Protein AF-0000000087770389 (afdb_homodimer)

Foldseek 3Di:
DPPPPPPPPPPPPDDPPPPCPVPPPPPPVPPPQAAAAFDAPVRLLCLLVQLQVVCVVVPNLAFQEEEEEPPFFPVSSVSSQVVSCVVDPVNDGRDYHYWYWDWDFPPDDDDDTPIDIDTPDDDDPPPDQQAQTEYEYGGAEAQQCPVVQVVQVVVVVVRVVNQVVCVVVVRHHPHGGAYEYEYSEYAPDHHPDDHDPRYYYGYSDYDHNRYDYHYQVPDPDNVVSVVVNVD/DPPPPPPPPPPPPPDPPPPPPPPDDPPPVPPPQFAAAFDAPVNLLCLLVQLQVVCVVVPNLAFQEEEEEPPFFPVSSVSSQVVSCVVDPVNDTRHYHYWYWDWDFPPDDDDDGPIDIDTPGDDDPPPDQQAQTEYEYGGAEAQQCPVVQVVQVVVVVVRVVNQVVCVVVVRHHPHGGAYEYEYSEYAPDHHPDDHDPRYYYGYSDYDHNRYDYHYQVPDPDNVVSVVVNVD

Radius of gyration: 33.98 Å; Cα contacts (8 Å, |Δi|>4): 790; chains: 2; bounding box: 185×112×59 Å

Nearest PDB structures (foldseek):
  2jky-assembly1_B  TM=7.968E-01  e=1.550E-16  Saccharomyces cerevisiae
  4p82-assembly1_A-2  TM=7.241E-01  e=1.511E-08  Bacillus subtilis subsp. subtilis str. 168
  6bnj-assembly1_B  TM=5.656E-01  e=4.509E-06  Homo sapiens
  8tpv-assembly1_C  TM=5.895E-01  e=8.376E-06  Homo sapiens
  5hia-assembly1_D  TM=5.204E-01  e=1.073E-05  Homo sapiens

Solvent-accessible surface area (backbone atoms only — not comparable to full-atom values): 26206 Å² total; per-residue (Å²): 136,82,80,76,76,72,78,78,76,76,78,75,72,78,79,78,76,72,76,73,74,69,79,54,71,66,73,67,69,71,75,71,76,62,57,74,44,44,43,44,56,68,55,52,52,48,35,53,58,65,26,48,66,58,33,37,77,72,70,50,52,70,33,51,31,36,36,14,35,46,64,52,1,32,50,61,39,42,30,46,39,45,54,32,27,75,67,33,88,80,68,60,55,41,44,75,43,61,32,23,62,40,80,42,74,45,75,54,96,82,55,84,63,59,69,46,78,44,77,76,39,61,80,56,85,87,77,60,82,50,50,43,30,37,35,32,37,22,34,40,62,36,60,46,30,51,69,60,23,48,51,50,52,55,48,50,50,51,31,51,51,44,39,51,52,29,43,74,71,72,53,54,71,88,47,78,60,41,53,34,34,36,24,46,29,33,33,63,49,84,57,80,42,65,66,56,88,85,48,48,75,46,65,38,38,83,41,63,49,64,52,39,78,40,56,49,58,59,44,89,46,61,68,59,46,44,53,62,41,72,107,136,82,81,77,79,74,81,78,76,76,80,76,72,78,78,78,75,74,73,71,72,69,79,78,67,76,71,67,69,70,77,70,75,59,57,74,44,46,43,44,59,67,55,52,50,48,35,53,58,67,28,48,65,58,34,38,75,73,70,49,53,72,35,52,30,37,37,15,35,45,64,54,2,31,49,62,39,43,30,46,40,44,53,33,25,74,66,33,88,78,68,61,54,42,46,75,43,62,31,24,61,40,80,43,73,44,76,54,96,84,55,83,65,56,69,46,76,43,78,76,39,64,80,57,84,85,75,59,83,51,50,43,31,37,37,32,36,23,34,41,62,37,60,45,31,52,69,59,23,50,53,51,51,54,48,51,51,52,31,51,52,44,38,50,52,29,44,74,71,73,54,55,70,87,46,77,59,42,54,34,34,37,24,47,29,33,33,63,48,84,57,80,41,64,66,56,91,87,49,48,75,47,64,40,37,83,41,60,49,63,50,39,76,40,57,50,57,60,44,88,45,60,68,58,47,47,52,61,41,72,106

InterPro domains:
  IPR029057 Phosphoribosyltransferase-like [G3DSA:3.40.50.2020] (32-231)
  IPR029057 Phosphoribosyltransferase-like [SSF53271] (36-225)

Organism: Chlorella sorokiniana (NCBI:txid3076)

Sequence (462 aa):
MGLLVEPATAAVQPDILLGVSGAVSPELEAAAAPKRTYFSWDAIHRTIVGALPKLQAAGFATPDYLIAVAGGGLIPARVLRSLMRSSSKQGGCAALKVIGLELYDDEMDGKPRESGVKRTQWLEAGSTQLAGKTLLIVDEVDDSRQTLAYAARELLADIAADEAALAAAGTPVSQPTRLGCFVIHNKAREKVAQLPEGVQQIVGQEVEGDAWVCYPWDAEDIDEHNELGRQMGLLVEPATAAVQPDILLGVSGAVSPELEAAAAPKRTYFSWDAIHRTIVGALPKLQAAGFATPDYLIAVAGGGLIPARVLRSLMRSSSKQGGCAALKVIGLELYDDEMDGKPRESGVKRTQWLEAGSTQLAGKTLLIVDEVDDSRQTLAYAARELLADIAADEAALAAAGTPVSQPTRLGCFVIHNKAREKVAQLPEGVQQIVGQEVEGDAWVCYPWDAEDIDEHNELGRQ

Secondary structure (DSSP, 8-state):
---------------------------------PPEEE--HHHHHHHHHHTHHHHHHTT-SS-SEEEEEETTTHHHHHHHHHHHHTT-TT-PPPEEEEEEEEEEE---SSS---EEEEEEE-PPTTTS--TT-EEEEEEEEESSSHHHHHHHHHHHHHHHHHHHHHHHTT---SS--EEEEEEEEEEES--SS-PPTT-EEEEEEEEETT-EEE-GGG-SSHHHHHHHHH-/-----------------------------------EEE--HHHHHHHHHHTHHHHHHTT-SS-SEEEEEETTTHHHHHHHHHHHHTT-TT--PPEEEEEEEEEEEE--SSS--EEEEEEEE-PPTTTS--TT-EEEEEEEEESSSHHHHHHHHHHHHHHHHHHHHHHHTT---SS--EEEEEEEEEEES--SS-PPTT-EEEEEEEEETT-EEE-GGG-SSHHHHHHHHH-

Structure (mmCIF, N/CA/C/O backbone):
data_AF-0000000087770389-model_v1
#
loop_
_entity.id
_entity.type
_entity.pdbx_description
1 polymer 'Xanthine-guanine phosphoribosyl transferase'
#
loop_
_atom_site.group_PDB
_atom_site.id
_atom_site.type_symbol
_atom_site.label_atom_id
_atom_site.label_alt_id
_atom_site.label_comp_id
_atom_site.label_asym_id
_atom_site.label_entity_id
_atom_site.label_seq_id
_atom_site.pdbx_PDB_ins_code
_atom_site.Cartn_x
_atom_site.Cartn_y
_atom_site.Cartn_z
_atom_site.occupancy
_atom_site.B_iso_or_equiv
_atom_site.auth_seq_id
_atom_site.auth_comp_id
_atom_site.auth_asym_id
_atom_site.auth_atom_id
_atom_site.pdbx_PDB_model_num
ATOM 1 N N . MET A 1 1 ? -84.312 -65.188 -15.875 1 27.89 1 MET A N 1
ATOM 2 C CA . MET A 1 1 ? -84 -65 -14.453 1 27.89 1 MET A CA 1
ATOM 3 C C . MET A 1 1 ? -83.062 -63.844 -14.203 1 27.89 1 MET A C 1
ATOM 5 O O . MET A 1 1 ? -82 -63.812 -14.773 1 27.89 1 MET A O 1
ATOM 9 N N . GLY A 1 2 ? -83.625 -62.625 -14.023 1 29.03 2 GLY A N 1
ATOM 10 C CA . GLY A 1 2 ? -83.375 -61.219 -14.008 1 29.03 2 GLY A CA 1
ATOM 11 C C . GLY A 1 2 ? -82.375 -60.781 -12.93 1 29.03 2 GLY A C 1
ATOM 12 O O . GLY A 1 2 ? -82.688 -60.906 -11.742 1 29.03 2 GLY A O 1
ATOM 13 N N . LEU A 1 3 ? -81.125 -61.094 -13.203 1 31.12 3 LEU A N 1
ATOM 14 C CA . LEU A 1 3 ? -79.938 -61.062 -12.305 1 31.12 3 LEU A CA 1
ATOM 15 C C . LEU A 1 3 ? -79.812 -59.719 -11.594 1 31.12 3 LEU A C 1
ATOM 17 O O . LEU A 1 3 ? -79.75 -58.688 -12.25 1 31.12 3 LEU A O 1
ATOM 21 N N . LEU A 1 4 ? -80.438 -59.562 -10.398 1 28.3 4 LEU A N 1
ATOM 22 C CA . LEU A 1 4 ? -80.625 -58.469 -9.445 1 28.3 4 LEU A CA 1
ATOM 23 C C . LEU A 1 4 ? -79.312 -57.812 -9.062 1 28.3 4 LEU A C 1
ATOM 25 O O . LEU A 1 4 ? -78.438 -58.469 -8.477 1 28.3 4 LEU A O 1
ATOM 29 N N . VAL A 1 5 ? -78.812 -56.875 -9.852 1 30.12 5 VAL A N 1
ATOM 30 C CA . VAL A 1 5 ? -77.5 -56.125 -9.828 1 30.12 5 VAL A CA 1
ATOM 31 C C . VAL A 1 5 ? -77.438 -55.344 -8.531 1 30.12 5 VAL A C 1
ATOM 33 O O . VAL A 1 5 ? -78.188 -54.438 -8.281 1 30.12 5 VAL A O 1
ATOM 36 N N . GLU A 1 6 ? -77.375 -56.062 -7.363 1 29.14 6 GLU A N 1
ATOM 37 C CA . GLU A 1 6 ? -77.438 -55.281 -6.117 1 29.14 6 GLU A CA 1
ATOM 38 C C . GLU A 1 6 ? -76.312 -54.25 -6.051 1 29.14 6 GLU A C 1
ATOM 40 O O . GLU A 1 6 ? -75.188 -54.531 -6.344 1 29.14 6 GLU A O 1
ATOM 45 N N . PRO A 1 7 ? -76.688 -52.906 -6.117 1 28.98 7 PRO A N 1
ATOM 46 C CA . PRO A 1 7 ? -75.75 -51.75 -6.176 1 28.98 7 PRO A CA 1
ATOM 47 C C . PRO A 1 7 ? -74.875 -51.656 -4.941 1 28.98 7 PRO A C 1
ATOM 49 O O . PRO A 1 7 ? -75.375 -51.656 -3.812 1 28.98 7 PRO A O 1
ATOM 52 N N . ALA A 1 8 ? -73.75 -52.406 -4.844 1 27.34 8 ALA A N 1
ATOM 53 C CA . ALA A 1 8 ? -72.875 -52.5 -3.697 1 27.34 8 ALA A CA 1
ATOM 54 C C . ALA A 1 8 ? -72.5 -51.094 -3.213 1 27.34 8 ALA A C 1
ATOM 56 O O . ALA A 1 8 ? -72 -50.281 -3.992 1 27.34 8 ALA A O 1
ATOM 57 N N . THR A 1 9 ? -73.25 -50.5 -2.316 1 27.14 9 THR A N 1
ATOM 58 C CA . THR A 1 9 ? -73.125 -49.219 -1.65 1 27.14 9 THR A CA 1
ATOM 59 C C . THR A 1 9 ? -71.688 -49.094 -1.028 1 27.14 9 THR A C 1
ATOM 61 O O . THR A 1 9 ? -71.375 -49.844 -0.117 1 27.14 9 THR A O 1
ATOM 64 N N . ALA A 1 10 ? -70.688 -48.938 -1.81 1 26.91 10 ALA A N 1
ATOM 65 C CA . ALA A 1 10 ? -69.25 -48.844 -1.387 1 26.91 10 ALA A CA 1
ATOM 66 C C . ALA A 1 10 ? -69.125 -47.781 -0.297 1 26.91 10 ALA A C 1
ATOM 68 O O . ALA A 1 10 ? -69.562 -46.625 -0.463 1 26.91 10 ALA A O 1
ATOM 69 N N . ALA A 1 11 ? -69.25 -48.188 1.008 1 25.84 11 ALA A N 1
ATOM 70 C CA . ALA A 1 11 ? -69.125 -47.438 2.238 1 25.84 11 ALA A CA 1
ATOM 71 C C . ALA A 1 11 ? -67.812 -46.562 2.178 1 25.84 11 ALA A C 1
ATOM 73 O O . ALA A 1 11 ? -66.75 -47.094 1.994 1 25.84 11 ALA A O 1
ATOM 74 N N . VAL A 1 12 ? -67.875 -45.406 1.603 1 26.59 12 VAL A N 1
ATOM 75 C CA . VAL A 1 12 ? -66.812 -44.406 1.506 1 26.59 12 VAL A CA 1
ATOM 76 C C . VAL A 1 12 ? -66.312 -44.062 2.902 1 26.59 12 VAL A C 1
ATOM 78 O O . VAL A 1 12 ? -67.062 -43.594 3.756 1 26.59 12 VAL A O 1
ATOM 81 N N . GLN A 1 13 ? -65.562 -45.031 3.533 1 27.38 13 GLN A N 1
ATOM 82 C CA . GLN A 1 13 ? -65.125 -44.719 4.875 1 27.38 13 GLN A CA 1
ATOM 83 C C . GLN A 1 13 ? -64.5 -43.312 4.922 1 27.38 13 GLN A C 1
ATOM 85 O O . GLN A 1 13 ? -63.844 -42.875 3.959 1 27.38 13 GLN A O 1
ATOM 90 N N . PRO A 1 14 ? -65 -42.469 5.852 1 26.84 14 PRO A N 1
ATOM 91 C CA . PRO A 1 14 ? -64.5 -41.094 6.078 1 26.84 14 PRO A CA 1
ATOM 92 C C . PRO A 1 14 ? -63 -40.938 6.137 1 26.84 14 PRO A C 1
ATOM 94 O O . PRO A 1 14 ? -62.312 -41.906 6.48 1 26.84 14 PRO A O 1
ATOM 97 N N . ASP A 1 15 ? -62.438 -40.062 5.273 1 25.83 15 ASP A N 1
ATOM 98 C CA . ASP A 1 15 ? -61.062 -39.656 5.109 1 25.83 15 ASP A CA 1
ATOM 99 C C . ASP A 1 15 ? -60.406 -39.344 6.457 1 25.83 15 ASP A C 1
ATOM 101 O O . ASP A 1 15 ? -60.969 -38.594 7.27 1 25.83 15 ASP A O 1
ATOM 105 N N . ILE A 1 16 ? -59.656 -40.312 7.09 1 25.88 16 ILE A N 1
ATOM 106 C CA . ILE A 1 16 ? -58.719 -40.156 8.188 1 25.88 16 ILE A CA 1
ATOM 107 C C . ILE A 1 16 ? -57.969 -38.812 8.031 1 25.88 16 ILE A C 1
ATOM 109 O O . ILE A 1 16 ? -57.281 -38.594 7.027 1 25.88 16 ILE A O 1
ATOM 113 N N . LEU A 1 17 ? -58.5 -37.688 8.555 1 26.94 17 LEU A N 1
ATOM 114 C CA . LEU A 1 17 ? -57.781 -36.469 8.789 1 26.94 17 LEU A CA 1
ATOM 115 C C . LEU A 1 17 ? -56.375 -36.75 9.375 1 26.94 17 LEU A C 1
ATOM 117 O O . LEU A 1 17 ? -56.281 -37.156 10.523 1 26.94 17 LEU A O 1
ATOM 121 N N . LEU A 1 18 ? -55.5 -37.469 8.648 1 27.62 18 LEU A N 1
ATOM 122 C CA . LEU A 1 18 ? -54.125 -37.5 9.125 1 27.62 18 LEU A CA 1
ATOM 123 C C . LEU A 1 18 ? -53.656 -36.125 9.594 1 27.62 18 LEU A C 1
ATOM 125 O O . LEU A 1 18 ? -53.688 -35.156 8.82 1 27.62 18 LEU A O 1
ATOM 129 N N . GLY A 1 19 ? -53.875 -35.75 10.867 1 28.34 19 GLY A N 1
ATOM 130 C CA . GLY A 1 19 ? -53.188 -34.656 11.57 1 28.34 19 GLY A CA 1
ATOM 131 C C . GLY A 1 19 ? -51.719 -34.562 11.234 1 28.34 19 GLY A C 1
ATOM 132 O O . GLY A 1 19 ? -50.938 -35.406 11.68 1 28.34 19 GLY A O 1
ATOM 133 N N . VAL A 1 20 ? -51.312 -34.281 10.031 1 29.66 20 VAL A N 1
ATOM 134 C CA . VAL A 1 20 ? -49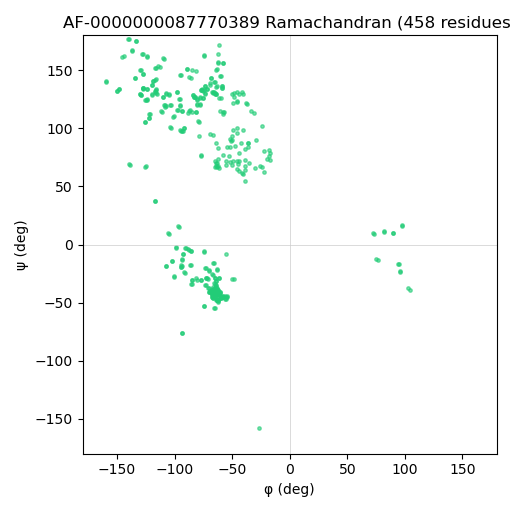.906 -33.938 9.797 1 29.66 20 VAL A CA 1
ATOM 135 C C . VAL A 1 20 ? -49.469 -32.844 10.781 1 29.66 20 VAL A C 1
ATOM 137 O O . VAL A 1 20 ? -50 -31.734 10.766 1 29.66 20 VAL A O 1
ATOM 140 N N . SER A 1 21 ? -49.375 -33.156 12.117 1 33.66 21 SER A N 1
ATOM 141 C CA . SER A 1 21 ? -48.531 -32.281 12.922 1 33.66 21 SER A CA 1
ATOM 142 C C . SER A 1 21 ? -47.281 -31.875 12.164 1 33.66 21 SER A C 1
ATOM 144 O O . SER A 1 21 ? -46.406 -32.719 11.914 1 33.66 21 SER A O 1
ATOM 146 N N . GLY A 1 22 ? -47.375 -31.125 11.156 1 32.31 22 GLY A N 1
ATOM 147 C CA . GLY A 1 22 ? -46.219 -30.547 10.508 1 32.31 22 GLY A CA 1
ATOM 148 C C . GLY A 1 22 ? -45.219 -29.953 11.492 1 32.31 22 GLY A C 1
ATOM 149 O O . GLY A 1 22 ? -45.469 -28.906 12.086 1 32.31 22 GLY A O 1
ATOM 150 N N . ALA A 1 23 ? -44.562 -30.812 12.375 1 34.44 23 ALA A N 1
ATOM 151 C CA . ALA A 1 23 ? -43.344 -30.328 13.055 1 34.44 23 ALA A CA 1
ATOM 152 C C . ALA A 1 23 ? -42.5 -29.5 12.117 1 34.44 23 ALA A C 1
ATOM 154 O O . ALA A 1 23 ? -41.812 -30.047 11.25 1 34.44 23 ALA A O 1
ATOM 155 N N . VAL A 1 24 ? -43.094 -28.484 11.539 1 35.16 24 VAL A N 1
ATOM 156 C CA . VAL A 1 24 ? -42.25 -27.547 10.797 1 35.16 24 VAL A CA 1
ATOM 157 C C . VAL A 1 24 ? -41.156 -27.016 11.703 1 35.16 24 VAL A C 1
ATOM 159 O O . VAL A 1 24 ? -40.375 -26.156 11.305 1 35.16 24 VAL A O 1
ATOM 162 N N . SER A 1 25 ? -41.156 -27.281 12.992 1 37.16 25 SER A N 1
ATOM 163 C CA . SER A 1 25 ? -40.312 -26.172 13.414 1 37.16 25 SER A CA 1
ATOM 164 C C . SER A 1 25 ? -38.938 -26.281 12.789 1 37.16 25 SER A C 1
ATOM 166 O O . SER A 1 25 ? -38.188 -27.219 13.086 1 37.16 25 SER A O 1
ATOM 168 N N . PRO A 1 26 ? -38.781 -26.125 11.484 1 35.78 26 PRO A N 1
ATOM 169 C CA . PRO A 1 26 ? -37.344 -26.125 11.18 1 35.78 26 PRO A CA 1
ATOM 170 C C . PRO A 1 26 ? -36.5 -25.375 12.234 1 35.78 26 PRO A C 1
ATOM 172 O O . PRO A 1 26 ? -36.875 -24.266 12.625 1 35.78 26 PRO A O 1
ATOM 175 N N . GLU A 1 27 ? -36.156 -26.031 13.344 1 36.94 27 GLU A N 1
ATOM 176 C CA . GLU A 1 27 ? -35.031 -25.391 14 1 36.94 27 GLU A CA 1
ATOM 177 C C . GLU A 1 27 ? -34.125 -24.703 12.984 1 36.94 27 GLU A C 1
ATOM 179 O O . GLU A 1 27 ? -33.5 -25.344 12.133 1 36.94 27 GLU A O 1
ATOM 184 N N . LEU A 1 28 ? -34.656 -23.672 12.336 1 35.9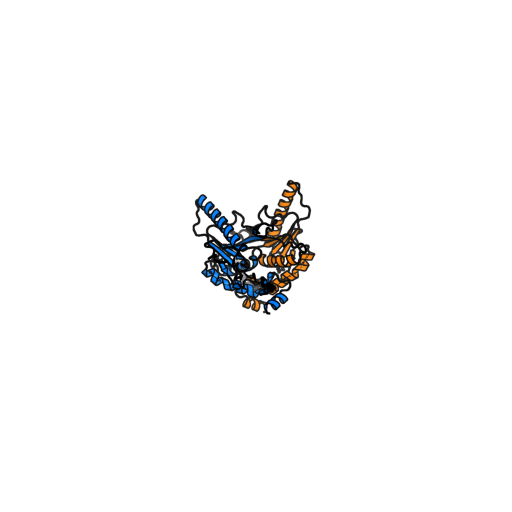7 28 LEU A N 1
ATOM 185 C CA . LEU A 1 28 ? -33.656 -22.812 11.727 1 35.97 28 LEU A CA 1
ATOM 186 C C . LEU A 1 28 ? -32.312 -22.953 12.469 1 35.97 28 LEU A C 1
ATOM 188 O O . LEU A 1 28 ? -32.219 -22.594 13.648 1 35.97 28 LEU A O 1
ATOM 192 N N . GLU A 1 29 ? -31.672 -24.047 12.422 1 37.12 29 GLU A N 1
ATOM 193 C CA . GLU A 1 29 ? -30.281 -24.016 12.898 1 37.12 29 GLU A CA 1
ATOM 194 C C . GLU A 1 29 ? -29.734 -22.594 12.844 1 37.12 29 GLU A C 1
ATOM 196 O O . GLU A 1 29 ? -29.672 -21.969 11.781 1 37.12 29 GLU A O 1
ATOM 201 N N . ALA A 1 30 ? -29.984 -21.688 13.758 1 39.88 30 ALA A N 1
ATOM 202 C CA . ALA A 1 30 ? -29.297 -20.406 13.938 1 39.88 30 ALA A CA 1
ATOM 203 C C . ALA A 1 30 ? -27.922 -20.422 13.258 1 39.88 30 ALA A C 1
ATOM 205 O O . ALA A 1 30 ? -27.062 -21.234 13.594 1 39.88 30 ALA A O 1
ATOM 206 N N . ALA A 1 31 ? -27.781 -20.359 11.93 1 44.53 31 ALA A N 1
ATOM 207 C CA . ALA A 1 31 ? -26.516 -20.203 11.242 1 44.53 31 ALA A CA 1
ATOM 208 C C . ALA A 1 31 ? -25.438 -19.672 12.195 1 44.53 31 ALA A C 1
ATOM 210 O O . ALA A 1 31 ? -25.594 -18.578 12.75 1 44.53 31 ALA A O 1
ATOM 211 N N . ALA A 1 32 ? -24.766 -20.359 13.016 1 53.81 32 ALA A N 1
ATOM 212 C CA . ALA A 1 32 ? -23.719 -20.016 13.969 1 53.81 32 ALA A CA 1
ATOM 213 C C . ALA A 1 32 ? -22.844 -18.875 13.422 1 53.81 32 ALA A C 1
ATOM 215 O O . ALA A 1 32 ? -22.609 -18.797 12.219 1 53.81 32 ALA A O 1
ATOM 216 N N . ALA A 1 33 ? -22.844 -17.672 14.047 1 63.28 33 ALA A N 1
ATOM 217 C CA . ALA A 1 33 ? -21.984 -16.547 13.703 1 63.28 33 ALA A CA 1
ATOM 218 C C . ALA A 1 33 ? -20.594 -17.031 13.312 1 63.28 33 ALA A C 1
ATOM 220 O O . ALA A 1 33 ? -20.047 -17.953 13.93 1 63.28 33 ALA A O 1
ATOM 221 N N . PRO A 1 34 ? -20.109 -16.719 12.094 1 73.38 34 PRO A N 1
ATOM 222 C CA . PRO A 1 34 ? -18.781 -17.188 11.672 1 73.38 34 PRO A CA 1
ATOM 223 C C . PRO A 1 34 ? -17.719 -16.984 12.742 1 73.38 34 PRO A C 1
ATOM 225 O O . PRO A 1 34 ? -17.75 -16.016 13.492 1 73.38 34 PRO A O 1
ATOM 228 N N . LYS A 1 35 ? -16.969 -18.047 13 1 87.56 35 LYS A N 1
ATOM 229 C CA . LYS A 1 35 ? -15.859 -18.016 13.953 1 87.56 35 LYS A CA 1
ATOM 230 C C . LYS A 1 35 ? -14.797 -17.016 13.508 1 87.56 35 LYS A C 1
ATOM 232 O O . LYS A 1 35 ? -14.312 -17.078 12.375 1 87.56 35 LYS A O 1
ATOM 237 N N . ARG A 1 36 ? -14.445 -16.078 14.406 1 94.06 36 ARG A N 1
ATOM 238 C CA . ARG A 1 36 ? -13.414 -15.078 14.141 1 94.06 36 ARG A CA 1
ATOM 239 C C . ARG A 1 36 ? -12.023 -15.68 14.297 1 94.06 36 ARG A C 1
ATOM 241 O O . ARG A 1 36 ? -11.758 -16.406 15.258 1 94.06 36 ARG A O 1
ATOM 248 N N . THR A 1 37 ? -11.219 -15.547 13.305 1 96.06 37 THR A N 1
ATOM 249 C CA . THR A 1 37 ? -9.82 -15.945 13.336 1 96.06 37 THR A CA 1
ATOM 250 C C . THR A 1 37 ? -8.906 -14.719 13.289 1 96.06 37 THR A C 1
ATOM 252 O O . THR A 1 37 ? -8.875 -14.008 12.281 1 96.06 37 THR A O 1
ATOM 255 N N . TYR A 1 38 ? -8.148 -14.484 14.422 1 97.81 38 TYR A N 1
ATOM 256 C CA . TYR A 1 38 ? -7.266 -13.328 14.531 1 97.81 38 TYR A CA 1
ATOM 257 C C . TYR A 1 38 ? -5.836 -13.695 14.148 1 97.81 38 TYR A C 1
ATOM 259 O O . TYR A 1 38 ? -5.27 -14.648 14.688 1 97.81 38 TYR A O 1
ATOM 267 N N . PHE A 1 39 ? -5.277 -12.953 13.188 1 98.31 39 PHE A N 1
ATOM 268 C CA . PHE A 1 39 ? -3.875 -13.133 12.82 1 98.31 39 PHE A CA 1
ATOM 269 C C . PHE A 1 39 ? -3.037 -11.961 13.312 1 98.31 39 PHE A C 1
ATOM 271 O O . PHE A 1 39 ? -3.398 -10.797 13.109 1 98.31 39 PHE A O 1
ATOM 278 N N . SER A 1 40 ? -1.934 -12.289 13.992 1 98.69 40 SER A N 1
ATOM 279 C CA . SER A 1 40 ? -1.008 -11.242 14.406 1 98.69 40 SER A CA 1
ATOM 280 C C . SER A 1 40 ? -0.196 -10.719 13.227 1 98.69 40 SER A C 1
ATOM 282 O O . SER A 1 40 ? -0.141 -11.359 12.18 1 98.69 40 SER A O 1
ATOM 284 N N . TRP A 1 41 ? 0.406 -9.539 13.422 1 98.81 41 TRP A N 1
ATOM 285 C CA . TRP A 1 41 ? 1.305 -8.984 12.414 1 98.81 41 TRP A CA 1
ATOM 286 C C . TRP A 1 41 ? 2.418 -9.969 12.078 1 98.81 41 TRP A C 1
ATOM 288 O O . TRP A 1 41 ? 2.717 -10.195 10.898 1 98.81 41 TRP A O 1
ATOM 298 N N . ASP A 1 42 ? 3.016 -10.57 13.102 1 98.75 42 ASP A N 1
ATOM 299 C CA . ASP A 1 42 ? 4.117 -11.508 12.883 1 98.75 42 ASP A CA 1
ATOM 300 C C . ASP A 1 42 ? 3.639 -12.75 12.133 1 98.75 42 ASP A C 1
ATOM 302 O O . ASP A 1 42 ? 4.363 -13.297 11.297 1 98.75 42 ASP A O 1
ATOM 306 N N . ALA A 1 43 ? 2.455 -13.195 12.445 1 98.62 43 ALA A N 1
ATOM 307 C CA . ALA A 1 43 ? 1.906 -14.352 11.75 1 98.62 43 ALA A CA 1
ATOM 308 C C . ALA A 1 43 ? 1.699 -14.055 10.266 1 98.62 43 ALA A C 1
ATOM 310 O O . ALA A 1 43 ? 2.01 -14.883 9.406 1 98.62 43 ALA A O 1
ATOM 311 N N . ILE A 1 44 ? 1.182 -12.859 9.992 1 98.81 44 ILE A N 1
ATOM 312 C CA . ILE A 1 44 ? 0.994 -12.422 8.609 1 98.81 44 ILE A CA 1
ATOM 313 C C . ILE A 1 44 ? 2.342 -12.383 7.891 1 98.81 44 ILE A C 1
ATOM 315 O O . ILE A 1 44 ? 2.479 -12.914 6.785 1 98.81 44 ILE A O 1
ATOM 319 N N . HIS A 1 45 ? 3.301 -11.82 8.531 1 98.88 45 HIS A N 1
ATOM 320 C CA . HIS A 1 45 ? 4.645 -11.711 7.969 1 98.88 45 HIS A CA 1
ATOM 321 C C . HIS A 1 45 ? 5.227 -13.086 7.668 1 98.88 45 HIS A C 1
ATOM 323 O O . HIS A 1 45 ? 5.75 -13.32 6.578 1 98.88 45 HIS A O 1
ATOM 329 N N . ARG A 1 46 ? 5.09 -13.992 8.578 1 98.69 46 ARG A N 1
ATOM 330 C CA . ARG A 1 46 ? 5.598 -15.352 8.406 1 98.69 46 ARG A CA 1
ATOM 331 C C . ARG A 1 46 ? 4.902 -16.047 7.238 1 98.69 46 ARG A C 1
ATOM 333 O O . ARG A 1 46 ? 5.531 -16.797 6.496 1 98.69 46 ARG A O 1
ATOM 340 N N . THR A 1 47 ? 3.617 -15.789 7.141 1 98.75 47 THR A N 1
ATOM 341 C CA . THR A 1 47 ? 2.865 -16.406 6.051 1 98.75 47 THR A CA 1
ATOM 342 C C . THR A 1 47 ? 3.381 -15.914 4.699 1 98.75 47 THR A C 1
ATOM 344 O O . THR A 1 47 ? 3.541 -16.703 3.768 1 98.75 47 THR A O 1
ATOM 347 N N . ILE A 1 48 ? 3.693 -14.625 4.555 1 98.69 48 ILE A N 1
ATOM 348 C CA . ILE A 1 48 ? 4.203 -14.055 3.312 1 98.69 48 ILE A CA 1
ATOM 349 C C . ILE A 1 48 ? 5.594 -14.617 3.021 1 98.69 48 ILE A C 1
ATOM 351 O O . ILE A 1 48 ? 5.863 -15.086 1.91 1 98.69 48 ILE A O 1
ATOM 355 N N . VAL A 1 49 ? 6.426 -14.633 4.059 1 97.88 49 VAL A N 1
ATOM 356 C CA . VAL A 1 49 ? 7.785 -15.141 3.9 1 97.88 49 VAL A CA 1
ATOM 357 C C . VAL A 1 49 ? 7.742 -16.625 3.527 1 97.88 49 VAL A C 1
ATOM 359 O O . VAL A 1 49 ? 8.5 -17.078 2.668 1 97.88 49 VAL A O 1
ATOM 362 N N . GLY A 1 50 ? 6.832 -17.297 4.109 1 98.06 50 GLY A N 1
ATOM 363 C CA . GLY A 1 50 ? 6.688 -18.719 3.852 1 98.06 50 GLY A CA 1
ATOM 364 C C . GLY A 1 50 ? 6.262 -19.031 2.43 1 98.06 50 GLY A C 1
ATOM 365 O O . GLY A 1 50 ? 6.418 -20.156 1.962 1 98.06 50 GLY A O 1
ATOM 366 N N . ALA A 1 51 ? 5.781 -18.062 1.731 1 98 51 ALA A N 1
ATOM 367 C CA . ALA A 1 51 ? 5.285 -18.266 0.373 1 98 51 ALA A CA 1
ATOM 368 C C . ALA A 1 51 ? 6.383 -18 -0.656 1 98 51 ALA A C 1
ATOM 370 O O . ALA A 1 51 ? 6.211 -18.297 -1.842 1 98 51 ALA A O 1
ATOM 371 N N . LEU A 1 52 ? 7.559 -17.469 -0.229 1 96.62 52 LEU A N 1
ATOM 372 C CA . LEU A 1 52 ? 8.602 -17.047 -1.158 1 96.62 52 LEU A CA 1
ATOM 373 C C . LEU A 1 52 ? 9.109 -18.234 -1.973 1 96.62 52 LEU A C 1
ATOM 375 O O . LEU A 1 52 ? 9.234 -18.141 -3.195 1 96.62 52 LEU A O 1
ATOM 379 N N . PRO A 1 53 ? 9.328 -19.453 -1.351 1 96.94 53 PRO A N 1
ATOM 380 C CA . PRO A 1 53 ? 9.758 -20.594 -2.156 1 96.94 53 PRO A CA 1
ATOM 381 C C . PRO A 1 53 ? 8.711 -21.031 -3.178 1 96.94 53 PRO A C 1
ATOM 383 O O . PRO A 1 53 ? 9.055 -21.438 -4.289 1 96.94 53 PRO A O 1
ATOM 386 N N . LYS A 1 54 ? 7.426 -20.906 -2.809 1 97.81 54 LYS A N 1
ATOM 387 C CA . LYS A 1 54 ? 6.344 -21.234 -3.734 1 97.81 54 LYS A CA 1
ATOM 388 C C . LYS A 1 54 ? 6.324 -20.266 -4.918 1 97.81 54 LYS A C 1
ATOM 390 O O . LYS A 1 54 ? 6.129 -20.672 -6.062 1 97.81 54 LYS A O 1
ATOM 395 N N . LEU A 1 55 ? 6.531 -19 -4.621 1 97.25 55 LEU A N 1
ATOM 396 C CA . LEU A 1 55 ? 6.578 -17.969 -5.652 1 97.25 55 LEU A CA 1
ATOM 397 C C . LEU A 1 55 ? 7.742 -18.203 -6.609 1 97.25 55 LEU A C 1
ATOM 399 O O . LEU A 1 55 ? 7.586 -18.094 -7.828 1 97.25 55 LEU A O 1
ATOM 403 N N . GLN A 1 56 ? 8.828 -18.562 -6.047 1 94.75 56 GLN A N 1
ATOM 404 C CA . GLN A 1 56 ? 10.008 -18.875 -6.852 1 94.75 56 GLN A CA 1
ATOM 405 C C . GLN A 1 56 ? 9.75 -20.062 -7.766 1 94.75 56 GLN A C 1
ATOM 407 O O . GLN A 1 56 ? 10.047 -20.016 -8.961 1 94.75 56 GLN A O 1
ATOM 412 N N . ALA A 1 57 ? 9.203 -21.125 -7.238 1 97.12 57 ALA A N 1
ATOM 413 C CA . ALA A 1 57 ? 8.922 -22.344 -8 1 97.12 57 ALA A CA 1
ATOM 414 C C . ALA A 1 57 ? 7.934 -22.062 -9.125 1 97.12 57 ALA A C 1
ATOM 416 O O . ALA A 1 57 ? 7.996 -22.703 -10.18 1 97.12 57 ALA A O 1
ATOM 417 N N . ALA A 1 58 ? 7.086 -21.062 -8.891 1 96.94 58 ALA A N 1
ATOM 418 C CA . ALA A 1 58 ? 6.051 -20.75 -9.867 1 96.94 58 ALA A CA 1
ATOM 419 C C . ALA A 1 58 ? 6.566 -19.75 -10.906 1 96.94 58 ALA A C 1
ATOM 421 O O . ALA A 1 58 ? 5.84 -19.375 -11.828 1 96.94 58 ALA A O 1
ATOM 422 N N . GLY A 1 59 ? 7.801 -19.266 -10.727 1 94 59 GLY A N 1
ATOM 423 C CA . GLY A 1 59 ? 8.406 -18.391 -11.711 1 94 59 GLY A CA 1
ATOM 424 C C . GLY A 1 59 ? 8.273 -16.922 -11.352 1 94 59 GLY A C 1
ATOM 425 O O . GLY A 1 59 ? 8.461 -16.047 -12.211 1 94 59 GLY A O 1
ATOM 426 N N . PHE A 1 60 ? 7.965 -16.641 -10.086 1 95.5 60 PHE A N 1
ATOM 427 C CA . PHE A 1 60 ? 7.766 -15.258 -9.656 1 95.5 60 PHE A CA 1
ATOM 428 C C . PHE A 1 60 ? 8.805 -14.867 -8.609 1 95.5 60 PHE A C 1
ATOM 430 O O . PHE A 1 60 ? 8.492 -14.133 -7.664 1 95.5 60 PHE A O 1
ATOM 437 N N . ALA A 1 61 ? 10.023 -15.352 -8.781 1 92.56 61 ALA A N 1
ATOM 438 C CA . ALA A 1 61 ? 11.109 -15.008 -7.875 1 92.56 61 ALA A CA 1
ATOM 439 C C . ALA A 1 61 ? 11.469 -13.523 -7.984 1 92.56 61 ALA A C 1
ATOM 441 O O . ALA A 1 61 ? 11.773 -12.875 -6.98 1 92.56 61 ALA A O 1
ATOM 442 N N . THR A 1 62 ? 11.438 -13.062 -9.234 1 91.88 62 THR A N 1
ATOM 443 C CA . THR A 1 62 ? 11.805 -11.68 -9.492 1 91.88 62 THR A CA 1
ATOM 444 C C . THR A 1 62 ? 10.859 -11.055 -10.523 1 91.88 62 THR A C 1
ATOM 446 O O . THR A 1 62 ? 11.281 -10.68 -11.617 1 91.88 62 THR A O 1
ATOM 449 N N . PRO A 1 63 ? 9.586 -10.875 -10.086 1 95.31 63 PRO A N 1
ATOM 450 C CA . PRO A 1 63 ? 8.68 -10.234 -11.039 1 95.31 63 PRO A CA 1
ATOM 451 C C . PRO A 1 63 ? 9.094 -8.812 -11.391 1 95.31 63 PRO A C 1
ATOM 453 O O . PRO A 1 63 ? 9.781 -8.156 -10.602 1 95.31 63 PRO A O 1
ATOM 456 N N . ASP A 1 64 ? 8.742 -8.406 -12.602 1 92.81 64 ASP A N 1
ATOM 457 C CA . ASP A 1 64 ? 8.969 -7.027 -13.016 1 92.81 64 ASP A CA 1
ATOM 458 C C . ASP A 1 64 ? 8.047 -6.07 -12.273 1 92.81 64 ASP A C 1
ATOM 460 O O . ASP A 1 64 ? 8.453 -4.969 -11.891 1 92.81 64 ASP A O 1
ATOM 464 N N . TYR A 1 65 ? 6.77 -6.512 -12.117 1 94.5 65 TYR A N 1
ATOM 465 C CA . TYR A 1 65 ? 5.758 -5.688 -11.453 1 94.5 65 TYR A CA 1
ATOM 466 C C . TYR A 1 65 ? 5.047 -6.473 -10.359 1 94.5 65 TYR A C 1
ATOM 468 O O . TYR A 1 65 ? 4.621 -7.609 -10.578 1 94.5 65 TYR A O 1
ATOM 476 N N . LEU A 1 66 ? 5.027 -5.863 -9.219 1 96.88 66 LEU A N 1
ATOM 477 C CA . LEU A 1 66 ? 4.027 -6.207 -8.211 1 96.88 66 LEU A CA 1
ATOM 478 C C . LEU A 1 66 ? 2.811 -5.297 -8.32 1 96.88 66 LEU A C 1
ATOM 480 O O . LEU A 1 66 ? 2.926 -4.078 -8.156 1 96.88 66 LEU A O 1
ATOM 484 N N . ILE A 1 67 ? 1.693 -5.875 -8.664 1 97.44 67 ILE A N 1
ATOM 485 C CA . ILE A 1 67 ? 0.469 -5.098 -8.828 1 97.44 67 ILE A CA 1
ATOM 486 C C . ILE A 1 67 ? -0.443 -5.312 -7.625 1 97.44 67 ILE A C 1
ATOM 488 O O . ILE A 1 67 ? -1.179 -6.301 -7.566 1 97.44 67 ILE A O 1
ATOM 492 N N . ALA A 1 68 ? -0.415 -4.344 -6.746 1 98.12 68 ALA A N 1
ATOM 493 C CA . ALA A 1 68 ? -1.169 -4.461 -5.504 1 98.12 68 ALA A CA 1
ATOM 494 C C . ALA A 1 68 ? -2.621 -4.035 -5.699 1 98.12 68 ALA A C 1
ATOM 496 O O . ALA A 1 68 ? -2.893 -2.967 -6.254 1 98.12 68 ALA A O 1
ATOM 497 N N . VAL A 1 69 ? -3.506 -4.891 -5.277 1 96.88 69 VAL A N 1
ATOM 498 C CA . VAL A 1 69 ? -4.914 -4.516 -5.223 1 96.88 69 VAL A CA 1
ATOM 499 C C . VAL A 1 69 ? -5.184 -3.713 -3.949 1 96.88 69 VAL A C 1
ATOM 501 O O . VAL A 1 69 ? -5.043 -4.234 -2.84 1 96.88 69 VAL A O 1
ATOM 504 N N . ALA A 1 70 ? -5.52 -2.447 -4.098 1 92.56 70 ALA A N 1
ATOM 505 C CA . ALA A 1 70 ? -5.855 -1.632 -2.93 1 92.56 70 ALA A CA 1
ATOM 506 C C . ALA A 1 70 ? -7.223 -2.01 -2.371 1 92.56 70 ALA A C 1
ATOM 508 O O . ALA A 1 70 ? -8.172 -2.225 -3.127 1 92.56 70 ALA A O 1
ATOM 509 N N . GLY A 1 71 ? -7.273 -2.117 -0.993 1 89.44 71 GLY A N 1
ATOM 510 C CA . GLY A 1 71 ? -6.348 -1.796 0.083 1 89.44 71 GLY A CA 1
ATOM 511 C C . GLY A 1 71 ? -5.641 -3.014 0.645 1 89.44 71 GLY A C 1
ATOM 512 O O . GLY A 1 71 ? -4.555 -2.896 1.221 1 89.44 71 GLY A O 1
ATOM 513 N N . GLY A 1 72 ? -6.215 -4.184 0.26 1 93.69 72 GLY A N 1
ATOM 514 C CA . GLY A 1 72 ? -5.727 -5.398 0.892 1 93.69 72 GLY A CA 1
ATOM 515 C C . GLY A 1 72 ? -4.344 -5.805 0.413 1 93.69 72 GLY A C 1
ATOM 516 O O . GLY A 1 72 ? -3.582 -6.43 1.154 1 93.69 72 GLY A O 1
ATOM 517 N N . GLY A 1 73 ? -4.008 -5.5 -0.714 1 97.94 73 GLY A N 1
ATOM 518 C CA . GLY A 1 73 ? -2.771 -5.961 -1.324 1 97.94 73 GLY A CA 1
ATOM 519 C C . GLY A 1 73 ? -1.578 -5.086 -0.994 1 97.94 73 GLY A C 1
ATOM 520 O O . GLY A 1 73 ? -0.438 -5.438 -1.301 1 97.94 73 GLY A O 1
ATOM 521 N N . LEU A 1 74 ? -1.802 -3.969 -0.314 1 98.12 74 LEU A N 1
ATOM 522 C CA . LEU A 1 74 ? -0.732 -3.004 -0.083 1 98.12 74 LEU A CA 1
ATOM 523 C C . LEU A 1 74 ? 0.325 -3.576 0.854 1 98.12 74 LEU A C 1
ATOM 525 O O . LEU A 1 74 ? 1.523 -3.461 0.589 1 98.12 74 LEU A O 1
ATOM 529 N N . ILE A 1 75 ? -0.147 -4.273 1.854 1 98.44 75 ILE A N 1
ATOM 530 C CA . ILE A 1 75 ? 0.766 -4.758 2.885 1 98.44 75 ILE A CA 1
ATOM 531 C C . ILE A 1 75 ? 1.58 -5.93 2.346 1 98.44 75 ILE A C 1
ATOM 533 O O . ILE A 1 75 ? 2.812 -5.883 2.328 1 98.44 75 ILE A O 1
ATOM 537 N N . PRO A 1 76 ? 0.941 -6.973 1.798 1 98.69 76 PRO A N 1
ATOM 538 C CA . PRO A 1 76 ? 1.771 -8.062 1.275 1 98.69 76 PRO A CA 1
ATOM 539 C C . PRO A 1 76 ? 2.648 -7.625 0.105 1 98.69 76 PRO A C 1
ATOM 541 O O . PRO A 1 76 ? 3.756 -8.141 -0.067 1 98.69 76 PRO A O 1
ATOM 544 N N . ALA A 1 77 ? 2.229 -6.691 -0.695 1 98.06 77 ALA A N 1
ATOM 545 C CA . ALA A 1 77 ? 3.051 -6.238 -1.814 1 98.06 77 ALA A CA 1
ATOM 546 C C . ALA A 1 77 ? 4.316 -5.547 -1.318 1 98.06 77 ALA A C 1
ATOM 548 O O . ALA A 1 77 ? 5.398 -5.75 -1.872 1 98.06 77 ALA A O 1
ATOM 549 N N . ARG A 1 78 ? 4.148 -4.742 -0.296 1 96.94 78 ARG A N 1
ATOM 550 C CA . ARG A 1 78 ? 5.316 -4.051 0.249 1 96.94 78 ARG A CA 1
ATOM 551 C C . ARG A 1 78 ? 6.305 -5.043 0.853 1 96.94 78 ARG A C 1
ATOM 553 O O . ARG A 1 78 ? 7.52 -4.891 0.7 1 96.94 78 ARG A O 1
ATOM 560 N N . VAL A 1 79 ? 5.785 -6.023 1.548 1 97.44 79 VAL A N 1
ATOM 561 C CA . VAL A 1 79 ? 6.648 -7.027 2.158 1 97.44 79 VAL A CA 1
ATOM 562 C C . VAL A 1 79 ? 7.367 -7.82 1.068 1 97.44 79 VAL A C 1
ATOM 564 O O . VAL A 1 79 ? 8.586 -8 1.127 1 97.44 79 VAL A O 1
ATOM 567 N N . LEU A 1 80 ? 6.637 -8.211 0.084 1 96.94 80 LEU A N 1
ATOM 568 C CA . LEU A 1 80 ? 7.219 -8.984 -1.01 1 96.94 80 LEU A CA 1
ATOM 569 C C . LEU A 1 80 ? 8.289 -8.18 -1.73 1 96.94 80 LEU A C 1
ATOM 571 O O . LEU A 1 80 ? 9.352 -8.703 -2.062 1 96.94 80 LEU A O 1
ATOM 575 N N . ARG A 1 81 ? 8.008 -6.93 -1.953 1 94.81 81 ARG A N 1
ATOM 576 C CA . ARG A 1 81 ? 8.977 -6.094 -2.656 1 94.81 81 ARG A CA 1
ATOM 577 C C . ARG A 1 81 ? 10.305 -6.055 -1.916 1 94.81 81 ARG A C 1
ATOM 579 O O . ARG A 1 81 ? 11.367 -6.168 -2.531 1 94.81 81 ARG A O 1
ATOM 586 N N . SER A 1 82 ? 10.188 -5.902 -0.649 1 92.38 82 SER A N 1
ATOM 587 C CA . SER A 1 82 ? 11.398 -5.828 0.165 1 92.38 82 SER A CA 1
ATOM 588 C C . SER A 1 82 ? 12.172 -7.141 0.125 1 92.38 82 SER A C 1
ATOM 590 O O . SER A 1 82 ? 13.398 -7.141 -0.003 1 92.38 82 SER A O 1
ATOM 592 N N . LEU A 1 83 ? 11.484 -8.18 0.16 1 92.25 83 LEU A N 1
ATOM 593 C CA . LEU A 1 83 ? 12.125 -9.477 0.347 1 92.25 83 LEU A CA 1
ATOM 594 C C . LEU A 1 83 ? 12.602 -10.039 -0.986 1 92.25 83 LEU A C 1
ATOM 596 O O . LEU A 1 83 ? 13.57 -10.805 -1.029 1 92.25 83 LEU A O 1
ATOM 600 N N . MET A 1 84 ? 11.93 -9.734 -2.043 1 90.25 84 MET A N 1
ATOM 601 C CA . MET A 1 84 ? 12.328 -10.219 -3.361 1 90.25 84 MET A CA 1
ATOM 602 C C . MET A 1 84 ? 13.516 -9.422 -3.896 1 90.25 84 MET A C 1
ATOM 604 O O . MET A 1 84 ? 14.281 -9.922 -4.723 1 90.25 84 MET A O 1
ATOM 608 N N . ARG A 1 85 ? 13.641 -8.172 -3.553 1 72.12 85 ARG A N 1
ATOM 609 C CA . ARG A 1 85 ? 14.797 -7.355 -3.91 1 72.12 85 ARG A CA 1
ATOM 610 C C . ARG A 1 85 ? 16.094 -8.016 -3.451 1 72.12 85 ARG A C 1
ATOM 612 O O . ARG A 1 85 ? 17.078 -8.039 -4.195 1 72.12 85 ARG A O 1
ATOM 619 N N . SER A 1 86 ? 16.031 -8.453 -2.367 1 60.69 86 SER A N 1
ATOM 620 C CA . SER A 1 86 ? 17.219 -9.039 -1.753 1 60.69 86 SER A CA 1
ATOM 621 C C . SER A 1 86 ? 17.688 -10.273 -2.52 1 60.69 86 SER A C 1
ATOM 623 O O . SER A 1 86 ? 18.875 -10.602 -2.508 1 60.69 86 SER A O 1
ATOM 625 N N . SER A 1 87 ? 16.734 -10.812 -3.242 1 54.91 87 SER A N 1
ATOM 626 C CA . SER A 1 87 ? 17.062 -12.055 -3.928 1 54.91 87 SER A CA 1
ATOM 627 C C . SER A 1 87 ? 17.531 -11.797 -5.359 1 54.91 87 SER A C 1
ATOM 629 O O . SER A 1 87 ? 18.047 -12.688 -6.023 1 54.91 87 SER A O 1
ATOM 631 N N . SER A 1 88 ? 17.156 -10.555 -5.828 1 55.62 88 SER A N 1
ATOM 632 C CA . SER A 1 88 ? 17.469 -10.273 -7.227 1 55.62 88 SER A CA 1
ATOM 633 C C . SER A 1 88 ? 18.938 -9.898 -7.398 1 55.62 88 SER A C 1
ATOM 635 O O . SER A 1 88 ? 19.469 -9.07 -6.652 1 55.62 88 SER A O 1
ATOM 637 N N . LYS A 1 89 ? 19.703 -10.859 -7.945 1 50.34 89 LYS A N 1
ATOM 638 C CA . LYS A 1 89 ? 21.125 -10.695 -8.242 1 50.34 89 LYS A CA 1
ATOM 639 C C . LYS A 1 89 ? 21.375 -9.391 -8.992 1 50.34 89 LYS A C 1
ATOM 641 O O . LYS A 1 89 ? 22.5 -8.867 -8.984 1 50.34 89 LYS A O 1
ATOM 646 N N . GLN A 1 90 ? 20.422 -8.938 -9.766 1 49.59 90 GLN A N 1
ATOM 647 C CA . GLN A 1 90 ? 20.719 -7.82 -10.664 1 49.59 90 GLN A CA 1
ATOM 648 C C . GLN A 1 90 ? 20.281 -6.492 -10.039 1 49.59 90 GLN A C 1
ATOM 650 O O . GLN A 1 90 ? 20.375 -5.445 -10.68 1 49.59 90 GLN A O 1
ATOM 655 N N . GLY A 1 91 ? 20.031 -6.48 -8.711 1 52.12 91 GLY A N 1
ATOM 656 C CA . GLY A 1 91 ? 19.812 -5.246 -7.98 1 52.12 91 GLY A CA 1
ATOM 657 C C . GLY A 1 91 ? 18.453 -4.641 -8.227 1 52.12 91 GLY A C 1
ATOM 658 O O . GLY A 1 91 ? 18.125 -3.574 -7.691 1 52.12 91 GLY A O 1
ATOM 659 N N . GLY A 1 92 ? 17.703 -5.152 -9.297 1 58.53 92 GLY A N 1
ATOM 660 C CA . GLY A 1 92 ? 16.5 -4.41 -9.625 1 58.53 92 GLY A CA 1
ATOM 661 C C . GLY A 1 92 ? 15.289 -4.84 -8.812 1 58.53 92 GLY A C 1
ATOM 662 O O . GLY A 1 92 ? 15.141 -6.023 -8.508 1 58.53 92 GLY A O 1
ATOM 663 N N . CYS A 1 93 ? 14.734 -3.939 -7.977 1 65.44 93 CYS A N 1
ATOM 664 C CA . CYS A 1 93 ? 13.516 -4.168 -7.203 1 65.44 93 CYS A CA 1
ATOM 665 C C . CYS A 1 93 ? 12.281 -4.074 -8.086 1 65.44 93 CYS A C 1
ATOM 667 O O . CYS A 1 93 ? 12.219 -3.232 -8.984 1 65.44 93 CYS A O 1
ATOM 669 N N . ALA A 1 94 ? 11.414 -5.117 -7.875 1 81.31 94 ALA A N 1
ATOM 670 C CA . ALA A 1 94 ? 10.133 -5.051 -8.586 1 81.31 94 ALA A CA 1
ATOM 671 C C . ALA A 1 94 ? 9.484 -3.684 -8.406 1 81.31 94 ALA A C 1
ATOM 673 O O . ALA A 1 94 ? 9.508 -3.111 -7.312 1 81.31 94 ALA A O 1
ATOM 674 N N . ALA A 1 95 ? 9.102 -3.156 -9.578 1 88.56 95 ALA A N 1
ATOM 675 C CA . ALA A 1 95 ? 8.289 -1.945 -9.469 1 88.56 95 ALA A CA 1
ATOM 676 C C . ALA A 1 95 ? 6.926 -2.25 -8.852 1 88.56 95 ALA A C 1
ATOM 678 O O . ALA A 1 95 ? 6.305 -3.262 -9.18 1 88.56 95 ALA A O 1
ATOM 679 N N . LEU A 1 96 ? 6.598 -1.493 -7.926 1 93.69 96 LEU A N 1
ATOM 680 C CA . LEU A 1 96 ? 5.305 -1.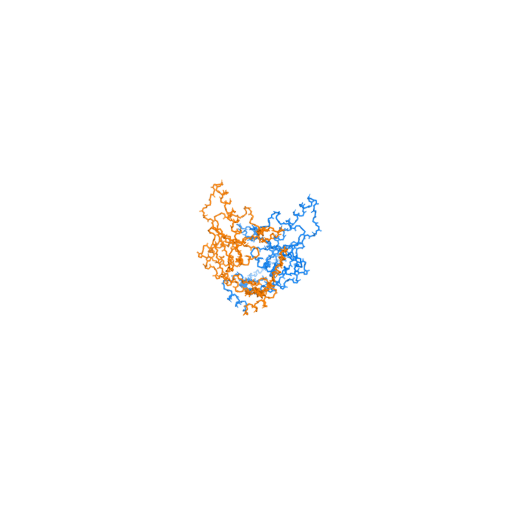653 -7.273 1 93.69 96 LEU A CA 1
ATOM 681 C C . LEU A 1 96 ? 4.266 -0.72 -7.887 1 93.69 96 LEU A C 1
ATOM 683 O O . LEU A 1 96 ? 4.488 0.489 -7.984 1 93.69 96 LEU A O 1
ATOM 687 N N . LYS A 1 97 ? 3.217 -1.301 -8.422 1 94.19 97 LYS A N 1
ATOM 688 C CA . LYS A 1 97 ? 2.059 -0.582 -8.953 1 94.19 97 LYS A CA 1
ATOM 689 C C . LYS A 1 97 ? 0.796 -0.923 -8.164 1 94.19 97 LYS A C 1
ATOM 691 O O . LYS A 1 97 ? 0.687 -2.012 -7.598 1 94.19 97 LYS A O 1
ATOM 696 N N . VAL A 1 98 ? -0.108 0.075 -8.18 1 95.62 98 VAL A N 1
ATOM 697 C CA . VAL A 1 98 ? -1.316 -0.158 -7.391 1 95.62 98 VAL A CA 1
ATOM 698 C C . VAL A 1 98 ? -2.551 0.069 -8.266 1 95.62 98 VAL A C 1
ATOM 700 O O . VAL A 1 98 ? -2.602 1.027 -9.039 1 95.62 98 VAL A O 1
ATOM 703 N N . ILE A 1 99 ? -3.467 -0.897 -8.125 1 94.44 99 ILE A N 1
ATOM 704 C CA . ILE A 1 99 ? -4.785 -0.743 -8.727 1 94.44 99 ILE A CA 1
ATOM 705 C C . ILE A 1 99 ? -5.852 -0.708 -7.633 1 94.44 99 ILE A C 1
ATOM 707 O O . ILE A 1 99 ? -5.727 -1.39 -6.609 1 94.44 99 ILE A O 1
ATOM 711 N N . GLY A 1 100 ? -6.836 0.133 -7.84 1 92.62 100 GLY A N 1
ATOM 712 C CA . GLY A 1 100 ? -7.957 0.249 -6.926 1 92.62 100 GLY A CA 1
ATOM 713 C C . GLY A 1 100 ? -9.25 -0.315 -7.488 1 92.62 100 GLY A C 1
ATOM 714 O O . GLY A 1 100 ? -9.734 0.15 -8.523 1 92.62 100 GLY A O 1
ATOM 715 N N . LEU A 1 101 ? -9.781 -1.293 -6.785 1 90.44 101 LEU A N 1
ATOM 716 C CA . LEU A 1 101 ? -11.008 -1.963 -7.207 1 90.44 101 LEU A CA 1
ATOM 717 C C . LEU A 1 101 ? -12.016 -2.029 -6.059 1 90.44 101 LEU A C 1
ATOM 719 O O . LEU A 1 101 ? -11.641 -2.324 -4.922 1 90.44 101 LEU A O 1
ATOM 723 N N . GLU A 1 102 ? -13.281 -1.592 -6.352 1 83.25 102 GLU A N 1
ATOM 724 C CA . GLU A 1 102 ? -14.359 -1.688 -5.375 1 83.25 102 GLU A CA 1
ATOM 725 C C . GLU A 1 102 ? -15.508 -2.549 -5.898 1 83.25 102 GLU A C 1
ATOM 727 O O . GLU A 1 102 ? -15.938 -2.383 -7.039 1 83.25 102 GLU A O 1
ATOM 732 N N . LEU A 1 103 ? -15.828 -3.443 -5.012 1 77.25 103 LEU A N 1
ATOM 733 C CA . LEU A 1 103 ? -16.984 -4.266 -5.367 1 77.25 103 LEU A CA 1
ATOM 734 C C . LEU A 1 103 ? -18.281 -3.562 -5.008 1 77.25 103 LEU A C 1
ATOM 736 O O . LEU A 1 103 ? -18.359 -2.867 -3.992 1 77.25 103 LEU A O 1
ATOM 740 N N . TYR A 1 104 ? -19.203 -3.428 -5.934 1 67.75 104 TYR A N 1
ATOM 741 C CA . TYR A 1 104 ? -20.516 -2.883 -5.586 1 67.75 104 TYR A CA 1
ATOM 742 C C . TYR A 1 104 ? -21.625 -3.883 -5.891 1 67.75 104 TYR A C 1
ATOM 744 O O . TYR A 1 104 ? -21.438 -4.801 -6.691 1 67.75 104 TYR A O 1
ATOM 752 N N . ASP A 1 105 ? -22.609 -3.963 -4.867 1 60.34 105 ASP A N 1
ATOM 753 C CA . ASP A 1 105 ? -23.828 -4.734 -5.094 1 60.34 105 ASP A CA 1
ATOM 754 C C . ASP A 1 105 ? -24.953 -3.848 -5.648 1 60.34 105 ASP A C 1
ATOM 756 O O . ASP A 1 105 ? -25.188 -2.752 -5.137 1 60.34 105 ASP A O 1
ATOM 760 N N . ASP A 1 106 ? -25.188 -3.816 -6.945 1 50.94 106 ASP A N 1
ATOM 761 C CA . ASP A 1 106 ? -26.312 -3.051 -7.48 1 50.94 106 ASP A CA 1
ATOM 762 C C . ASP A 1 106 ? -27.641 -3.617 -6.996 1 50.94 106 ASP A C 1
ATOM 764 O O . ASP A 1 106 ? -28 -4.75 -7.324 1 50.94 106 ASP A O 1
ATOM 768 N N . GLU A 1 107 ? -27.953 -3.475 -5.754 1 45.91 107 GLU A N 1
ATOM 769 C CA . GLU A 1 107 ? -29.344 -3.822 -5.48 1 45.91 107 GLU A CA 1
ATOM 770 C C . GLU A 1 107 ? -30.312 -2.891 -6.219 1 45.91 107 GLU A C 1
ATOM 772 O O . GLU A 1 107 ? -30.297 -1.68 -5.988 1 45.91 107 GLU A O 1
ATOM 777 N N . MET A 1 108 ? -30.391 -2.893 -7.484 1 39.69 108 MET A N 1
ATOM 778 C CA . MET A 1 108 ? -31.609 -2.262 -7.953 1 39.69 108 MET A CA 1
ATOM 779 C C . MET A 1 108 ? -32.844 -3.014 -7.449 1 39.69 108 MET A C 1
ATOM 781 O O . MET A 1 108 ? -32.75 -4.18 -7.062 1 39.69 108 MET A O 1
ATOM 785 N N . ASP A 1 109 ? -34.094 -2.342 -7.719 1 40.91 109 ASP A N 1
ATOM 786 C CA . ASP A 1 109 ? -35.5 -2.666 -7.52 1 40.91 109 ASP A CA 1
ATOM 787 C C . ASP A 1 109 ? -35.812 -4.09 -7.977 1 40.91 109 ASP A C 1
ATOM 789 O O . ASP A 1 109 ? -36.5 -4.289 -8.977 1 40.91 109 ASP A O 1
ATOM 793 N N . GLY A 1 110 ? -35.438 -5.188 -7.375 1 44.06 110 GLY A N 1
ATOM 794 C CA . GLY A 1 110 ? -36.062 -6.488 -7.609 1 44.06 110 GLY A CA 1
ATOM 795 C C . GLY A 1 110 ? -35.188 -7.398 -8.469 1 44.06 110 GLY A C 1
ATOM 796 O O . GLY A 1 110 ? -35.562 -8.547 -8.719 1 44.06 110 GLY A O 1
ATOM 797 N N . LYS A 1 111 ? -34.469 -6.902 -9.539 1 47.59 111 LYS A N 1
ATOM 798 C CA . LYS A 1 111 ? -33.781 -7.887 -10.391 1 47.59 111 LYS A CA 1
ATOM 799 C C . LYS A 1 111 ? -32.469 -8.312 -9.797 1 47.59 111 LYS A C 1
ATOM 801 O O . LYS A 1 111 ? -31.828 -7.543 -9.062 1 47.59 111 LYS A O 1
ATOM 806 N N . PRO A 1 112 ? -32.031 -9.602 -10.07 1 46.09 112 PRO A N 1
ATOM 807 C CA . PRO A 1 112 ? -30.828 -10.297 -9.633 1 46.09 112 PRO A CA 1
ATOM 808 C C . PRO A 1 112 ? -29.594 -9.406 -9.68 1 46.09 112 PRO A C 1
ATOM 810 O O . PRO A 1 112 ? -29.516 -8.484 -10.492 1 46.09 112 PRO A O 1
ATOM 813 N N . ARG A 1 113 ? -28.766 -9.328 -8.617 1 48.34 113 ARG A N 1
ATOM 814 C CA . ARG A 1 113 ? -27.594 -8.625 -8.125 1 48.34 113 ARG A CA 1
ATOM 815 C C . ARG A 1 113 ? -26.484 -8.625 -9.164 1 48.34 113 ARG A C 1
ATOM 817 O O . ARG A 1 113 ? -25.906 -9.672 -9.477 1 48.34 113 ARG A O 1
ATOM 824 N N . GLU A 1 114 ? -26.516 -7.918 -10.25 1 49.84 114 GLU A N 1
ATOM 825 C CA . GLU A 1 114 ? -25.25 -7.992 -10.984 1 49.84 114 GLU A CA 1
ATOM 826 C C . GLU A 1 114 ? -24.125 -7.32 -10.211 1 49.84 114 GLU A C 1
ATOM 828 O O . GLU A 1 114 ? -24.281 -6.199 -9.727 1 49.84 114 GLU A O 1
ATOM 833 N N . SER A 1 115 ? -23.344 -8.062 -9.422 1 60.03 115 SER A N 1
ATOM 834 C CA . SER A 1 115 ? -22.156 -7.605 -8.719 1 60.03 115 SER A CA 1
ATOM 835 C C . SER A 1 115 ? -21.125 -7.016 -9.695 1 60.03 115 SER A C 1
ATOM 837 O O . SER A 1 115 ? -20.984 -7.5 -10.812 1 60.03 115 SER A O 1
ATOM 839 N N . GLY A 1 116 ? -20.859 -5.66 -9.578 1 71.81 116 GLY A N 1
ATOM 840 C CA . GLY A 1 116 ? -19.875 -5.031 -10.445 1 71.81 116 GLY A CA 1
ATOM 841 C C . GLY A 1 116 ? -18.641 -4.551 -9.703 1 71.81 116 GLY A C 1
ATOM 842 O O . GLY A 1 116 ? -18.531 -4.738 -8.492 1 71.81 116 GLY A O 1
ATOM 843 N N . VAL A 1 117 ? -17.453 -4.496 -10.453 1 75.31 117 VAL A N 1
ATOM 844 C CA . VAL A 1 117 ? -16.188 -3.971 -9.945 1 75.31 117 VAL A CA 1
ATOM 845 C C . VAL A 1 117 ? -15.953 -2.572 -10.516 1 75.31 117 VAL A C 1
ATOM 847 O O . VAL A 1 117 ? -16.078 -2.357 -11.727 1 75.31 117 VAL A O 1
ATOM 850 N N . LYS A 1 118 ? -15.844 -1.609 -9.578 1 81.81 118 LYS A N 1
ATOM 851 C CA . LYS A 1 118 ? -15.5 -0.243 -9.961 1 81.81 118 LYS A CA 1
ATOM 852 C C . LYS A 1 118 ? -14.008 0.017 -9.773 1 81.81 118 LYS A C 1
ATOM 854 O O . LYS A 1 118 ? -13.438 -0.298 -8.727 1 81.81 118 LYS A O 1
ATOM 859 N N . ARG A 1 119 ? -13.43 0.602 -10.867 1 85.06 119 ARG A N 1
ATOM 860 C CA . ARG A 1 119 ? -12.023 0.993 -10.789 1 85.06 119 ARG A CA 1
ATOM 861 C C . ARG A 1 119 ? -11.867 2.346 -10.102 1 85.06 119 ARG A C 1
ATOM 863 O O . ARG A 1 119 ? -12.562 3.305 -10.445 1 85.06 119 ARG A O 1
ATOM 870 N N . THR A 1 120 ? -11.039 2.383 -9.102 1 85.62 120 THR A N 1
ATOM 871 C CA . THR A 1 120 ? -10.773 3.656 -8.438 1 85.62 120 THR A CA 1
ATOM 872 C C . THR A 1 120 ? -9.383 4.168 -8.781 1 85.62 120 THR A C 1
ATOM 874 O O . THR A 1 120 ? -9.086 5.352 -8.594 1 85.62 120 THR A O 1
ATOM 877 N N . GLN A 1 121 ? -8.57 3.338 -9.227 1 89.62 121 GLN A N 1
ATOM 878 C CA . GLN A 1 121 ? -7.23 3.617 -9.742 1 89.62 121 GLN A CA 1
ATOM 879 C C . GLN A 1 121 ? -6.738 2.48 -10.633 1 89.62 121 GLN A C 1
ATOM 881 O O . GLN A 1 121 ? -6.98 1.308 -10.344 1 89.62 121 GLN A O 1
ATOM 886 N N . TRP A 1 122 ? -6.098 2.836 -11.688 1 91.56 122 TRP A N 1
ATOM 887 C CA . TRP A 1 122 ? -5.562 1.826 -12.602 1 91.56 122 TRP A CA 1
ATOM 888 C C . TRP A 1 122 ? -4.18 2.227 -13.109 1 91.56 122 TRP A C 1
ATOM 890 O O . TRP A 1 122 ? -3.645 3.264 -12.711 1 91.56 122 TRP A O 1
ATOM 900 N N . LEU A 1 123 ? -3.633 1.35 -13.867 1 90.62 123 LEU A N 1
ATOM 901 C CA . LEU A 1 123 ? -2.322 1.632 -14.445 1 90.62 123 LEU A CA 1
ATOM 902 C C . LEU A 1 123 ? -2.432 2.658 -15.562 1 90.62 123 LEU A C 1
ATOM 904 O O . LEU A 1 123 ? -3.383 2.631 -16.344 1 90.62 123 LEU A O 1
ATOM 908 N N . GLU A 1 124 ? -1.604 3.678 -15.508 1 81 124 GLU A N 1
ATOM 909 C CA . GLU A 1 124 ? -1.623 4.684 -16.562 1 81 124 GLU A CA 1
ATOM 910 C C . GLU A 1 124 ? -1.15 4.102 -17.891 1 81 124 GLU A C 1
ATOM 912 O O . GLU A 1 124 ? -0.076 3.5 -17.969 1 81 124 GLU A O 1
ATOM 917 N N . ALA A 1 125 ? -2.031 4.422 -18.812 1 67.69 125 ALA A N 1
ATOM 918 C CA . ALA A 1 125 ? -1.691 3.959 -20.156 1 67.69 125 ALA A CA 1
ATOM 919 C C . ALA A 1 125 ? -0.407 4.617 -20.656 1 67.69 125 ALA A C 1
ATOM 921 O O . ALA A 1 125 ? -0.194 5.812 -20.438 1 67.69 125 ALA A O 1
ATOM 922 N N . GLY A 1 126 ? 0.535 3.883 -21.141 1 66.25 126 GLY A N 1
ATOM 923 C CA . GLY A 1 126 ? 1.725 4.445 -21.75 1 66.25 126 GLY A CA 1
ATOM 924 C C . GLY A 1 126 ? 2.898 4.551 -20.797 1 66.25 126 GLY A C 1
ATOM 925 O O . GLY A 1 126 ? 4.051 4.625 -21.234 1 66.25 126 GLY A O 1
ATOM 926 N N . SER A 1 127 ? 2.541 4.605 -19.531 1 69.38 127 SER A N 1
ATOM 927 C CA . SER A 1 127 ? 3.65 4.785 -18.609 1 69.38 127 SER A CA 1
ATOM 928 C C . SER A 1 127 ? 4.148 3.441 -18.078 1 69.38 127 SER A C 1
ATOM 930 O O . SER A 1 127 ? 5.293 3.328 -17.641 1 69.38 127 SER A O 1
ATOM 932 N N . THR A 1 128 ? 3.314 2.471 -18.234 1 78.56 128 THR A N 1
ATOM 933 C CA . THR A 1 128 ? 3.686 1.141 -1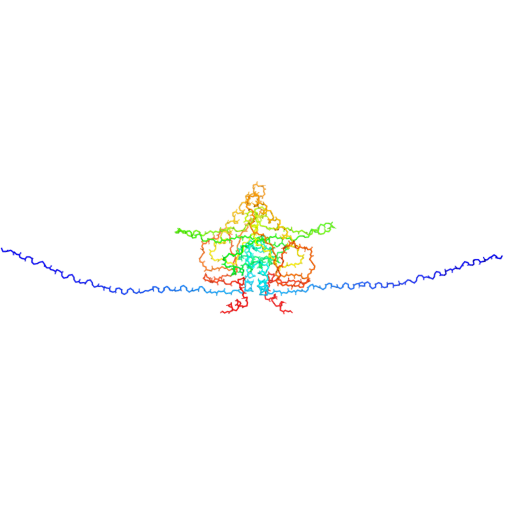7.766 1 78.56 128 THR A CA 1
ATOM 934 C C . THR A 1 128 ? 3.65 0.133 -18.906 1 78.56 128 THR A C 1
ATOM 936 O O . THR A 1 128 ? 2.582 -0.16 -19.453 1 78.56 128 THR A O 1
ATOM 939 N N . GLN A 1 129 ? 4.742 -0.306 -19.328 1 86.75 129 GLN A N 1
ATOM 940 C CA . GLN A 1 129 ? 4.809 -1.361 -20.328 1 86.75 129 GLN A CA 1
ATOM 941 C C . GLN A 1 129 ? 4.602 -2.736 -19.703 1 86.75 129 GLN A C 1
ATOM 943 O O . GLN A 1 129 ? 5.402 -3.168 -18.859 1 86.75 129 GLN A O 1
ATOM 948 N N . LEU A 1 130 ? 3.549 -3.391 -20.203 1 94.75 130 LEU A N 1
ATOM 949 C CA . LEU A 1 130 ? 3.184 -4.664 -19.594 1 94.75 130 LEU A CA 1
ATOM 950 C C . LEU A 1 130 ? 3.689 -5.832 -20.422 1 94.75 130 LEU A C 1
ATOM 952 O O . LEU A 1 130 ? 3.973 -6.906 -19.891 1 94.75 130 LEU A O 1
ATOM 956 N N . ALA A 1 131 ? 3.816 -5.57 -21.703 1 95.19 131 ALA A N 1
ATOM 957 C CA . ALA A 1 131 ? 4.172 -6.629 -22.656 1 95.19 131 ALA A CA 1
ATOM 958 C C . ALA A 1 131 ? 5.574 -7.16 -22.375 1 95.19 131 ALA A C 1
ATOM 960 O O . ALA A 1 131 ? 6.516 -6.387 -22.203 1 95.19 131 ALA A O 1
ATOM 961 N N . GLY A 1 132 ? 5.699 -8.453 -22.281 1 95.5 132 GLY A N 1
ATOM 962 C CA . GLY A 1 132 ? 6.988 -9.102 -22.109 1 95.5 132 GLY A CA 1
ATOM 963 C C . GLY A 1 132 ? 7.461 -9.109 -20.672 1 95.5 132 GLY A C 1
ATOM 964 O O . GLY A 1 132 ? 8.609 -9.445 -20.391 1 95.5 132 GLY A O 1
ATOM 965 N N . LYS A 1 133 ? 6.594 -8.742 -19.75 1 95.06 133 LYS A N 1
ATOM 966 C CA . LYS A 1 133 ? 6.973 -8.625 -18.344 1 95.06 133 LYS A CA 1
ATOM 967 C C . LYS A 1 133 ? 6.34 -9.734 -17.516 1 95.06 133 LYS A C 1
ATOM 969 O O . LYS A 1 133 ? 5.41 -10.406 -17.969 1 95.06 133 LYS A O 1
ATOM 974 N N . THR A 1 134 ? 6.949 -9.961 -16.359 1 95.69 134 THR A N 1
ATOM 975 C CA . THR A 1 134 ? 6.371 -10.82 -15.328 1 95.69 134 THR A CA 1
ATOM 976 C C . THR A 1 134 ? 5.645 -9.992 -14.273 1 95.69 134 THR A C 1
ATOM 978 O O . THR A 1 134 ? 6.262 -9.164 -13.594 1 95.69 134 THR A O 1
ATOM 981 N N . LEU A 1 135 ? 4.305 -10.234 -14.242 1 97.31 135 LEU A N 1
ATOM 982 C CA . LEU A 1 135 ? 3.439 -9.445 -13.367 1 97.31 135 LEU A CA 1
ATOM 983 C C . LEU A 1 135 ? 2.797 -10.328 -12.305 1 97.31 135 LEU A C 1
ATOM 985 O O . LEU A 1 135 ? 2.338 -11.43 -12.602 1 97.31 135 LEU A O 1
ATOM 989 N N . LEU A 1 136 ? 2.848 -9.852 -11.102 1 98.31 136 LEU A N 1
ATOM 990 C CA . LEU A 1 136 ? 2.211 -10.562 -10 1 98.31 136 LEU A CA 1
ATOM 991 C C . LEU A 1 136 ? 1.172 -9.68 -9.312 1 98.31 136 LEU A C 1
ATOM 993 O O . LEU A 1 136 ? 1.518 -8.672 -8.695 1 98.31 136 LEU A O 1
ATOM 997 N N . ILE A 1 137 ? -0.126 -10.055 -9.445 1 98.69 137 ILE A N 1
ATOM 998 C CA . ILE A 1 137 ? -1.19 -9.406 -8.688 1 98.69 137 ILE A CA 1
ATOM 999 C C . ILE A 1 137 ? -1.107 -9.82 -7.223 1 98.69 137 ILE A C 1
ATOM 1001 O O . ILE A 1 137 ? -0.909 -10.992 -6.914 1 98.69 137 ILE A O 1
ATOM 1005 N N . VAL A 1 138 ? -1.201 -8.867 -6.324 1 98.75 138 VAL A N 1
ATOM 1006 C CA . VAL A 1 138 ? -1.054 -9.164 -4.906 1 98.75 138 VAL A CA 1
ATOM 1007 C C . VAL A 1 138 ? -2.277 -8.664 -4.141 1 98.75 138 VAL A C 1
ATOM 1009 O O . VAL A 1 138 ? -2.682 -7.512 -4.293 1 98.75 138 VAL A O 1
ATOM 1012 N N . ASP A 1 139 ? -2.965 -9.508 -3.395 1 98.44 139 ASP A N 1
ATOM 1013 C CA . ASP A 1 139 ? -4.078 -9.188 -2.508 1 98.44 139 ASP A CA 1
ATOM 1014 C C . ASP A 1 139 ? -3.965 -9.938 -1.185 1 98.44 139 ASP A C 1
ATOM 1016 O O . ASP A 1 139 ? -3.09 -10.789 -1.022 1 98.44 139 ASP A O 1
ATOM 1020 N N . GLU A 1 140 ? -4.766 -9.539 -0.171 1 98.31 1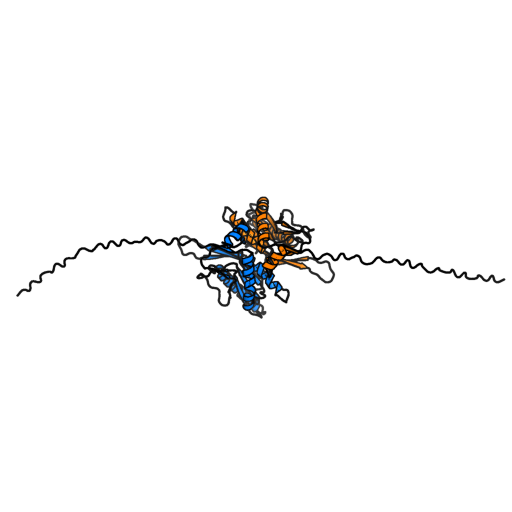40 GLU A N 1
ATOM 1021 C CA . GLU A 1 140 ? -4.621 -10.18 1.134 1 98.31 140 GLU A CA 1
ATOM 1022 C C . GLU A 1 140 ? -5.438 -11.469 1.209 1 98.31 140 GLU A C 1
ATOM 1024 O O . GLU A 1 140 ? -5.043 -12.414 1.889 1 98.31 140 GLU A O 1
ATOM 1029 N N . VAL A 1 141 ? -6.621 -11.469 0.511 1 98.06 141 VAL A N 1
ATOM 1030 C CA . VAL A 1 141 ? -7.484 -12.625 0.702 1 98.06 141 VAL A CA 1
ATOM 1031 C C . VAL A 1 141 ? -8.273 -12.906 -0.577 1 98.06 141 VAL A C 1
ATOM 1033 O O . VAL A 1 141 ? -8.734 -11.977 -1.243 1 98.06 141 VAL A O 1
ATOM 1036 N N . ASP A 1 142 ? -8.336 -14.18 -1.006 1 97.62 142 ASP A N 1
ATOM 1037 C CA . ASP A 1 142 ? -9.273 -14.68 -2.008 1 97.62 142 ASP A CA 1
ATOM 1038 C C . ASP A 1 142 ? -10.516 -15.273 -1.351 1 97.62 142 ASP A C 1
ATOM 1040 O O . ASP A 1 142 ? -10.508 -16.438 -0.921 1 97.62 142 ASP A O 1
ATOM 1044 N N . ASP A 1 143 ? -11.539 -14.453 -1.302 1 95.38 143 ASP A N 1
ATOM 1045 C CA . ASP A 1 143 ? -12.797 -14.898 -0.711 1 95.38 143 ASP A CA 1
ATOM 1046 C C . ASP A 1 143 ? -13.742 -15.445 -1.778 1 95.38 143 ASP A C 1
ATOM 1048 O O . ASP A 1 143 ? -13.719 -16.641 -2.086 1 95.38 143 ASP A O 1
ATOM 1052 N N . SER A 1 144 ? -14.359 -14.578 -2.541 1 93.12 144 SER A N 1
ATOM 1053 C CA . SER A 1 144 ? -15.25 -15 -3.617 1 93.12 144 SER A CA 1
ATOM 1054 C C . SER A 1 144 ? -14.508 -15.078 -4.949 1 93.12 144 SER A C 1
ATOM 1056 O O . SER A 1 144 ? -15.023 -15.641 -5.918 1 93.12 144 SER A O 1
ATOM 1058 N N . ARG A 1 145 ? -13.305 -14.531 -5.035 1 96.19 145 ARG A N 1
ATOM 1059 C CA . ARG A 1 145 ? -12.422 -14.492 -6.195 1 96.19 145 ARG A CA 1
ATOM 1060 C C . ARG A 1 145 ? -12.938 -13.508 -7.238 1 96.19 145 ARG A C 1
ATOM 1062 O O . ARG A 1 145 ? -12.461 -13.484 -8.375 1 96.19 145 ARG A O 1
ATOM 1069 N N . GLN A 1 146 ? -13.93 -12.711 -6.941 1 93.62 146 GLN A N 1
ATOM 1070 C CA . GLN A 1 146 ? -14.469 -11.742 -7.895 1 93.62 146 GLN A CA 1
ATOM 1071 C C . GLN A 1 146 ? -13.445 -10.648 -8.195 1 93.62 146 GLN A C 1
ATOM 1073 O O . GLN A 1 146 ? -13.227 -10.297 -9.359 1 93.62 146 GLN A O 1
ATOM 1078 N N . THR A 1 147 ? -12.797 -10.164 -7.137 1 94.25 147 THR A N 1
ATOM 1079 C CA . THR A 1 147 ? -11.836 -9.086 -7.309 1 94.25 147 THR A CA 1
ATOM 1080 C C . THR A 1 147 ? -10.625 -9.555 -8.117 1 94.25 147 THR A C 1
ATOM 1082 O O . THR A 1 147 ? -10.227 -8.914 -9.086 1 94.25 147 THR A O 1
ATOM 1085 N N . LEU A 1 148 ? -10.125 -10.727 -7.824 1 96.38 148 LEU A N 1
ATOM 1086 C CA . LEU A 1 148 ? -8.93 -11.25 -8.484 1 96.38 148 LEU A CA 1
ATOM 1087 C C . LEU A 1 148 ? -9.219 -11.586 -9.945 1 96.38 148 LEU A C 1
ATOM 1089 O O . LEU A 1 148 ? -8.398 -11.297 -10.82 1 96.38 148 LEU A O 1
ATOM 1093 N N . ALA A 1 149 ? -10.367 -12.141 -10.133 1 96.62 149 ALA A N 1
ATOM 1094 C CA . ALA A 1 149 ? -10.742 -12.508 -11.492 1 96.62 149 ALA A CA 1
ATOM 1095 C C . ALA A 1 149 ? -10.891 -11.273 -12.375 1 96.62 149 ALA A C 1
ATOM 1097 O O . ALA A 1 149 ? -10.43 -11.258 -13.516 1 96.62 149 ALA A O 1
ATOM 1098 N N . TYR A 1 150 ? -11.5 -10.281 -11.828 1 95.5 150 TYR A N 1
ATOM 1099 C CA . TYR A 1 150 ? -11.656 -9.023 -12.562 1 95.5 150 TYR A CA 1
ATOM 1100 C C . TYR A 1 150 ? -10.297 -8.414 -12.883 1 95.5 150 TYR A C 1
ATOM 1102 O O . TYR A 1 150 ? -10.031 -8.047 -14.031 1 95.5 150 TYR A O 1
ATOM 1110 N N . ALA A 1 151 ? -9.445 -8.32 -11.891 1 97.06 151 ALA A N 1
ATOM 1111 C CA . ALA A 1 151 ? -8.117 -7.742 -12.078 1 97.06 151 ALA A CA 1
ATOM 1112 C C . ALA A 1 151 ? -7.328 -8.5 -13.141 1 97.06 151 ALA A C 1
ATOM 1114 O O . ALA A 1 151 ? -6.734 -7.887 -14.031 1 97.06 151 ALA A O 1
ATOM 1115 N N . ALA A 1 152 ? -7.375 -9.812 -13.047 1 98.19 152 ALA A N 1
ATOM 1116 C CA . ALA A 1 152 ? -6.633 -10.641 -13.992 1 98.19 152 ALA A CA 1
ATOM 1117 C C . ALA A 1 152 ? -7.156 -10.469 -15.414 1 98.19 152 ALA A C 1
ATOM 1119 O O . ALA A 1 152 ? -6.375 -10.305 -16.359 1 98.19 152 ALA A O 1
ATOM 1120 N N . ARG A 1 153 ? -8.453 -10.438 -15.531 1 97.12 153 ARG A N 1
ATOM 1121 C CA . ARG A 1 153 ? -9.07 -10.289 -16.844 1 97.12 153 ARG A CA 1
ATOM 1122 C C . ARG A 1 153 ? -8.711 -8.945 -17.469 1 97.12 153 ARG A C 1
ATOM 1124 O O . ARG A 1 153 ? -8.32 -8.883 -18.641 1 97.12 153 ARG A O 1
ATOM 1131 N N . GLU A 1 154 ? -8.859 -7.906 -16.672 1 95.69 154 GLU A N 1
ATOM 1132 C CA . GLU A 1 154 ? -8.594 -6.562 -17.188 1 95.69 154 GLU A CA 1
ATOM 1133 C C . GLU A 1 154 ? -7.117 -6.383 -17.516 1 95.69 154 GLU A C 1
ATOM 1135 O O . GLU A 1 154 ? -6.773 -5.734 -18.5 1 95.69 154 GLU A O 1
ATOM 1140 N N . LEU A 1 155 ? -6.23 -6.961 -16.734 1 96.94 155 LEU A N 1
ATOM 1141 C CA . LEU A 1 155 ? -4.801 -6.844 -16.984 1 96.94 155 LEU A CA 1
ATOM 1142 C C . LEU A 1 155 ? -4.402 -7.633 -18.234 1 96.94 155 LEU A C 1
ATOM 1144 O O . LEU A 1 155 ? -3.547 -7.191 -19 1 96.94 155 LEU A O 1
ATOM 1148 N N . LEU A 1 156 ? -5.043 -8.773 -18.406 1 97.5 156 LEU A N 1
ATOM 1149 C CA . LEU A 1 156 ? -4.777 -9.547 -19.609 1 97.5 156 LEU A CA 1
ATOM 1150 C C . LEU A 1 156 ? -5.191 -8.766 -20.859 1 97.5 156 LEU A C 1
ATOM 1152 O O . LEU A 1 156 ? -4.508 -8.812 -21.875 1 97.5 156 LEU A O 1
ATOM 1156 N N . ALA A 1 157 ? -6.297 -8.078 -20.734 1 96.12 157 ALA A N 1
ATOM 1157 C CA . ALA A 1 157 ? -6.734 -7.234 -21.844 1 96.12 157 ALA A CA 1
ATOM 1158 C C . ALA A 1 157 ? -5.723 -6.121 -22.125 1 96.12 157 ALA A C 1
ATOM 1160 O O . ALA A 1 157 ? -5.406 -5.832 -23.281 1 96.12 157 ALA A O 1
ATOM 1161 N N . ASP A 1 158 ? -5.227 -5.516 -21.078 1 95.25 158 ASP A N 1
ATOM 1162 C CA . ASP A 1 158 ? -4.219 -4.465 -21.219 1 95.25 158 ASP A CA 1
ATOM 1163 C C . ASP A 1 158 ? -2.938 -5.016 -21.828 1 95.25 158 ASP A C 1
ATOM 1165 O O . ASP A 1 158 ? -2.314 -4.359 -22.672 1 95.25 158 ASP A O 1
ATOM 1169 N N . ILE A 1 159 ? -2.539 -6.195 -21.391 1 96.06 159 ILE A N 1
ATOM 1170 C CA . ILE A 1 159 ? -1.354 -6.863 -21.922 1 96.06 159 ILE A CA 1
ATOM 1171 C C . ILE A 1 159 ? -1.521 -7.102 -23.422 1 96.06 159 ILE A C 1
ATOM 1173 O O . ILE A 1 159 ? -0.624 -6.797 -24.219 1 96.06 159 ILE A O 1
ATOM 1177 N N . ALA A 1 160 ? -2.689 -7.598 -23.797 1 95.31 160 ALA A N 1
ATOM 1178 C CA . ALA A 1 160 ? -2.975 -7.867 -25.203 1 95.31 160 ALA A CA 1
ATOM 1179 C C . ALA A 1 160 ? -2.9 -6.586 -26.031 1 95.31 160 ALA A C 1
ATOM 1181 O O . ALA A 1 160 ? -2.354 -6.59 -27.125 1 95.31 160 ALA A O 1
ATOM 1182 N N . ALA A 1 161 ? -3.418 -5.547 -25.5 1 94.44 161 ALA A N 1
ATOM 1183 C CA . ALA A 1 161 ? -3.391 -4.258 -26.188 1 94.44 161 ALA A CA 1
ATOM 1184 C C . ALA A 1 161 ? -1.96 -3.756 -26.344 1 94.44 161 ALA A C 1
ATOM 1186 O O . ALA A 1 161 ? -1.589 -3.256 -27.422 1 94.44 161 ALA A O 1
ATOM 1187 N N . ASP A 1 162 ? -1.187 -3.924 -25.312 1 94.31 162 ASP A N 1
ATOM 1188 C CA . ASP A 1 162 ? 0.216 -3.521 -25.344 1 94.31 162 ASP A CA 1
ATOM 1189 C C . ASP A 1 162 ? 0.999 -4.32 -26.391 1 94.31 162 ASP A C 1
ATOM 1191 O O . ASP A 1 162 ? 1.78 -3.756 -27.156 1 94.31 162 ASP A O 1
ATOM 1195 N N . GLU A 1 163 ? 0.742 -5.566 -26.406 1 94.69 163 GLU A N 1
ATOM 1196 C CA . GLU A 1 163 ? 1.438 -6.441 -27.344 1 94.69 163 GLU A CA 1
ATOM 1197 C C . GLU A 1 163 ? 1.048 -6.137 -28.781 1 94.69 163 GLU A C 1
ATOM 1199 O O . GLU A 1 163 ? 1.899 -6.129 -29.672 1 94.69 163 GLU A O 1
ATOM 1204 N N . ALA A 1 164 ? -0.164 -5.867 -28.969 1 94.81 164 ALA A N 1
ATOM 1205 C CA . ALA A 1 164 ? -0.651 -5.508 -30.297 1 94.81 164 ALA A CA 1
ATOM 1206 C C . ALA A 1 164 ? -0.031 -4.195 -30.781 1 94.81 164 ALA A C 1
ATOM 1208 O O . ALA A 1 164 ? 0.339 -4.066 -31.938 1 94.81 164 ALA A O 1
ATOM 1209 N N . ALA A 1 165 ? 0.052 -3.301 -29.875 1 93.25 165 ALA A N 1
ATOM 1210 C CA . ALA A 1 165 ? 0.631 -2.002 -30.203 1 93.25 165 ALA A CA 1
ATOM 1211 C C . ALA A 1 165 ? 2.102 -2.141 -30.594 1 93.25 165 ALA A C 1
ATOM 1213 O O . ALA A 1 165 ? 2.564 -1.51 -31.547 1 93.25 165 ALA A O 1
ATOM 1214 N N . LEU A 1 166 ? 2.789 -2.973 -29.891 1 93.12 166 LEU A N 1
ATOM 1215 C CA . LEU A 1 166 ? 4.199 -3.209 -30.188 1 93.12 166 LEU A CA 1
ATOM 1216 C C . LEU A 1 166 ? 4.363 -3.906 -31.531 1 93.12 166 LEU A C 1
ATOM 1218 O O . LEU A 1 166 ? 5.246 -3.549 -32.312 1 93.12 166 LEU A O 1
ATOM 1222 N N . ALA A 1 167 ? 3.568 -4.848 -31.797 1 94.31 167 ALA A N 1
ATOM 1223 C CA . ALA A 1 167 ? 3.607 -5.551 -33.062 1 94.31 167 ALA A CA 1
ATOM 1224 C C . ALA A 1 167 ? 3.35 -4.594 -34.25 1 94.31 167 ALA A C 1
ATOM 1226 O O . ALA A 1 167 ? 4.035 -4.648 -35.25 1 94.31 167 ALA A O 1
ATOM 1227 N N . ALA A 1 168 ? 2.416 -3.723 -34.031 1 95.38 168 ALA A N 1
ATOM 1228 C CA . ALA A 1 168 ? 2.061 -2.746 -35.062 1 95.38 168 ALA A CA 1
ATOM 1229 C C . ALA A 1 168 ? 3.209 -1.775 -35.312 1 95.38 168 ALA A C 1
ATOM 1231 O O . ALA A 1 168 ? 3.391 -1.301 -36.438 1 95.38 168 ALA A O 1
ATOM 1232 N N . ALA A 1 169 ? 3.986 -1.615 -34.312 1 94.25 169 ALA A N 1
ATOM 1233 C CA . ALA A 1 169 ? 5.113 -0.692 -34.406 1 94.25 169 ALA A CA 1
ATOM 1234 C C . ALA A 1 169 ? 6.359 -1.402 -34.906 1 94.25 169 ALA A C 1
ATOM 1236 O O . ALA A 1 169 ? 7.426 -0.792 -35.031 1 94.25 169 ALA A O 1
ATOM 1237 N N . GLY A 1 170 ? 6.301 -2.738 -35.125 1 94 170 GLY A N 1
ATOM 1238 C CA . GLY A 1 170 ? 7.402 -3.492 -35.719 1 94 170 GLY A CA 1
ATOM 1239 C C . GLY A 1 170 ? 8.375 -4.027 -34.656 1 94 170 GLY A C 1
ATOM 1240 O O . GLY A 1 170 ? 9.484 -4.43 -35 1 94 170 GLY A O 1
ATOM 1241 N N . THR A 1 171 ? 7.961 -3.898 -33.406 1 92.44 171 THR A N 1
ATOM 1242 C CA . THR A 1 171 ? 8.82 -4.367 -32.312 1 92.44 171 THR A CA 1
ATOM 1243 C C . THR A 1 171 ? 8.07 -5.348 -31.422 1 92.44 171 THR A C 1
ATOM 1245 O O . THR A 1 171 ? 7.84 -5.07 -30.234 1 92.44 171 THR A O 1
ATOM 1248 N N . PRO A 1 172 ? 7.797 -6.457 -32.031 1 90.12 172 PRO A N 1
ATOM 1249 C CA . PRO A 1 172 ? 7.023 -7.426 -31.266 1 90.12 172 PRO A CA 1
ATOM 1250 C C . PRO A 1 172 ? 7.766 -7.902 -30.016 1 90.12 172 PRO A C 1
ATOM 1252 O O . PRO A 1 172 ? 8.992 -7.848 -29.969 1 90.12 172 PRO A O 1
ATOM 1255 N N . VAL A 1 173 ? 6.953 -8.383 -29.047 1 89.31 173 VAL A N 1
ATOM 1256 C CA . VAL A 1 173 ? 7.48 -8.812 -27.75 1 89.31 173 VAL A CA 1
ATOM 1257 C C . VAL A 1 173 ? 8.406 -10.016 -27.938 1 89.31 173 VAL A C 1
ATOM 1259 O O . VAL A 1 173 ? 8.102 -10.914 -28.734 1 89.31 173 VAL A O 1
ATOM 1262 N N . SER A 1 174 ? 9.547 -9.961 -27.25 1 89.94 174 SER A N 1
ATOM 1263 C CA . SER A 1 174 ? 10.547 -11 -27.422 1 89.94 174 SER A CA 1
ATOM 1264 C C . SER A 1 174 ? 10.352 -12.133 -26.422 1 89.94 174 SER A C 1
ATOM 1266 O O . SER A 1 174 ? 10.805 -13.258 -26.641 1 89.94 174 SER A O 1
ATOM 1268 N N . GLN A 1 175 ? 9.758 -11.891 -25.344 1 92.19 175 GLN A N 1
ATOM 1269 C CA . GLN A 1 175 ? 9.5 -12.898 -24.312 1 92.19 175 GLN A CA 1
ATOM 1270 C C . GLN A 1 175 ? 8.031 -12.891 -23.906 1 92.19 175 GLN A C 1
ATOM 1272 O O . GLN A 1 175 ? 7.367 -11.852 -23.969 1 92.19 175 GLN A O 1
ATOM 1277 N N . PRO A 1 176 ? 7.582 -14.016 -23.516 1 93.75 176 PRO A N 1
ATOM 1278 C CA . PRO A 1 176 ? 6.176 -14.094 -23.125 1 93.75 176 PRO A CA 1
ATOM 1279 C C . PRO A 1 176 ? 5.871 -13.266 -21.875 1 93.75 176 PRO A C 1
ATOM 1281 O O . PRO A 1 176 ? 6.707 -13.18 -20.969 1 93.75 176 PRO A O 1
ATOM 1284 N N . THR A 1 177 ? 4.684 -12.602 -21.922 1 96.25 177 THR A N 1
ATOM 1285 C CA . THR A 1 177 ? 4.184 -11.938 -20.734 1 96.25 177 THR A CA 1
ATOM 1286 C C . THR A 1 177 ? 3.582 -12.945 -19.766 1 96.25 177 THR A C 1
ATOM 1288 O O . THR A 1 177 ? 2.848 -13.844 -20.172 1 96.25 177 THR A O 1
ATOM 1291 N N . ARG A 1 178 ? 3.945 -12.844 -18.484 1 96.81 178 ARG A N 1
ATOM 1292 C CA . ARG A 1 178 ? 3.424 -13.742 -17.469 1 96.81 178 ARG A CA 1
ATOM 1293 C C . ARG A 1 178 ? 2.617 -12.984 -16.422 1 96.81 178 ARG A C 1
ATOM 1295 O O . ARG A 1 178 ? 3.029 -11.914 -15.969 1 96.81 178 ARG A O 1
ATOM 1302 N N . LEU A 1 179 ? 1.439 -13.523 -16.156 1 98.25 179 LEU A N 1
ATOM 1303 C CA . LEU A 1 179 ? 0.574 -12.953 -15.125 1 98.25 179 LEU A CA 1
ATOM 1304 C C . LEU A 1 179 ? 0.208 -14 -14.078 1 98.25 179 LEU A C 1
ATOM 1306 O O . LEU A 1 179 ? -0.187 -15.117 -14.422 1 98.25 179 LEU A O 1
ATOM 1310 N N . GLY A 1 180 ? 0.474 -13.695 -12.797 1 98.5 180 GLY A N 1
ATOM 1311 C CA . GLY A 1 180 ? 0.051 -14.523 -11.68 1 98.5 180 GLY A CA 1
ATOM 1312 C C . GLY A 1 180 ? -0.574 -13.727 -10.547 1 98.5 180 GLY A C 1
ATOM 1313 O O . GLY A 1 180 ? -0.706 -12.5 -10.648 1 98.5 180 GLY A O 1
ATOM 1314 N N . CYS A 1 181 ? -1.062 -14.422 -9.57 1 98.69 181 CYS A N 1
ATOM 1315 C CA . CYS A 1 181 ? -1.639 -13.758 -8.406 1 98.69 181 CYS A CA 1
ATOM 1316 C C . CYS A 1 181 ? -1.146 -14.398 -7.113 1 98.69 181 CYS A C 1
ATOM 1318 O O . CYS A 1 181 ? -0.902 -15.609 -7.07 1 98.69 181 CYS A O 1
ATOM 1320 N N . PHE A 1 182 ? -0.938 -13.602 -6.133 1 98.88 182 PHE A N 1
ATOM 1321 C CA . PHE A 1 182 ? -0.613 -14.055 -4.785 1 98.88 182 PHE A CA 1
ATOM 1322 C C . PHE A 1 182 ? -1.611 -13.492 -3.775 1 98.88 182 PHE A C 1
ATOM 1324 O O . PHE A 1 182 ? -1.966 -12.312 -3.83 1 98.88 182 PHE A O 1
ATOM 1331 N N . VAL A 1 183 ? -2.078 -14.336 -2.904 1 98.94 183 VAL A N 1
ATOM 1332 C CA . VAL A 1 183 ? -2.863 -13.898 -1.758 1 98.94 183 VAL A CA 1
ATOM 1333 C C . VAL A 1 183 ? -2.271 -14.469 -0.472 1 98.94 183 VAL A C 1
ATOM 1335 O O . VAL A 1 183 ? -1.728 -15.578 -0.472 1 98.94 183 VAL A O 1
ATOM 1338 N N . ILE A 1 184 ? -2.365 -13.695 0.631 1 98.88 184 ILE A N 1
ATOM 1339 C CA . ILE A 1 184 ? -1.938 -14.227 1.921 1 98.88 184 ILE A CA 1
ATOM 1340 C C . ILE A 1 184 ? -2.807 -15.43 2.299 1 98.88 184 ILE A C 1
ATOM 1342 O O . ILE A 1 184 ? -2.291 -16.5 2.646 1 98.88 184 ILE A O 1
ATOM 1346 N N . HIS A 1 185 ? -4.137 -15.211 2.15 1 98.81 185 HIS A N 1
ATOM 1347 C CA . HIS A 1 185 ? -5.066 -16.25 2.57 1 98.81 185 HIS A CA 1
ATOM 1348 C C . HIS A 1 185 ? -6.047 -16.594 1.452 1 98.81 185 HIS A C 1
ATOM 1350 O O . HIS A 1 185 ? -6.559 -15.703 0.771 1 98.81 185 HIS A O 1
ATOM 1356 N N . ASN A 1 186 ? -6.293 -17.844 1.197 1 98.62 186 ASN A N 1
ATOM 1357 C CA . ASN A 1 186 ? -7.395 -18.344 0.383 1 98.62 186 ASN A CA 1
ATOM 1358 C C . ASN A 1 186 ? -8.469 -19.016 1.239 1 98.62 186 ASN A C 1
ATOM 1360 O O . ASN A 1 186 ? -8.18 -19.953 1.986 1 98.62 186 ASN A O 1
ATOM 1364 N N . LYS A 1 187 ? -9.664 -18.438 1.156 1 97.12 187 LYS A N 1
ATOM 1365 C CA . LYS A 1 187 ? -10.766 -19.094 1.848 1 97.12 187 LYS A CA 1
ATOM 1366 C C . LYS A 1 187 ? -11.227 -20.328 1.081 1 97.12 187 LYS A C 1
ATOM 1368 O O . LYS A 1 187 ? -11.523 -20.25 -0.114 1 97.12 187 LYS A O 1
ATOM 1373 N N . ALA A 1 188 ? -11.25 -21.469 1.832 1 96.88 188 ALA A N 1
ATOM 1374 C CA . ALA A 1 188 ? -11.633 -22.734 1.224 1 96.88 188 ALA A CA 1
ATOM 1375 C C . ALA A 1 188 ? -13.148 -22.812 1.038 1 96.88 188 ALA A C 1
ATOM 1377 O O . ALA A 1 188 ? -13.828 -23.531 1.769 1 96.88 188 ALA A O 1
ATOM 1378 N N . ARG A 1 189 ? -13.617 -22.156 0.06 1 95.62 189 ARG A N 1
ATOM 1379 C CA . ARG A 1 189 ? -15.031 -22.156 -0.297 1 95.62 189 ARG A CA 1
ATOM 1380 C C . ARG A 1 189 ? -15.219 -22.062 -1.809 1 95.62 189 ARG A C 1
ATOM 1382 O O . ARG A 1 189 ? -14.273 -21.75 -2.537 1 95.62 189 ARG A O 1
ATOM 1389 N N . GLU A 1 190 ? -16.359 -22.422 -2.176 1 96.69 190 GLU A N 1
ATOM 1390 C CA . GLU A 1 190 ? -16.672 -22.297 -3.596 1 96.69 190 GLU A CA 1
ATOM 1391 C C . GLU A 1 190 ? -16.531 -20.844 -4.062 1 96.69 190 GLU A C 1
ATOM 1393 O O . GLU A 1 190 ? -16.984 -19.922 -3.389 1 96.69 190 GLU A O 1
ATOM 1398 N N . LYS A 1 191 ? -15.906 -20.719 -5.223 1 96.56 191 LYS A N 1
ATOM 1399 C CA . LYS A 1 191 ? -15.641 -19.375 -5.758 1 96.56 191 LYS A CA 1
ATOM 1400 C C . LYS A 1 191 ? -16.734 -18.938 -6.719 1 96.56 191 LYS A C 1
ATOM 1402 O O . LYS A 1 191 ? -17.297 -19.766 -7.453 1 96.56 191 LYS A O 1
ATOM 1407 N N . VAL A 1 192 ? -17 -17.625 -6.684 1 92.5 192 VAL A N 1
ATOM 1408 C CA . VAL A 1 192 ? -18.016 -17.031 -7.535 1 92.5 192 VAL A CA 1
ATOM 1409 C C . VAL A 1 192 ? -17.453 -16.812 -8.938 1 92.5 192 VAL A C 1
ATOM 1411 O O . VAL A 1 192 ? -18.188 -16.844 -9.922 1 92.5 192 VAL A O 1
ATOM 1414 N N . ALA A 1 193 ? -16.156 -16.578 -9.008 1 94.88 193 ALA A N 1
ATOM 1415 C CA . ALA A 1 193 ? -15.484 -16.328 -10.281 1 94.88 193 ALA A CA 1
ATOM 1416 C C . ALA A 1 193 ? -14.289 -17.25 -10.469 1 94.88 193 ALA A C 1
ATOM 1418 O O . ALA A 1 193 ? -13.836 -17.891 -9.523 1 94.88 193 ALA A O 1
ATOM 1419 N N . GLN A 1 194 ? -13.844 -17.312 -11.719 1 96.88 194 GLN A N 1
ATOM 1420 C CA . GLN A 1 194 ? -12.688 -18.125 -12.055 1 96.88 194 GLN A CA 1
ATOM 1421 C C . GLN A 1 194 ? -11.555 -17.281 -12.625 1 96.88 194 GLN A C 1
ATOM 1423 O O . GLN A 1 194 ? -11.805 -16.328 -13.383 1 96.88 194 GLN A O 1
ATOM 1428 N N . LEU A 1 195 ? -10.391 -17.625 -12.242 1 98 195 LEU A N 1
ATOM 1429 C CA . LEU A 1 195 ? -9.25 -16.969 -12.867 1 98 195 LEU A CA 1
ATOM 1430 C C . LEU A 1 195 ? -9.117 -17.375 -14.328 1 98 195 LEU A C 1
ATOM 1432 O O . LEU A 1 195 ? -9.383 -18.516 -14.688 1 98 195 LEU A O 1
ATOM 1436 N N . PRO A 1 196 ? -8.703 -16.422 -15.18 1 97.81 196 PRO A N 1
ATOM 1437 C CA . PRO A 1 196 ? -8.469 -16.766 -16.578 1 97.81 196 PRO A CA 1
ATOM 1438 C C . PRO A 1 196 ? -7.434 -17.875 -16.75 1 97.81 196 PRO A C 1
ATOM 1440 O O . PRO A 1 196 ? -6.57 -18.062 -15.883 1 97.81 196 PRO A O 1
ATOM 1443 N N . GLU A 1 197 ? -7.543 -18.562 -17.891 1 96.19 197 GLU A N 1
ATOM 1444 C CA . GLU A 1 197 ? -6.598 -19.641 -18.188 1 96.19 197 GLU A CA 1
ATOM 1445 C C . GLU A 1 197 ? -5.16 -19.109 -18.203 1 96.19 197 GLU A C 1
ATOM 1447 O O . GLU A 1 197 ? -4.891 -18.047 -18.734 1 96.19 197 GLU A O 1
ATOM 1452 N N . GLY A 1 198 ? -4.285 -19.859 -17.562 1 95.75 198 GLY A N 1
ATOM 1453 C CA . GLY A 1 198 ? -2.877 -19.5 -17.594 1 95.75 198 GLY A CA 1
ATOM 1454 C C . GLY A 1 198 ? -2.451 -18.656 -16.406 1 95.75 198 GLY A C 1
ATOM 1455 O O . GLY A 1 198 ? -1.256 -18.5 -16.141 1 95.75 198 GLY A O 1
ATOM 1456 N N . VAL A 1 199 ? -3.418 -18.062 -15.68 1 98.06 199 VAL A N 1
ATOM 1457 C CA . VAL A 1 199 ? -3.09 -17.25 -14.508 1 98.06 199 VAL A CA 1
ATOM 1458 C C . VAL A 1 199 ? -3.018 -18.141 -13.266 1 98.06 199 VAL A C 1
ATOM 1460 O O . VAL A 1 199 ? -4.031 -18.688 -12.82 1 98.06 199 VAL A O 1
ATOM 1463 N N . GLN A 1 200 ? -1.815 -18.266 -12.711 1 97.38 200 GLN A N 1
ATOM 1464 C CA . GLN A 1 200 ? -1.602 -19.078 -11.523 1 97.38 200 GLN A CA 1
ATOM 1465 C C . GLN A 1 200 ? -1.874 -18.281 -10.25 1 97.38 200 GLN A C 1
ATOM 1467 O O . GLN A 1 200 ? -1.58 -17.094 -10.18 1 97.38 200 GLN A O 1
ATOM 1472 N N . GLN A 1 201 ? -2.406 -18.984 -9.352 1 98.5 201 GLN A N 1
ATOM 1473 C CA . GLN A 1 201 ? -2.547 -18.391 -8.023 1 98.5 201 GLN A CA 1
ATOM 1474 C C . GLN A 1 201 ? -1.601 -19.062 -7.023 1 98.5 201 GLN A C 1
ATOM 1476 O O . GLN A 1 201 ? -1.541 -20.281 -6.938 1 98.5 201 GLN A O 1
ATOM 1481 N N . ILE A 1 202 ? -0.841 -18.297 -6.371 1 98.75 202 ILE A N 1
ATOM 1482 C CA . ILE A 1 202 ? -0.001 -18.734 -5.262 1 98.75 202 ILE A CA 1
ATOM 1483 C C . ILE A 1 202 ? -0.613 -18.281 -3.938 1 98.75 202 ILE A C 1
ATOM 1485 O O . ILE A 1 202 ? -0.986 -17.125 -3.783 1 98.75 202 ILE A O 1
ATOM 1489 N N . VAL A 1 203 ? -0.75 -19.219 -3.039 1 98.81 203 VAL A N 1
ATOM 1490 C CA . VAL A 1 203 ? -1.466 -18.984 -1.792 1 98.81 203 VAL A CA 1
ATOM 1491 C C . VAL A 1 203 ? -0.507 -19.109 -0.611 1 98.81 203 VAL A C 1
ATOM 1493 O O . VAL A 1 203 ? 0.261 -20.078 -0.532 1 98.81 203 VAL A O 1
ATOM 1496 N N . GLY A 1 204 ? -0.515 -18.094 0.264 1 98.81 204 GLY A N 1
ATOM 1497 C CA . GLY A 1 204 ? 0.251 -18.203 1.495 1 98.81 204 GLY A CA 1
ATOM 1498 C C . GLY A 1 204 ? -0.264 -19.297 2.418 1 98.81 204 GLY A C 1
ATOM 1499 O O . GLY A 1 204 ? 0.465 -20.234 2.75 1 98.81 204 GLY A O 1
ATOM 1500 N N . GLN A 1 205 ? -1.569 -19.203 2.734 1 98.69 205 GLN A N 1
ATOM 1501 C CA . GLN A 1 205 ? -2.188 -20.125 3.676 1 98.69 205 GLN A CA 1
ATOM 1502 C C . GLN A 1 205 ? -3.662 -20.344 3.344 1 98.69 205 GLN A C 1
ATOM 1504 O O . GLN A 1 205 ? -4.391 -19.391 3.07 1 98.69 205 GLN A O 1
ATOM 1509 N N . GLU A 1 206 ? -4.012 -21.625 3.33 1 98.31 206 GLU A N 1
ATOM 1510 C CA . GLU A 1 206 ? -5.434 -21.953 3.236 1 98.31 206 GLU A CA 1
ATOM 1511 C C . GLU A 1 206 ? -6.145 -21.703 4.566 1 98.31 206 GLU A C 1
ATOM 1513 O O . GLU A 1 206 ? -5.613 -22.047 5.629 1 98.31 206 GLU A O 1
ATOM 1518 N N . VAL A 1 207 ? -7.34 -21 4.492 1 97.38 207 VAL A N 1
ATOM 1519 C CA . VAL A 1 207 ? -8.141 -20.812 5.703 1 97.38 207 VAL A CA 1
ATOM 1520 C C . VAL A 1 207 ? -9.555 -21.344 5.473 1 97.38 207 VAL A C 1
ATOM 1522 O O . VAL A 1 207 ? -9.969 -21.531 4.328 1 97.38 207 VAL A O 1
ATOM 1525 N N . GLU A 1 208 ? -10.281 -21.578 6.559 1 95.69 208 GLU A N 1
ATOM 1526 C CA . GLU A 1 208 ? -11.641 -22.125 6.473 1 95.69 208 GLU A CA 1
ATOM 1527 C C . GLU A 1 208 ? -12.555 -21.188 5.688 1 95.69 208 GLU A C 1
ATOM 1529 O O . GLU A 1 208 ? -12.461 -19.953 5.82 1 95.69 208 GLU A O 1
ATOM 1534 N N . GLY A 1 209 ? -13.453 -21.797 4.973 1 94.25 209 GLY A N 1
ATOM 1535 C CA . GLY A 1 209 ? -14.297 -21.047 4.051 1 94.25 209 GLY A CA 1
ATOM 1536 C C . GLY A 1 209 ? -15.211 -20.062 4.75 1 94.25 209 GLY A C 1
ATOM 1537 O O . GLY A 1 209 ? -15.516 -19 4.199 1 94.25 209 GLY A O 1
ATOM 1538 N N . ASP A 1 210 ? -15.586 -20.359 5.953 1 91.5 210 ASP A N 1
ATOM 1539 C CA . ASP A 1 210 ? -16.547 -19.516 6.652 1 91.5 210 ASP A CA 1
ATOM 1540 C C . ASP A 1 210 ? -15.859 -18.688 7.73 1 91.5 210 ASP A C 1
ATOM 1542 O O . ASP A 1 210 ? -16.531 -17.969 8.492 1 91.5 210 ASP A O 1
ATOM 1546 N N . ALA A 1 211 ? -14.617 -18.719 7.707 1 91.44 211 ALA A N 1
ATOM 1547 C CA . ALA A 1 211 ? -13.883 -17.953 8.719 1 91.44 211 ALA A CA 1
ATOM 1548 C C . ALA A 1 211 ? -14.031 -16.453 8.492 1 91.44 211 ALA A C 1
ATOM 1550 O O . ALA A 1 211 ? -14.016 -15.984 7.352 1 91.44 211 ALA A O 1
ATOM 1551 N N . TRP A 1 212 ? -14.234 -15.773 9.617 1 94.19 212 TRP A N 1
ATOM 1552 C CA . TRP A 1 212 ? -14.07 -14.328 9.586 1 94.19 212 TRP A CA 1
ATOM 1553 C C . TRP A 1 212 ? -12.641 -13.93 9.953 1 94.19 212 TRP A C 1
ATOM 1555 O O . TRP A 1 212 ? -12.281 -13.906 11.133 1 94.19 212 TRP A O 1
ATOM 1565 N N . VAL A 1 213 ? -11.898 -13.648 8.945 1 96.19 213 VAL A N 1
ATOM 1566 C CA . VAL A 1 213 ? -10.484 -13.375 9.156 1 96.19 213 VAL A CA 1
ATOM 1567 C C . VAL A 1 213 ? -10.305 -11.953 9.688 1 96.19 213 VAL A C 1
ATOM 1569 O O . VAL A 1 213 ? -10.742 -10.992 9.055 1 96.19 213 VAL A O 1
ATOM 1572 N N . CYS A 1 214 ? -9.727 -11.805 10.859 1 97.5 214 CYS A N 1
ATOM 1573 C CA . CYS A 1 214 ? -9.398 -10.523 11.477 1 97.5 214 CYS A CA 1
ATOM 1574 C C . CYS A 1 214 ? -7.922 -10.195 11.305 1 97.5 214 CYS A C 1
ATOM 1576 O O . CYS A 1 214 ? -7.066 -10.82 11.93 1 97.5 214 CYS A O 1
ATOM 1578 N N . TYR A 1 215 ? -7.68 -9.195 10.484 1 98.12 215 TYR A N 1
ATOM 1579 C CA . TYR A 1 215 ? -6.309 -8.789 10.203 1 98.12 215 TYR A CA 1
ATOM 1580 C C . TYR A 1 215 ? -5.832 -7.738 11.195 1 98.12 215 TYR A C 1
ATOM 1582 O O . TYR A 1 215 ? -6.625 -6.918 11.672 1 98.12 215 TYR A O 1
ATOM 1590 N N . PRO A 1 216 ? -4.531 -7.703 11.453 1 98.62 216 PRO A N 1
ATOM 1591 C CA . PRO A 1 216 ? -4.02 -6.801 12.484 1 98.62 216 PRO A CA 1
ATOM 1592 C C . PRO A 1 216 ? -4.094 -5.332 12.078 1 98.62 216 PRO A C 1
ATOM 1594 O O . PRO A 1 216 ? -4.152 -4.449 12.938 1 98.62 216 PRO A O 1
ATOM 1597 N N . TRP A 1 217 ? -4.152 -5.012 10.766 1 97.88 217 TRP A N 1
ATOM 1598 C CA . TRP A 1 217 ? -4.184 -3.617 10.336 1 97.88 217 TRP A CA 1
ATOM 1599 C C . TRP A 1 217 ? -5.551 -2.996 10.594 1 97.88 217 TRP A C 1
ATOM 1601 O O . TRP A 1 217 ? -5.727 -1.783 10.461 1 97.88 217 TRP A O 1
ATOM 1611 N N . ASP A 1 218 ? -6.512 -3.781 11.039 1 95.88 218 ASP A N 1
ATOM 1612 C CA . ASP A 1 218 ? -7.836 -3.268 11.375 1 95.88 218 ASP A CA 1
ATOM 1613 C C . ASP A 1 218 ? -7.973 -3.041 12.883 1 95.88 218 ASP A C 1
ATOM 1615 O O . ASP A 1 218 ? -8.992 -2.531 13.344 1 95.88 218 ASP A O 1
ATOM 1619 N N . ALA A 1 219 ? -6.957 -3.379 13.609 1 97.25 219 ALA A N 1
ATOM 1620 C CA . ALA A 1 219 ? -7.066 -3.412 15.062 1 97.25 219 ALA A CA 1
ATOM 1621 C C . ALA A 1 219 ? -6.926 -2.012 15.656 1 97.25 219 ALA A C 1
ATOM 1623 O O . ALA A 1 219 ? -5.906 -1.345 15.453 1 97.25 219 ALA A O 1
ATOM 1624 N N . GLU A 1 220 ? -7.887 -1.593 16.422 1 95.31 220 GLU A N 1
ATOM 1625 C CA . GLU A 1 220 ? -7.777 -0.354 17.188 1 95.31 220 GLU A CA 1
ATOM 1626 C C . GLU A 1 220 ? -6.824 -0.512 18.359 1 95.31 220 GLU A C 1
ATOM 1628 O O . GLU A 1 220 ? -6.141 0.44 18.75 1 95.31 220 GLU A O 1
ATOM 1633 N N . ASP A 1 221 ? -6.848 -1.643 18.891 1 97.44 221 ASP A N 1
ATOM 1634 C CA . ASP A 1 221 ? -5.957 -2.055 19.969 1 97.44 221 ASP A CA 1
ATOM 1635 C C . ASP A 1 221 ? -5.223 -3.346 19.609 1 97.44 221 ASP A C 1
ATOM 1637 O O . ASP A 1 221 ? -5.781 -4.438 19.734 1 97.44 221 ASP A O 1
ATOM 1641 N N . ILE A 1 222 ? -3.91 -3.148 19.281 1 98.38 222 ILE A N 1
ATOM 1642 C CA . ILE A 1 222 ? -3.162 -4.277 18.75 1 98.38 222 ILE A CA 1
ATOM 1643 C C . ILE A 1 222 ? -2.898 -5.297 19.859 1 98.38 222 ILE A C 1
ATOM 1645 O O . ILE A 1 222 ? -2.814 -6.5 19.594 1 98.38 222 ILE A O 1
ATOM 1649 N N . ASP A 1 223 ? -2.787 -4.871 21.125 1 98.12 223 ASP A N 1
ATOM 1650 C CA . ASP A 1 223 ? -2.594 -5.805 22.234 1 98.12 223 ASP A CA 1
ATOM 1651 C C . ASP A 1 223 ? -3.834 -6.668 22.438 1 98.12 223 ASP A C 1
ATOM 1653 O O . ASP A 1 223 ? -3.729 -7.883 22.641 1 98.12 223 ASP A O 1
ATOM 1657 N N . GLU A 1 224 ? -4.965 -6.094 22.422 1 98.19 224 GLU A N 1
ATOM 1658 C CA . GLU A 1 224 ? -6.215 -6.844 22.531 1 98.19 224 GLU A CA 1
ATOM 1659 C C . GLU A 1 224 ? -6.379 -7.805 21.359 1 98.19 224 GLU A C 1
ATOM 1661 O O . GLU A 1 224 ? -6.773 -8.961 21.547 1 98.19 224 GLU A O 1
ATOM 1666 N N . HIS A 1 225 ? -6.062 -7.324 20.172 1 98.31 225 HIS A N 1
ATOM 1667 C CA . HIS A 1 225 ? -6.113 -8.148 18.969 1 98.31 225 HIS A CA 1
ATOM 1668 C C . HIS A 1 225 ? -5.254 -9.398 19.125 1 98.31 225 HIS A C 1
ATOM 1670 O O . HIS A 1 225 ? -5.695 -10.508 18.812 1 98.31 225 HIS A O 1
ATOM 1676 N N . ASN A 1 226 ? -4.047 -9.172 19.609 1 98.25 226 ASN A N 1
ATOM 1677 C CA . ASN A 1 226 ? -3.121 -10.281 19.812 1 98.25 226 ASN A CA 1
ATOM 1678 C C . ASN A 1 226 ? -3.633 -11.266 20.859 1 98.25 226 ASN A C 1
ATOM 1680 O O . ASN A 1 226 ? -3.459 -12.477 20.719 1 98.25 226 ASN A O 1
ATOM 1684 N N . GLU A 1 227 ? -4.242 -10.781 21.875 1 97.94 227 GLU A N 1
ATOM 1685 C CA . GLU A 1 227 ? -4.805 -11.641 22.922 1 97.94 227 GLU A CA 1
ATOM 1686 C C . GLU A 1 227 ? -5.93 -12.508 22.375 1 97.94 227 GLU A C 1
ATOM 1688 O O . GLU A 1 227 ? -6.004 -13.703 22.672 1 97.94 227 GLU A O 1
ATOM 1693 N N . LEU A 1 228 ? -6.754 -11.969 21.562 1 96.19 228 LEU A N 1
ATOM 1694 C CA . LEU A 1 228 ? -7.855 -12.695 20.938 1 96.19 228 LEU A CA 1
ATOM 1695 C C . LEU A 1 228 ? -7.332 -13.781 20 1 96.19 228 LEU A C 1
ATOM 1697 O O . LEU A 1 228 ? -7.934 -14.852 19.875 1 96.19 228 LEU A O 1
ATOM 1701 N N . GLY A 1 229 ? -6.215 -13.492 19.375 1 94.31 229 GLY A N 1
ATOM 1702 C CA . GLY A 1 229 ? -5.629 -14.453 18.453 1 94.31 229 GLY A CA 1
ATOM 1703 C C . GLY A 1 229 ? -4.992 -15.641 19.156 1 94.31 229 GLY A C 1
ATOM 1704 O O . GLY A 1 229 ? -4.801 -16.703 18.562 1 94.31 229 GLY A O 1
ATOM 1705 N N . ARG A 1 230 ? -4.68 -15.438 20.438 1 90.94 230 ARG A N 1
ATOM 1706 C CA . ARG A 1 230 ? -4.059 -16.5 21.219 1 90.94 230 ARG A CA 1
ATOM 1707 C C . ARG A 1 230 ? -5.109 -17.438 21.812 1 90.94 230 ARG A C 1
ATOM 1709 O O . ARG A 1 230 ? -4.793 -18.547 22.234 1 90.94 230 ARG A O 1
ATOM 1716 N N . GLN A 1 231 ? -6.352 -17.016 21.875 1 82.25 231 GLN A N 1
ATOM 1717 C CA . GLN A 1 231 ? -7.434 -17.828 22.422 1 82.25 231 GLN A CA 1
ATOM 1718 C C . GLN A 1 231 ? -7.941 -18.828 21.391 1 82.25 231 GLN A C 1
ATOM 1720 O O . GLN A 1 231 ? -8.32 -19.953 21.75 1 82.25 231 GLN A O 1
ATOM 1725 N N . MET B 1 1 ? 100.812 48.375 -4.793 1 28.56 1 MET B N 1
ATOM 1726 C CA . MET B 1 1 ? 100.625 47.469 -3.646 1 28.56 1 MET B CA 1
ATOM 1727 C C . MET B 1 1 ? 99.188 46.969 -3.555 1 28.56 1 MET B C 1
ATOM 1729 O O . MET B 1 1 ? 98.25 47.75 -3.422 1 28.56 1 MET B O 1
ATOM 1733 N N . GLY B 1 2 ? 98.938 45.906 -4.336 1 30.16 2 GLY B N 1
ATOM 1734 C CA . GLY B 1 2 ? 97.812 45.188 -4.938 1 30.16 2 GLY B CA 1
ATOM 1735 C C . GLY B 1 2 ? 96.875 44.531 -3.914 1 30.16 2 GLY B C 1
ATOM 1736 O O . GLY B 1 2 ? 97.312 43.594 -3.242 1 30.16 2 GLY B O 1
ATOM 1737 N N . LEU B 1 3 ? 96.188 45.438 -3.139 1 30.59 3 LEU B N 1
ATOM 1738 C CA . LEU B 1 3 ? 95.438 45.094 -1.935 1 30.59 3 LEU B CA 1
ATOM 1739 C C . LEU B 1 3 ? 94.5 43.906 -2.193 1 30.59 3 LEU B C 1
ATOM 1741 O O . LEU B 1 3 ? 93.625 43.969 -3.086 1 30.59 3 LEU B O 1
ATOM 1745 N N . LEU B 1 4 ? 94.812 42.625 -1.859 1 28.8 4 LEU B N 1
ATOM 1746 C CA . LEU B 1 4 ? 94.375 41.25 -1.986 1 28.8 4 LEU B CA 1
ATOM 1747 C C . LEU B 1 4 ? 93 41.094 -1.277 1 28.8 4 LEU B C 1
ATOM 1749 O O . LEU B 1 4 ? 92.938 41.156 -0.049 1 28.8 4 LEU B O 1
ATOM 1753 N N . VAL B 1 5 ? 91.938 41.625 -1.77 1 31.39 5 VAL B N 1
ATOM 1754 C CA . VAL B 1 5 ? 90.562 41.656 -1.18 1 31.39 5 VAL B CA 1
ATOM 1755 C C . VAL B 1 5 ? 90.062 40.25 -0.924 1 31.39 5 VAL B C 1
ATOM 1757 O O . VAL B 1 5 ? 90 39.438 -1.856 1 31.39 5 VAL B O 1
ATOM 1760 N N . GLU B 1 6 ? 90.562 39.594 0.19 1 29.69 6 GLU B N 1
ATOM 1761 C CA . GLU B 1 6 ? 90.25 38.188 0.472 1 29.69 6 GLU B CA 1
ATOM 1762 C C . GLU B 1 6 ? 88.688 38 0.584 1 29.69 6 GLU B C 1
ATOM 1764 O O . GLU B 1 6 ? 88 38.781 1.267 1 29.69 6 GLU B O 1
ATOM 1769 N N . PRO B 1 7 ? 88.062 37.25 -0.363 1 30.22 7 PRO B N 1
ATOM 1770 C CA . PRO B 1 7 ? 86.562 37.062 -0.469 1 30.22 7 PRO B CA 1
ATOM 1771 C C . PRO B 1 7 ? 86 36.344 0.738 1 30.22 7 PRO B C 1
ATOM 1773 O O . PRO B 1 7 ? 86.5 35.281 1.136 1 30.22 7 PRO B O 1
ATOM 1776 N N . ALA B 1 8 ? 85.625 37 1.819 1 25.92 8 ALA B N 1
ATOM 1777 C CA . ALA B 1 8 ? 85.125 36.438 3.074 1 25.92 8 ALA B CA 1
ATOM 1778 C C . ALA B 1 8 ? 84 35.438 2.82 1 25.92 8 ALA B C 1
ATOM 1780 O O . ALA B 1 8 ? 83 35.75 2.152 1 25.92 8 ALA B O 1
ATOM 1781 N N . THR B 1 9 ? 84.25 34.125 2.695 1 26.42 9 THR B N 1
ATOM 1782 C CA . THR B 1 9 ? 83.438 32.938 2.502 1 26.42 9 THR B CA 1
ATOM 1783 C C . THR B 1 9 ? 82.375 32.844 3.596 1 26.42 9 THR B C 1
ATOM 1785 O O . THR B 1 9 ? 82.688 32.688 4.773 1 26.42 9 THR B O 1
ATOM 1788 N N . ALA B 1 10 ? 81.375 33.75 3.609 1 27.95 10 ALA B N 1
ATOM 1789 C CA . ALA B 1 10 ? 80.312 33.75 4.602 1 27.95 10 ALA B CA 1
ATOM 1790 C C . ALA B 1 10 ? 79.75 32.375 4.812 1 27.95 10 ALA B C 1
ATOM 1792 O O . ALA B 1 10 ? 79.375 31.688 3.852 1 27.95 10 ALA B O 1
ATOM 1793 N N . ALA B 1 11 ? 80.125 31.594 5.883 1 25.95 11 ALA B N 1
ATOM 1794 C CA . ALA B 1 11 ? 79.75 30.297 6.391 1 25.95 11 ALA B CA 1
ATOM 1795 C C . ALA B 1 11 ? 78.188 30.234 6.551 1 25.95 11 ALA B C 1
ATOM 1797 O O . ALA B 1 11 ? 77.625 30.984 7.348 1 25.95 11 ALA B O 1
ATOM 1798 N N . VAL B 1 12 ? 77.375 30.078 5.512 1 26.09 12 VAL B N 1
ATOM 1799 C CA . VAL B 1 12 ? 75.938 29.938 5.562 1 26.09 12 VAL B CA 1
ATOM 1800 C C . VAL B 1 12 ? 75.562 28.797 6.5 1 26.09 12 VAL B C 1
ATOM 1802 O O . VAL B 1 12 ? 76.062 27.672 6.344 1 26.09 12 VAL B O 1
ATOM 1805 N N . GLN B 1 13 ? 75.5 29.109 7.828 1 26.88 13 GLN B N 1
ATOM 1806 C CA . GLN B 1 13 ? 75.125 28.078 8.781 1 26.88 13 GLN B CA 1
ATOM 1807 C C . GLN B 1 13 ? 73.938 27.312 8.305 1 26.88 13 GLN B C 1
ATOM 1809 O O . GLN B 1 13 ? 73 27.891 7.734 1 26.88 13 GLN B O 1
ATOM 1814 N N . PRO B 1 14 ? 74 25.969 8.141 1 25.73 14 PRO B N 1
ATOM 1815 C CA . PRO B 1 14 ? 72.938 25.078 7.688 1 25.73 14 PRO B CA 1
ATOM 1816 C C . PRO B 1 14 ? 71.625 25.297 8.43 1 25.73 14 PRO B C 1
ATOM 1818 O O . PRO B 1 14 ? 71.625 25.781 9.57 1 25.73 14 PRO B O 1
ATOM 1821 N N . ASP B 1 15 ? 70.562 25.609 7.68 1 25.78 15 ASP B N 1
ATOM 1822 C CA . ASP B 1 15 ? 69.125 25.766 8.047 1 25.78 15 ASP B CA 1
ATOM 1823 C C . ASP B 1 15 ? 68.688 24.688 9.039 1 25.78 15 ASP B C 1
ATOM 1825 O O . ASP B 1 15 ? 69 23.516 8.859 1 25.78 15 ASP B O 1
ATOM 1829 N N . ILE B 1 16 ? 68.625 24.969 10.375 1 26.22 16 ILE B N 1
ATOM 1830 C CA . ILE B 1 16 ? 67.938 24.203 11.406 1 26.22 16 ILE B CA 1
ATOM 1831 C C . ILE B 1 16 ? 66.625 23.609 10.828 1 26.22 16 ILE B C 1
ATOM 1833 O O . ILE B 1 16 ? 65.75 24.344 10.414 1 26.22 16 ILE B O 1
ATOM 1837 N N . LEU B 1 17 ? 66.688 22.453 10.156 1 26.78 17 LEU B N 1
ATOM 1838 C CA . LEU B 1 17 ? 65.5 21.641 9.852 1 26.78 17 LEU B CA 1
ATOM 1839 C C . LEU B 1 17 ? 64.562 21.516 11.062 1 26.78 17 LEU B C 1
ATOM 1841 O O . LEU B 1 17 ? 64.938 20.891 12.055 1 26.78 17 LEU B O 1
ATOM 1845 N N . LEU B 1 18 ? 64 22.609 11.531 1 28.48 18 LEU B N 1
ATOM 1846 C CA . LEU B 1 18 ? 62.906 22.422 12.477 1 28.48 18 LEU B CA 1
ATOM 1847 C C . LEU B 1 18 ? 62.062 21.188 12.109 1 28.48 18 LEU B C 1
ATOM 1849 O O . LEU B 1 18 ? 61.531 21.094 11 1 28.48 18 LEU B O 1
ATOM 1853 N N . GLY B 1 19 ? 62.438 20.016 12.586 1 28.59 19 GLY B N 1
ATOM 1854 C CA . GLY B 1 19 ? 61.625 18.812 12.617 1 28.59 19 GLY B CA 1
ATOM 1855 C C . GLY B 1 19 ? 60.188 19.094 12.984 1 28.59 19 GLY B C 1
ATOM 1856 O O . GLY B 1 19 ? 59.844 19.312 14.148 1 28.59 19 GLY B O 1
ATOM 1857 N N . VAL B 1 20 ? 59.438 19.891 12.219 1 30.27 20 VAL B N 1
ATOM 1858 C CA . VAL B 1 20 ? 58 19.875 12.445 1 30.27 20 VAL B CA 1
ATOM 1859 C C . VAL B 1 20 ? 57.5 18.422 12.594 1 30.27 20 VAL B C 1
ATOM 1861 O O . VAL B 1 20 ? 57.625 17.625 11.664 1 30.27 20 VAL B O 1
ATOM 1864 N N . SER B 1 21 ? 57.844 17.734 13.68 1 32.69 21 SER B N 1
ATOM 1865 C CA . SER B 1 21 ? 57.031 16.562 13.961 1 32.69 21 SER B CA 1
ATOM 1866 C C . SER B 1 21 ? 55.562 16.797 13.578 1 32.69 21 SER B C 1
ATOM 1868 O O . SER B 1 21 ? 54.906 17.625 14.188 1 32.69 21 SER B O 1
ATOM 1870 N N . GLY B 1 22 ? 55.312 16.875 12.312 1 31.5 22 GLY B N 1
ATOM 1871 C CA . GLY B 1 22 ? 53.906 16.859 11.883 1 31.5 22 GLY B CA 1
ATOM 1872 C C . GLY B 1 22 ? 53.062 15.906 12.688 1 31.5 22 GLY B C 1
ATOM 1873 O O . GLY B 1 22 ? 53.25 14.688 12.656 1 31.5 22 GLY B O 1
ATOM 1874 N N . ALA B 1 23 ? 52.719 16.219 13.992 1 32.88 23 ALA B N 1
ATOM 1875 C CA . ALA B 1 23 ? 51.594 15.531 14.625 1 32.88 23 ALA B CA 1
ATOM 1876 C C . ALA B 1 23 ? 50.594 14.992 13.578 1 32.88 23 ALA B C 1
ATOM 1878 O O . ALA B 1 23 ? 50.125 15.75 12.727 1 32.88 23 ALA B O 1
ATOM 1879 N N . VAL B 1 24 ? 50.656 13.641 13.289 1 31.67 24 VAL B N 1
ATOM 1880 C CA . VAL B 1 24 ? 49.875 12.68 12.531 1 31.67 24 VAL B CA 1
ATOM 1881 C C . VAL B 1 24 ? 48.406 13.156 12.469 1 31.67 24 VAL B C 1
ATOM 1883 O O . VAL B 1 24 ? 48.031 14.078 13.18 1 31.67 24 VAL B O 1
ATOM 1886 N N . SER B 1 25 ? 47.531 12.109 12.219 1 34.25 25 SER B N 1
ATOM 1887 C CA . SER B 1 25 ? 46.344 11.68 11.492 1 34.25 25 SER B CA 1
ATOM 1888 C C . SER B 1 25 ? 45.094 12.188 12.156 1 34.25 25 SER B C 1
ATOM 1890 O O . SER B 1 25 ? 44.906 12 13.359 1 34.25 25 SER B O 1
ATOM 1892 N N . PRO B 1 26 ? 44.531 13.305 11.797 1 35.84 26 PRO B N 1
ATOM 1893 C CA . PRO B 1 26 ? 43.188 13.359 12.359 1 35.84 26 PRO B CA 1
ATOM 1894 C C . PRO B 1 26 ? 42.562 11.969 12.555 1 35.84 26 PRO B C 1
ATOM 1896 O O . PRO B 1 26 ? 42.688 11.117 11.672 1 35.84 26 PRO B O 1
ATOM 1899 N N . GLU B 1 27 ? 42.75 11.32 13.711 1 37 27 GLU B N 1
ATOM 1900 C CA . GLU B 1 27 ? 41.812 10.227 13.938 1 37 27 GLU B CA 1
ATOM 1901 C C . GLU B 1 27 ? 40.5 10.461 13.18 1 37 27 GLU B C 1
ATOM 1903 O O . GLU B 1 27 ? 39.812 11.453 13.43 1 37 27 GLU B O 1
ATOM 1908 N N . LEU B 1 28 ? 40.594 10.414 11.828 1 35.84 28 LEU B N 1
ATOM 1909 C CA . LEU B 1 28 ? 39.25 10.18 11.258 1 35.84 28 LEU B CA 1
ATOM 1910 C C . LEU B 1 28 ? 38.344 9.547 12.289 1 35.84 28 LEU B C 1
ATOM 1912 O O . LEU B 1 28 ? 38.562 8.406 12.703 1 35.84 28 LEU B O 1
ATOM 1916 N N . GLU B 1 29 ? 38.062 10.18 13.359 1 36.59 29 GLU B N 1
ATOM 1917 C CA . GLU B 1 29 ? 36.938 9.602 14.094 1 36.59 29 GLU B CA 1
ATOM 1918 C C . GLU B 1 29 ? 36.125 8.68 13.195 1 36.59 29 GLU B C 1
ATOM 1920 O O . GLU B 1 29 ? 35.562 9.125 12.18 1 36.59 29 GLU B O 1
ATOM 1925 N N . ALA B 1 30 ? 36.5 7.469 12.844 1 39.22 30 ALA B N 1
ATOM 1926 C CA . ALA B 1 30 ? 35.688 6.449 12.211 1 39.22 30 ALA B CA 1
ATOM 1927 C C . ALA B 1 30 ? 34.188 6.773 12.359 1 39.22 30 ALA B C 1
ATOM 1929 O O . ALA B 1 30 ? 33.688 6.879 13.477 1 39.22 30 ALA B O 1
ATOM 1930 N N . ALA B 1 31 ? 33.625 7.727 11.688 1 44.12 31 ALA B N 1
ATOM 1931 C CA . ALA B 1 31 ? 32.188 7.934 11.664 1 44.12 31 ALA B CA 1
ATOM 1932 C C . ALA B 1 31 ? 31.453 6.688 12.148 1 44.12 31 ALA B C 1
ATOM 1934 O O . ALA B 1 31 ? 31.578 5.613 11.562 1 44.12 31 ALA B O 1
ATOM 1935 N N . ALA B 1 32 ? 31.328 6.379 13.398 1 53.25 32 ALA B N 1
ATOM 1936 C CA . ALA B 1 32 ? 30.641 5.242 14.008 1 53.25 32 ALA B CA 1
ATOM 1937 C C . ALA B 1 32 ? 29.453 4.809 13.164 1 53.25 32 ALA B C 1
ATOM 1939 O O . ALA B 1 32 ? 28.75 5.648 12.586 1 53.25 32 ALA B O 1
ATOM 1940 N N . ALA B 1 33 ? 29.469 3.572 12.539 1 62.94 33 ALA B N 1
ATOM 1941 C CA . ALA B 1 33 ? 28.344 3.002 11.805 1 62.94 33 ALA B CA 1
ATOM 1942 C C . ALA B 1 33 ? 27.016 3.346 12.469 1 62.94 33 ALA B C 1
ATOM 1944 O O . ALA B 1 33 ? 26.922 3.338 13.703 1 62.94 33 ALA B O 1
ATOM 1945 N N . PRO B 1 34 ? 26.094 4.02 11.781 1 73.06 34 PRO B N 1
ATOM 1946 C CA . PRO B 1 34 ? 24.828 4.391 12.391 1 73.06 34 PRO B CA 1
ATOM 1947 C C . PRO B 1 34 ? 24.203 3.25 13.195 1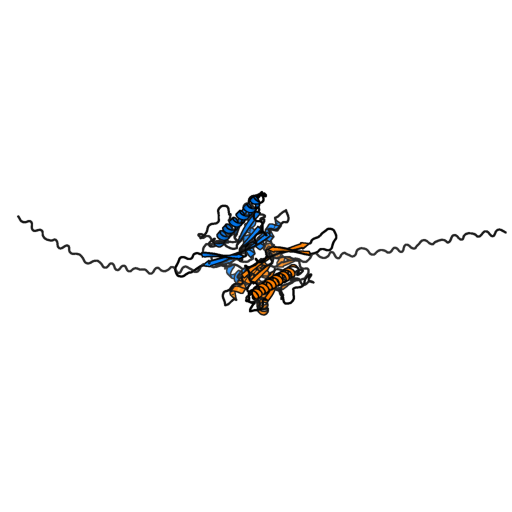 73.06 34 PRO B C 1
ATOM 1949 O O . PRO B 1 34 ? 24.328 2.082 12.82 1 73.06 34 PRO B O 1
ATOM 1952 N N . LYS B 1 35 ? 23.828 3.576 14.422 1 87.62 35 LYS B N 1
ATOM 1953 C CA . LYS B 1 35 ? 23.141 2.623 15.289 1 87.62 35 LYS B CA 1
ATOM 1954 C C . LYS B 1 35 ? 21.828 2.162 14.672 1 87.62 35 LYS B C 1
ATOM 1956 O O . LYS B 1 35 ? 20.984 2.984 14.289 1 87.62 35 LYS B O 1
ATOM 1961 N N . ARG B 1 36 ? 21.672 0.829 14.555 1 94.12 36 ARG B N 1
ATOM 1962 C CA . ARG B 1 36 ? 20.438 0.244 14.016 1 94.12 36 ARG B CA 1
ATOM 1963 C C . ARG B 1 36 ? 19.328 0.243 15.055 1 94.12 36 ARG B C 1
ATOM 1965 O O . ARG B 1 36 ? 19.562 -0.087 16.219 1 94.12 36 ARG B O 1
ATOM 1972 N N . THR B 1 37 ? 18.219 0.773 14.719 1 96.06 37 THR B N 1
ATOM 1973 C CA . THR B 1 37 ? 17.016 0.743 15.539 1 96.06 37 THR B CA 1
ATOM 1974 C C . THR B 1 37 ? 15.938 -0.126 14.898 1 96.06 37 THR B C 1
ATOM 1976 O O . THR B 1 37 ? 15.422 0.208 13.828 1 96.06 37 THR B O 1
ATOM 1979 N N . TYR B 1 38 ? 15.594 -1.267 15.586 1 97.81 38 TYR B N 1
ATOM 1980 C CA . TYR B 1 38 ? 14.617 -2.215 15.07 1 97.81 38 TYR B CA 1
ATOM 1981 C C . TYR B 1 38 ? 13.234 -1.952 15.656 1 97.81 38 TYR B C 1
ATOM 1983 O O . TYR B 1 38 ? 13.078 -1.88 16.875 1 97.81 38 TYR B O 1
ATOM 1991 N N . PHE B 1 39 ? 12.242 -1.765 14.773 1 98.31 39 PHE B N 1
ATOM 1992 C CA . PHE B 1 39 ? 10.859 -1.629 15.211 1 98.31 39 PHE B CA 1
ATOM 1993 C C . PHE B 1 39 ? 10.055 -2.877 14.867 1 98.31 39 PHE B C 1
ATOM 1995 O O . PHE B 1 39 ? 10.109 -3.361 13.734 1 98.31 39 PHE B O 1
ATOM 2002 N N . SER B 1 40 ? 9.352 -3.398 15.875 1 98.69 40 SER B N 1
ATOM 2003 C CA . SER B 1 40 ? 8.453 -4.523 15.609 1 98.69 40 SER B CA 1
ATOM 2004 C C . SER B 1 40 ? 7.199 -4.07 14.883 1 98.69 40 SER B C 1
ATOM 2006 O O . SER B 1 40 ? 6.887 -2.877 14.844 1 98.69 40 SER B O 1
ATOM 2008 N N . TRP B 1 41 ? 6.504 -5.043 14.273 1 98.81 41 TRP B N 1
ATOM 2009 C CA . TRP B 1 41 ? 5.223 -4.766 13.633 1 98.81 41 TRP B CA 1
ATOM 2010 C C . TRP B 1 41 ? 4.258 -4.105 14.617 1 98.81 41 TRP B C 1
ATOM 2012 O O . TRP B 1 41 ? 3.607 -3.113 14.281 1 98.81 41 TRP B O 1
ATOM 2022 N N . ASP B 1 42 ? 4.184 -4.641 15.828 1 98.75 42 ASP B N 1
ATOM 2023 C CA . ASP B 1 42 ? 3.262 -4.098 16.828 1 98.75 42 ASP B CA 1
ATOM 2024 C C . ASP B 1 42 ? 3.66 -2.68 17.219 1 98.75 42 ASP B C 1
ATOM 2026 O O . ASP B 1 42 ? 2.799 -1.831 17.469 1 98.75 42 ASP B O 1
ATOM 2030 N N . ALA B 1 43 ? 4.941 -2.445 17.312 1 98.62 43 ALA B N 1
ATOM 2031 C CA . ALA B 1 43 ? 5.406 -1.102 17.656 1 98.62 43 ALA B CA 1
ATOM 2032 C C . ALA B 1 43 ? 5.016 -0.099 16.578 1 98.62 43 ALA B C 1
ATOM 2034 O O . ALA B 1 43 ? 4.578 1.014 16.875 1 98.62 43 ALA B O 1
ATOM 2035 N N . ILE B 1 44 ? 5.164 -0.524 15.312 1 98.81 44 ILE B N 1
ATOM 2036 C CA . ILE B 1 44 ? 4.77 0.314 14.188 1 98.81 44 ILE B CA 1
ATOM 2037 C C . ILE B 1 44 ? 3.273 0.604 14.258 1 98.81 44 ILE B C 1
ATOM 2039 O O . ILE B 1 44 ? 2.85 1.755 14.133 1 98.81 44 ILE B O 1
ATOM 2043 N N . HIS B 1 45 ? 2.518 -0.405 14.5 1 98.81 45 HIS B N 1
ATOM 2044 C CA . HIS B 1 45 ? 1.068 -0.278 14.594 1 98.81 45 HIS B CA 1
ATOM 2045 C C . HIS B 1 45 ? 0.674 0.686 15.711 1 98.81 45 HIS B C 1
ATOM 2047 O O . HIS B 1 45 ? -0.152 1.577 15.5 1 98.81 45 HIS B O 1
ATOM 2053 N N . ARG B 1 46 ? 1.289 0.554 16.844 1 98.69 46 ARG B N 1
ATOM 2054 C CA . ARG B 1 46 ? 1.005 1.426 17.984 1 98.69 46 ARG B CA 1
ATOM 2055 C C . ARG B 1 46 ? 1.353 2.875 17.656 1 98.69 46 ARG B C 1
ATOM 2057 O O . ARG B 1 46 ? 0.648 3.795 18.078 1 98.69 46 ARG B O 1
ATOM 2064 N N . THR B 1 47 ? 2.453 3.023 16.953 1 98.75 47 THR B N 1
ATOM 2065 C CA . THR B 1 47 ? 2.865 4.375 16.578 1 98.75 47 THR B CA 1
ATOM 2066 C C . THR B 1 47 ? 1.826 5.031 15.68 1 98.75 47 THR B C 1
ATOM 2068 O O . THR B 1 47 ? 1.491 6.203 15.859 1 98.75 47 THR B O 1
ATOM 2071 N N . ILE B 1 48 ? 1.258 4.305 14.711 1 98.69 48 ILE B N 1
ATOM 2072 C CA . ILE B 1 48 ? 0.247 4.828 13.805 1 98.69 48 ILE B CA 1
ATOM 2073 C C . ILE B 1 48 ? -1.031 5.145 14.578 1 98.69 48 ILE B C 1
ATOM 2075 O O . ILE B 1 48 ? -1.588 6.234 14.445 1 98.69 48 ILE B O 1
ATOM 2079 N N . VAL B 1 49 ? -1.421 4.207 15.43 1 97.88 49 VAL B N 1
ATOM 2080 C CA . VAL B 1 49 ? -2.633 4.395 16.219 1 97.88 49 VAL B CA 1
ATOM 2081 C C . VAL B 1 49 ? -2.461 5.59 17.156 1 97.88 49 VAL B C 1
ATOM 2083 O O . VAL B 1 49 ? -3.381 6.391 17.312 1 97.88 49 VAL B O 1
ATOM 2086 N N . GLY B 1 50 ? -1.303 5.711 17.656 1 98.06 50 GLY B N 1
ATOM 2087 C CA . GLY B 1 50 ? -1.006 6.801 18.578 1 98.06 50 GLY B CA 1
ATOM 2088 C C . GLY B 1 50 ? -1.068 8.164 17.906 1 98.06 50 GLY B C 1
ATOM 2089 O O . GLY B 1 50 ? -1.173 9.188 18.594 1 98.06 50 GLY B O 1
ATOM 2090 N N . ALA B 1 51 ? -1.048 8.203 16.625 1 98 51 ALA B N 1
ATOM 2091 C CA . ALA B 1 51 ? -1.04 9.469 15.891 1 98 51 ALA B CA 1
ATOM 2092 C C . ALA B 1 51 ? -2.459 9.906 15.531 1 98 51 ALA B C 1
ATOM 2094 O O . ALA B 1 51 ? -2.672 11.031 15.078 1 98 51 ALA B O 1
ATOM 2095 N N . LEU B 1 52 ? -3.484 9.039 15.766 1 96.62 52 LEU B N 1
ATOM 2096 C CA . LEU B 1 52 ? -4.848 9.312 15.32 1 96.62 52 LEU B CA 1
ATOM 2097 C C . LEU B 1 52 ? -5.391 10.57 15.992 1 96.62 52 LEU B C 1
ATOM 2099 O O . LEU B 1 52 ? -5.961 11.438 15.32 1 96.62 52 LEU B O 1
ATOM 2103 N N . PRO B 1 53 ? -5.156 10.789 17.328 1 96.94 53 PRO B N 1
ATOM 2104 C CA . PRO B 1 53 ? -5.633 12.031 17.938 1 96.94 53 PRO B CA 1
ATOM 2105 C C . PRO B 1 53 ? -4.957 13.273 17.359 1 96.94 53 PRO B C 1
ATOM 2107 O O . PRO B 1 53 ? -5.594 14.32 17.234 1 96.94 53 PRO B O 1
ATOM 2110 N N . LYS B 1 54 ? -3.674 13.156 17.016 1 97.81 54 LYS B N 1
ATOM 2111 C CA . LYS B 1 54 ? -2.953 14.258 16.391 1 97.81 54 LYS B CA 1
ATOM 2112 C C . LYS B 1 54 ? -3.527 14.594 15.016 1 97.81 54 LYS B C 1
ATOM 2114 O O . LYS B 1 54 ? -3.678 15.766 14.664 1 97.81 54 LYS B O 1
ATOM 2119 N N . LEU B 1 55 ? -3.838 13.547 14.258 1 97.25 55 LEU B N 1
ATOM 2120 C CA . LEU B 1 55 ? -4.43 13.711 12.938 1 97.25 55 LEU B CA 1
ATOM 2121 C C . LEU B 1 55 ? -5.797 14.383 13.031 1 97.25 55 LEU B C 1
ATOM 2123 O O . LEU B 1 55 ? -6.105 15.281 12.25 1 97.25 55 LEU B O 1
ATOM 2127 N N . GLN B 1 56 ? -6.52 13.977 13.992 1 94.75 56 GLN B N 1
ATOM 2128 C CA . GLN B 1 56 ? -7.832 14.57 14.219 1 94.75 56 GLN B CA 1
ATOM 2129 C C . GLN B 1 56 ? -7.711 16.047 14.57 1 94.75 56 GLN B C 1
ATOM 2131 O O . GLN B 1 56 ? -8.414 16.891 14 1 94.75 56 GLN B O 1
ATOM 2136 N N . ALA B 1 57 ? -6.836 16.375 15.469 1 97.12 57 ALA B N 1
ATOM 2137 C CA . ALA B 1 57 ? -6.637 17.75 15.914 1 97.12 57 ALA B CA 1
ATOM 2138 C C . ALA B 1 57 ? -6.18 18.641 14.758 1 97.12 57 ALA B C 1
ATOM 2140 O O . ALA B 1 57 ? -6.5 19.828 14.711 1 97.12 57 ALA B O 1
ATOM 2141 N N . ALA B 1 58 ? -5.488 18 13.812 1 96.94 58 ALA B N 1
ATOM 2142 C CA . ALA B 1 58 ? -4.941 18.75 12.68 1 96.94 58 ALA B CA 1
ATOM 2143 C C . ALA B 1 58 ? -5.965 18.859 11.547 1 96.94 58 ALA B C 1
ATOM 2145 O O . ALA B 1 58 ? -5.695 19.484 10.516 1 96.94 58 ALA B O 1
ATOM 2146 N N . GLY B 1 59 ? -7.117 18.203 11.719 1 94 59 GLY B N 1
ATOM 2147 C CA . GLY B 1 59 ? -8.18 18.328 10.734 1 94 59 GLY B CA 1
ATOM 2148 C C . GLY B 1 59 ? -8.203 17.172 9.742 1 94 59 GLY B C 1
ATOM 2149 O O . GLY B 1 59 ? -8.836 17.281 8.68 1 94 59 GLY B O 1
ATOM 2150 N N . PHE B 1 60 ? -7.516 16.078 10.07 1 95.56 60 PHE B N 1
ATOM 2151 C CA . PHE B 1 60 ? -7.43 14.938 9.172 1 95.56 60 PHE B CA 1
ATOM 2152 C C . PHE B 1 60 ? -8.078 13.703 9.789 1 95.56 60 PHE B C 1
ATOM 2154 O O . PHE B 1 60 ? -7.59 12.586 9.617 1 95.56 60 PHE B O 1
ATOM 2161 N N . ALA B 1 61 ? -9.188 13.922 10.5 1 92.56 61 ALA B N 1
ATOM 2162 C CA . ALA B 1 61 ? -9.922 12.812 11.094 1 92.56 61 ALA B CA 1
ATOM 2163 C C . ALA B 1 61 ? -10.555 11.938 10.023 1 92.56 61 ALA B C 1
ATOM 2165 O O . ALA B 1 61 ? -10.602 10.711 10.164 1 92.56 61 ALA B O 1
ATOM 2166 N N . THR B 1 62 ? -11.047 12.617 8.984 1 92 62 THR B N 1
ATOM 2167 C CA . THR B 1 62 ? -11.719 11.906 7.906 1 92 62 THR B CA 1
ATOM 2168 C C . THR B 1 62 ? -11.328 12.492 6.551 1 92 62 THR B C 1
ATOM 2170 O O . THR B 1 62 ? -12.172 13.023 5.828 1 92 62 THR B O 1
ATOM 2173 N N . PRO B 1 63 ? -10.047 12.266 6.191 1 95.31 63 PRO B N 1
ATOM 2174 C CA . PRO B 1 63 ? -9.656 12.773 4.875 1 95.31 63 PRO B CA 1
ATOM 2175 C C . PRO B 1 63 ? -10.414 12.102 3.734 1 95.31 63 PRO B C 1
ATOM 2177 O O . PRO B 1 63 ? -10.883 10.969 3.883 1 95.31 63 PRO B O 1
ATOM 2180 N N . ASP B 1 64 ? -10.594 12.867 2.666 1 92.81 64 ASP B N 1
ATOM 2181 C CA . ASP B 1 64 ? -11.203 12.305 1.463 1 92.81 64 ASP B CA 1
ATOM 2182 C C . ASP B 1 64 ? -10.258 11.32 0.785 1 92.81 64 ASP B C 1
ATOM 2184 O O . ASP B 1 64 ? -10.695 10.281 0.278 1 92.81 64 ASP B O 1
ATOM 2188 N N . TYR B 1 65 ? -8.953 11.688 0.755 1 94.56 65 TYR B N 1
ATOM 2189 C CA . TYR B 1 65 ? -7.938 10.859 0.106 1 94.56 65 TYR B CA 1
ATOM 2190 C C . TYR B 1 65 ? -6.754 10.625 1.035 1 94.56 65 TYR B C 1
ATOM 2192 O O . TYR B 1 65 ? -6.234 11.562 1.644 1 94.56 65 TYR B O 1
ATOM 2200 N N . LEU B 1 66 ? -6.438 9.375 1.158 1 96.81 66 LEU B N 1
ATOM 2201 C CA . LEU B 1 66 ? -5.098 8.992 1.596 1 96.81 66 LEU B CA 1
ATOM 2202 C C . LEU B 1 66 ? -4.184 8.734 0.4 1 96.81 66 LEU B C 1
ATOM 2204 O O . LEU B 1 66 ? -4.449 7.848 -0.412 1 96.81 66 LEU B O 1
ATOM 2208 N N . ILE B 1 67 ? -3.18 9.562 0.272 1 97.38 67 ILE B N 1
ATOM 2209 C CA . ILE B 1 67 ? -2.252 9.438 -0.847 1 97.38 67 ILE B CA 1
ATOM 2210 C C . ILE B 1 67 ? -0.949 8.797 -0.369 1 97.38 67 ILE B C 1
ATOM 2212 O O . ILE B 1 67 ? -0.075 9.484 0.165 1 97.38 67 ILE B O 1
ATOM 2216 N N . ALA B 1 68 ? -0.837 7.52 -0.645 1 98.12 68 ALA B N 1
ATOM 2217 C CA . ALA B 1 68 ? 0.317 6.762 -0.169 1 98.12 68 ALA B CA 1
ATOM 2218 C C . ALA B 1 68 ? 1.504 6.918 -1.115 1 98.12 68 ALA B C 1
ATOM 2220 O O . ALA B 1 68 ? 1.365 6.75 -2.328 1 98.12 68 ALA B O 1
ATOM 2221 N N . VAL B 1 69 ? 2.619 7.273 -0.541 1 96.88 69 VAL B N 1
ATOM 2222 C CA . VAL B 1 69 ? 3.861 7.254 -1.305 1 96.88 69 VAL B CA 1
ATOM 2223 C C . VAL B 1 69 ? 4.418 5.836 -1.352 1 96.88 69 VAL B C 1
ATOM 2225 O O . VAL B 1 69 ? 4.785 5.27 -0.318 1 96.88 69 VAL B O 1
ATOM 2228 N N . ALA B 1 70 ? 4.449 5.23 -2.527 1 92.69 70 ALA B N 1
ATOM 2229 C CA . ALA B 1 70 ? 5.023 3.895 -2.662 1 92.69 70 ALA B CA 1
ATOM 2230 C C . ALA B 1 70 ? 6.543 3.938 -2.562 1 92.69 70 ALA B C 1
ATOM 2232 O O . ALA B 1 70 ? 7.184 4.82 -3.133 1 92.69 70 ALA B O 1
ATOM 2233 N N . GLY B 1 71 ? 7.105 2.949 -1.775 1 89.5 71 GLY B N 1
ATOM 2234 C CA . GLY B 1 71 ? 6.578 1.757 -1.128 1 89.5 71 GLY B CA 1
ATOM 2235 C C . GLY B 1 71 ? 6.348 1.939 0.361 1 89.5 71 GLY B C 1
ATOM 2236 O O . GLY B 1 71 ? 5.539 1.229 0.96 1 89.5 71 GLY B O 1
ATOM 2237 N N . GLY B 1 72 ? 6.945 3.045 0.854 1 93.81 72 GLY B N 1
ATOM 2238 C CA . GLY B 1 72 ? 6.941 3.213 2.299 1 93.81 72 GLY B CA 1
ATOM 2239 C C . GLY B 1 72 ? 5.578 3.58 2.852 1 93.81 72 GLY B C 1
ATOM 2240 O O . GLY B 1 72 ? 5.254 3.25 3.994 1 93.81 72 GLY B O 1
ATOM 2241 N N . GLY B 1 73 ? 4.816 4.203 2.141 1 97.94 73 GLY B N 1
ATOM 2242 C CA . GLY B 1 73 ? 3.547 4.73 2.615 1 97.94 73 GLY B CA 1
ATOM 2243 C C . GLY B 1 73 ? 2.414 3.729 2.535 1 97.94 73 GLY B C 1
ATOM 2244 O O . GLY B 1 73 ? 1.323 3.971 3.057 1 97.94 73 GLY B O 1
ATOM 2245 N N . LEU B 1 74 ? 2.656 2.566 1.955 1 98.12 74 LEU B N 1
ATOM 2246 C CA . LEU B 1 74 ? 1.584 1.609 1.71 1 98.12 74 LEU B CA 1
ATOM 2247 C C . LEU B 1 74 ? 1.05 1.044 3.021 1 98.12 74 LEU B C 1
ATOM 2249 O O . LEU B 1 74 ? -0.165 0.963 3.219 1 98.12 74 LEU B O 1
ATOM 2253 N N . ILE B 1 75 ? 1.961 0.777 3.924 1 98.44 75 ILE B N 1
ATOM 2254 C CA . ILE B 1 75 ? 1.578 0.112 5.164 1 98.44 75 ILE B CA 1
ATOM 2255 C C . ILE B 1 75 ? 0.848 1.097 6.074 1 98.44 75 ILE B C 1
ATOM 2257 O O . ILE B 1 75 ? -0.298 0.86 6.465 1 98.44 75 ILE B O 1
ATOM 2261 N N . PRO B 1 76 ? 1.431 2.271 6.363 1 98.69 76 PRO B N 1
ATOM 2262 C CA . PRO B 1 76 ? 0.68 3.188 7.223 1 98.69 76 PRO B CA 1
ATOM 2263 C C . PRO B 1 76 ? -0.62 3.668 6.582 1 98.69 76 PRO B C 1
ATOM 2265 O O . PRO B 1 76 ? -1.603 3.92 7.281 1 98.69 76 PRO B O 1
ATOM 2268 N N . ALA B 1 77 ? -0.691 3.795 5.293 1 98.06 77 ALA B N 1
ATOM 2269 C CA . ALA B 1 77 ? -1.924 4.234 4.645 1 98.06 77 ALA B CA 1
ATOM 2270 C C . ALA B 1 77 ? -3.035 3.201 4.82 1 98.06 77 ALA B C 1
ATOM 2272 O O . ALA B 1 77 ? -4.188 3.559 5.07 1 98.06 77 ALA B O 1
ATOM 2273 N N . ARG B 1 78 ? -2.662 1.955 4.68 1 96.94 78 ARG B N 1
ATOM 2274 C CA . ARG B 1 78 ? -3.66 0.906 4.848 1 96.94 78 ARG B CA 1
ATOM 2275 C C . ARG B 1 78 ? -4.172 0.864 6.281 1 96.94 78 ARG B C 1
ATOM 2277 O O . ARG B 1 78 ? -5.367 0.67 6.516 1 96.94 78 ARG B O 1
ATOM 2284 N N . VAL B 1 79 ? -3.273 1.018 7.219 1 97.5 79 VAL B N 1
ATOM 2285 C CA . VAL B 1 79 ? -3.668 1.001 8.625 1 97.5 79 VAL B CA 1
ATOM 2286 C C . VAL B 1 79 ? -4.57 2.197 8.922 1 97.5 79 VAL B C 1
ATOM 2288 O O . VAL B 1 79 ? -5.633 2.045 9.531 1 97.5 79 VAL B O 1
ATOM 2291 N N . LEU B 1 80 ? -4.18 3.33 8.445 1 96.94 80 LEU B N 1
ATOM 2292 C CA . LEU B 1 80 ? -4.965 4.539 8.672 1 96.94 80 LEU B CA 1
ATOM 2293 C C . LEU B 1 80 ? -6.352 4.41 8.047 1 96.94 80 LEU B C 1
ATOM 2295 O O . LEU B 1 80 ? -7.348 4.797 8.656 1 96.94 80 LEU B O 1
ATOM 2299 N N . ARG B 1 81 ? -6.395 3.877 6.859 1 94.75 81 ARG B N 1
ATOM 2300 C CA . ARG B 1 81 ? -7.68 3.734 6.184 1 94.75 81 ARG B CA 1
ATOM 2301 C C . ARG B 1 81 ? -8.648 2.9 7.02 1 94.75 81 ARG B C 1
ATOM 2303 O O . ARG B 1 81 ? -9.82 3.254 7.16 1 94.75 81 ARG B O 1
ATOM 2310 N N . SER B 1 82 ? -8.109 1.844 7.531 1 92.38 82 SER B N 1
ATOM 2311 C CA . SER B 1 82 ? -8.945 0.949 8.328 1 92.38 82 SER B CA 1
ATOM 2312 C C . SER B 1 82 ? -9.438 1.638 9.602 1 92.38 82 SER B C 1
ATOM 2314 O O . SER B 1 82 ? -10.609 1.518 9.961 1 92.38 82 SER B O 1
ATOM 2316 N N . LEU B 1 83 ? -8.602 2.367 10.18 1 92.25 83 LEU B N 1
ATOM 2317 C CA . LEU B 1 83 ? -8.891 2.895 11.508 1 92.25 83 LEU B CA 1
ATOM 2318 C C . LEU B 1 83 ? -9.703 4.184 11.414 1 92.25 83 LEU B C 1
ATOM 2320 O O . LEU B 1 83 ? -10.477 4.5 12.32 1 92.25 83 LEU B O 1
ATOM 2324 N N . MET B 1 84 ? -9.516 4.93 10.367 1 90.25 84 MET B N 1
ATOM 2325 C CA . MET B 1 84 ? -10.266 6.168 10.188 1 90.25 84 MET B CA 1
ATOM 2326 C C . MET B 1 84 ? -11.688 5.879 9.711 1 90.25 84 MET B C 1
ATOM 2328 O O . MET B 1 84 ? -12.602 6.672 9.945 1 90.25 84 MET B O 1
ATOM 2332 N N . ARG B 1 85 ? -11.898 4.828 8.977 1 72.19 85 ARG B N 1
ATOM 2333 C CA . ARG B 1 85 ? -13.227 4.383 8.57 1 72.19 85 ARG B CA 1
ATOM 2334 C C . ARG B 1 85 ? -14.117 4.152 9.789 1 72.19 85 ARG B C 1
ATOM 2336 O O . ARG B 1 85 ? -15.281 4.555 9.797 1 72.19 85 ARG B O 1
ATOM 2343 N N . SER B 1 86 ? -13.555 3.559 10.656 1 61.31 86 SER B N 1
ATOM 2344 C CA . SER B 1 86 ? -14.297 3.193 11.852 1 61.31 86 SER B CA 1
ATOM 2345 C C . SER B 1 86 ? -14.773 4.43 12.609 1 61.31 86 SER B C 1
ATOM 2347 O O . SER B 1 86 ? -15.797 4.383 13.305 1 61.31 86 SER B O 1
ATOM 2349 N N . SER B 1 87 ? -14.086 5.492 12.312 1 55.16 87 SER B N 1
ATOM 2350 C CA . SER B 1 87 ? -14.406 6.703 13.062 1 55.16 87 SER B CA 1
ATOM 2351 C C . SER B 1 87 ? -15.406 7.57 12.305 1 55.16 87 SER B C 1
ATOM 2353 O O . SER B 1 87 ? -15.977 8.508 12.867 1 55.16 87 SER B O 1
ATOM 2355 N N . SER B 1 88 ? -15.477 7.281 10.961 1 55.91 88 SER B N 1
ATOM 2356 C CA . SER B 1 88 ? -16.328 8.141 10.148 1 55.91 88 SER B CA 1
ATOM 2357 C C . SER B 1 88 ? -17.797 7.75 10.281 1 55.91 88 SER B C 1
ATOM 2359 O O . SER B 1 88 ? -18.141 6.57 10.195 1 55.91 88 SER B O 1
ATOM 2361 N N . LYS B 1 89 ? -18.547 8.602 11.016 1 50.34 89 LYS B N 1
ATOM 2362 C CA . LYS B 1 89 ? -19.984 8.438 11.242 1 50.34 89 LYS B CA 1
ATOM 2363 C C . LYS B 1 89 ? -20.719 8.203 9.922 1 50.34 89 LYS B C 1
ATOM 2365 O O . LYS B 1 89 ? -21.812 7.652 9.914 1 50.34 89 LYS B O 1
ATOM 2370 N N . GLN B 1 90 ? -20.219 8.734 8.844 1 49.62 90 GLN B N 1
ATOM 2371 C CA . GLN B 1 90 ? -21 8.719 7.617 1 49.62 90 GLN B CA 1
ATOM 2372 C C . GLN B 1 90 ? -20.609 7.543 6.723 1 49.62 90 GLN B C 1
ATOM 2374 O O . GLN B 1 90 ? -21.094 7.426 5.598 1 49.62 90 GLN B O 1
ATOM 2379 N N . GLY B 1 91 ? -19.875 6.555 7.281 1 52.09 91 GLY B N 1
ATOM 2380 C CA . GLY B 1 91 ? -19.625 5.297 6.602 1 52.09 91 GLY B CA 1
ATOM 2381 C C . GLY B 1 91 ? -18.578 5.406 5.516 1 52.09 91 GLY B C 1
ATOM 2382 O O . GLY B 1 91 ? -18.266 4.422 4.84 1 52.09 91 GLY B O 1
ATOM 2383 N N . GLY B 1 92 ? -18.219 6.695 5.109 1 58.34 92 GLY B N 1
ATOM 2384 C CA . GLY B 1 92 ? -17.359 6.762 3.93 1 58.34 92 GLY B CA 1
ATOM 2385 C C . GLY B 1 92 ? -15.883 6.613 4.246 1 58.34 92 GLY B C 1
ATOM 2386 O O . GLY B 1 92 ? -15.406 7.121 5.266 1 58.34 92 GLY B O 1
ATOM 2387 N N . CYS B 1 93 ? -15.242 5.516 3.775 1 65.38 93 CYS B N 1
ATOM 2388 C CA . CYS B 1 93 ? -13.812 5.273 3.922 1 65.38 93 CYS B CA 1
ATOM 2389 C C . CYS B 1 93 ? -13.008 6.125 2.945 1 65.38 93 CYS B C 1
ATOM 2391 O O . CYS B 1 93 ? -13.43 6.324 1.804 1 65.38 93 CYS B O 1
ATOM 2393 N N . ALA B 1 94 ? -11.93 6.738 3.551 1 80.94 94 ALA B N 1
ATOM 2394 C CA . ALA B 1 94 ? -11.023 7.477 2.674 1 80.94 94 ALA B CA 1
ATOM 2395 C C . ALA B 1 94 ? -10.609 6.625 1.478 1 80.94 94 ALA B C 1
ATOM 2397 O O . ALA B 1 94 ? -10.352 5.426 1.619 1 80.94 94 ALA B O 1
ATOM 2398 N N . ALA B 1 95 ? -10.789 7.27 0.324 1 88.44 95 ALA B N 1
ATOM 2399 C CA . ALA B 1 95 ? -10.219 6.594 -0.841 1 88.44 95 ALA B CA 1
ATOM 2400 C C . ALA B 1 95 ? -8.695 6.547 -0.765 1 88.44 95 ALA B C 1
ATOM 2402 O O . ALA B 1 95 ? -8.062 7.531 -0.374 1 88.44 95 ALA B O 1
ATOM 2403 N N . LEU B 1 96 ? -8.195 5.43 -0.98 1 93.69 96 LEU B N 1
ATOM 2404 C CA . LEU B 1 96 ? -6.746 5.254 -0.971 1 93.69 96 LEU B CA 1
ATOM 2405 C C . LEU B 1 96 ? -6.176 5.344 -2.383 1 93.69 96 LEU B C 1
ATOM 2407 O O . LEU B 1 96 ? -6.629 4.637 -3.285 1 93.69 96 LEU B O 1
ATOM 2411 N N . LYS B 1 97 ? -5.309 6.309 -2.576 1 94.19 97 LYS B N 1
ATOM 2412 C CA . LYS B 1 97 ? -4.562 6.484 -3.82 1 94.19 97 LYS B CA 1
ATOM 2413 C C . LYS B 1 97 ? -3.064 6.312 -3.592 1 94.19 97 LYS B C 1
ATOM 2415 O O . LYS B 1 97 ? -2.566 6.555 -2.49 1 94.19 97 LYS B O 1
ATOM 2420 N N . VAL B 1 98 ? -2.414 5.871 -4.695 1 95.62 98 VAL B N 1
ATOM 2421 C CA . VAL B 1 98 ? -0.985 5.625 -4.531 1 95.62 98 VAL B CA 1
ATOM 2422 C C . VAL B 1 98 ? -0.203 6.379 -5.605 1 95.62 98 VAL B C 1
ATOM 2424 O O . VAL B 1 98 ? -0.601 6.398 -6.773 1 95.62 98 VAL B O 1
ATOM 2427 N N . ILE B 1 99 ? 0.855 7.031 -5.113 1 94.5 99 ILE B N 1
ATOM 2428 C CA . ILE B 1 99 ? 1.823 7.637 -6.023 1 94.5 99 ILE B CA 1
ATOM 2429 C C . ILE B 1 99 ? 3.182 6.961 -5.855 1 94.5 99 ILE B C 1
ATOM 2431 O O . ILE B 1 99 ? 3.551 6.559 -4.746 1 94.5 99 ILE B O 1
ATOM 2435 N N . GLY B 1 100 ? 3.867 6.785 -6.965 1 92.62 100 GLY B N 1
ATOM 2436 C CA . GLY B 1 100 ? 5.203 6.207 -6.973 1 92.62 100 GLY B CA 1
ATOM 2437 C C . GLY B 1 100 ? 6.289 7.219 -7.293 1 92.62 100 GLY B C 1
ATOM 2438 O O . GLY B 1 100 ? 6.285 7.82 -8.367 1 92.62 100 GLY B O 1
ATOM 2439 N N . LEU B 1 101 ? 7.207 7.371 -6.352 1 90.44 101 LEU B N 1
ATOM 2440 C CA . LEU B 1 101 ? 8.297 8.328 -6.488 1 90.44 101 LEU B CA 1
ATOM 2441 C C . LEU B 1 101 ? 9.641 7.664 -6.191 1 90.44 101 LEU B C 1
ATOM 2443 O O . LEU B 1 101 ? 9.758 6.895 -5.234 1 90.44 101 LEU B O 1
ATOM 2447 N N . GLU B 1 102 ? 10.625 7.852 -7.133 1 83.19 102 GLU B N 1
ATOM 2448 C CA . GLU B 1 102 ? 11.977 7.348 -6.93 1 83.19 102 GLU B CA 1
ATOM 2449 C C . GLU B 1 102 ? 13 8.484 -6.941 1 83.19 102 GLU B C 1
ATOM 2451 O O . GLU B 1 102 ? 12.969 9.336 -7.828 1 83.19 102 GLU B O 1
ATOM 2456 N N . LEU B 1 103 ? 13.75 8.406 -5.887 1 77.06 103 LEU B N 1
ATOM 2457 C CA . LEU B 1 103 ? 14.828 9.391 -5.844 1 77.06 103 LEU B CA 1
ATOM 2458 C C . LEU B 1 103 ? 16.031 8.922 -6.66 1 77.06 103 LEU B C 1
ATOM 2460 O O . LEU B 1 103 ? 16.344 7.727 -6.691 1 77.06 103 LEU B O 1
ATOM 2464 N N . TYR B 1 104 ? 16.531 9.719 -7.59 1 68.06 104 TYR B N 1
ATOM 2465 C CA . TYR B 1 104 ? 17.75 9.352 -8.289 1 68.06 104 TYR B CA 1
ATOM 2466 C C . TYR B 1 104 ? 18.844 10.391 -8.07 1 68.06 104 TYR B C 1
ATOM 2468 O O . TYR B 1 104 ? 18.547 11.539 -7.715 1 68.06 104 TYR B O 1
ATOM 2476 N N . ASP B 1 105 ? 20.125 9.812 -7.812 1 60.75 105 ASP B N 1
ATOM 2477 C CA . ASP B 1 105 ? 21.297 10.68 -7.762 1 60.75 105 ASP B CA 1
ATOM 2478 C C . ASP B 1 105 ? 21.984 10.75 -9.125 1 60.75 105 ASP B C 1
ATOM 2480 O O . ASP B 1 105 ? 22.203 9.727 -9.773 1 60.75 105 ASP B O 1
ATOM 2484 N N . ASP B 1 106 ? 21.75 11.758 -9.93 1 51.22 106 ASP B N 1
ATOM 2485 C CA . ASP B 1 106 ? 22.484 11.898 -11.195 1 51.22 106 ASP B CA 1
ATOM 2486 C C . ASP B 1 106 ? 23.969 12.133 -10.945 1 51.22 106 ASP B C 1
ATOM 2488 O O . ASP B 1 106 ? 24.359 13.148 -10.367 1 51.22 106 ASP B O 1
ATOM 2492 N N . GLU B 1 107 ? 24.688 11.133 -10.516 1 45.81 107 GLU B N 1
ATOM 2493 C CA . GLU B 1 107 ? 26.125 11.406 -10.586 1 45.81 107 GLU B CA 1
ATOM 2494 C C . GLU B 1 107 ? 26.578 11.586 -12.031 1 45.81 107 GLU B C 1
ATOM 2496 O O . GLU B 1 107 ? 26.453 10.664 -12.844 1 45.81 107 GLU B O 1
ATOM 2501 N N . MET B 1 108 ? 26.203 12.586 -12.703 1 40.22 108 MET B N 1
ATOM 2502 C CA . MET B 1 108 ? 27.047 12.789 -13.883 1 40.22 108 MET B CA 1
ATOM 2503 C C . MET B 1 108 ? 28.484 13.07 -13.477 1 40.22 108 MET B C 1
ATOM 2505 O O . MET B 1 108 ? 28.75 13.461 -12.336 1 40.22 108 MET B O 1
ATOM 2509 N N . ASP B 1 109 ? 29.391 12.914 -14.547 1 41.38 109 ASP B N 1
ATOM 2510 C CA . ASP B 1 109 ? 30.812 13.219 -14.664 1 41.38 109 ASP B CA 1
ATOM 2511 C C . ASP B 1 109 ? 31.141 14.578 -14.062 1 41.38 109 ASP B C 1
ATOM 2513 O O . ASP B 1 109 ? 31.328 15.555 -14.789 1 41.38 109 ASP B O 1
ATOM 2517 N N . GLY B 1 110 ? 31.281 14.828 -12.758 1 44.91 110 GLY B N 1
ATOM 2518 C CA . GLY B 1 110 ? 31.953 15.992 -12.203 1 44.91 110 GLY B CA 1
ATOM 2519 C C . GLY B 1 110 ? 31 17.047 -11.688 1 44.91 110 GLY B C 1
ATOM 2520 O O . GLY B 1 110 ? 31.422 18.062 -11.133 1 44.91 110 GLY B O 1
ATOM 2521 N N . LYS B 1 111 ? 29.812 17.328 -12.352 1 47.94 111 LYS B N 1
ATOM 2522 C CA . LYS B 1 111 ? 29.031 18.453 -11.852 1 47.94 111 LYS B CA 1
ATOM 2523 C C . LYS B 1 111 ? 28.125 18.031 -10.695 1 47.94 111 LYS B C 1
ATOM 2525 O O . LYS B 1 111 ? 27.766 16.859 -10.586 1 47.94 111 LYS B O 1
ATOM 2530 N N . PRO B 1 112 ? 27.828 18.984 -9.742 1 46.78 112 PRO B N 1
ATOM 2531 C CA . PRO B 1 112 ? 27.031 18.875 -8.516 1 46.78 112 PRO B CA 1
ATOM 2532 C C . PRO B 1 112 ? 25.766 18.031 -8.711 1 46.78 112 PRO B C 1
ATOM 2534 O O . PRO B 1 112 ? 25.203 18 -9.812 1 46.78 112 PRO B O 1
ATOM 2537 N N . ARG B 1 113 ? 25.484 17.047 -7.875 1 48.78 113 ARG B N 1
ATOM 2538 C CA . ARG B 1 113 ? 24.453 16.031 -7.676 1 48.78 113 ARG B CA 1
ATOM 2539 C C . ARG B 1 113 ? 23.062 16.609 -7.852 1 48.78 113 ARG B C 1
ATOM 2541 O O . ARG B 1 113 ? 22.625 17.453 -7.062 1 48.78 113 ARG B O 1
ATOM 2548 N N . GLU B 1 114 ? 22.578 16.953 -9.023 1 50.22 114 GLU B N 1
ATOM 2549 C CA . GLU B 1 114 ? 21.188 17.359 -8.945 1 50.22 114 GLU B CA 1
ATOM 2550 C C . GLU B 1 114 ? 20.281 16.156 -8.625 1 50.22 114 GLU B C 1
ATOM 2552 O O . GLU B 1 114 ? 20.406 15.102 -9.25 1 50.22 114 GLU B O 1
ATOM 2557 N N . SER B 1 115 ? 19.953 15.93 -7.367 1 60.34 115 SER B N 1
ATOM 2558 C CA . SER B 1 115 ? 19.016 14.906 -6.906 1 60.34 115 SER B CA 1
ATOM 2559 C C . SER B 1 115 ? 17.641 15.125 -7.496 1 60.34 115 SER B C 1
ATOM 2561 O O . SER B 1 115 ? 17.203 16.266 -7.676 1 60.34 115 SER B O 1
ATOM 2563 N N . GLY B 1 116 ? 17.156 14.148 -8.367 1 72.25 116 GLY B N 1
ATOM 2564 C CA . GLY B 1 116 ? 15.828 14.273 -8.945 1 72.25 116 GLY B CA 1
ATOM 2565 C C . GLY B 1 116 ? 14.867 13.195 -8.492 1 72.25 116 GLY B C 1
ATOM 2566 O O . GLY B 1 116 ? 15.227 12.352 -7.668 1 72.25 116 GLY B O 1
ATOM 2567 N N . VAL B 1 117 ? 13.516 13.516 -8.516 1 75.62 117 VAL B N 1
ATOM 2568 C CA . VAL B 1 117 ? 12.438 12.586 -8.211 1 75.62 117 VAL B CA 1
ATOM 2569 C C . VAL B 1 117 ? 11.766 12.133 -9.5 1 75.62 117 VAL B C 1
ATOM 2571 O O . VAL B 1 117 ? 11.414 12.961 -10.352 1 75.62 117 VAL B O 1
ATOM 2574 N N . LYS B 1 118 ? 11.82 10.812 -9.711 1 81.81 118 LYS B N 1
ATOM 2575 C CA . LYS B 1 118 ? 11.125 10.211 -10.852 1 81.81 118 LYS B CA 1
ATOM 2576 C C . LYS B 1 118 ? 9.773 9.641 -10.43 1 81.81 118 LYS B C 1
ATOM 2578 O O . LYS B 1 118 ? 9.688 8.914 -9.438 1 81.81 118 LYS B O 1
ATOM 2583 N N . ARG B 1 119 ? 8.75 10.023 -11.258 1 85.25 119 ARG B N 1
ATOM 2584 C CA . ARG B 1 119 ? 7.418 9.477 -11.023 1 85.25 119 ARG B CA 1
ATOM 2585 C C . ARG B 1 119 ? 7.277 8.094 -11.648 1 85.25 119 ARG B C 1
ATOM 2587 O O . ARG B 1 119 ? 7.625 7.898 -12.82 1 85.25 119 ARG B O 1
ATOM 2594 N N . THR B 1 120 ? 6.867 7.148 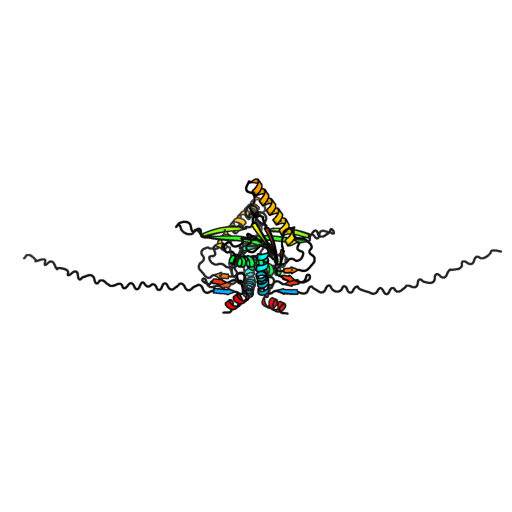-10.859 1 85.75 120 THR B N 1
ATOM 2595 C CA . THR B 1 120 ? 6.629 5.816 -11.406 1 85.75 120 THR B CA 1
ATOM 2596 C C . THR B 1 120 ? 5.133 5.527 -11.484 1 85.75 120 THR B C 1
ATOM 2598 O O . THR B 1 120 ? 4.711 4.613 -12.203 1 85.75 120 THR B O 1
ATOM 2601 N N . GLN B 1 121 ? 4.387 6.227 -10.789 1 89.69 121 GLN B N 1
ATOM 2602 C CA . GLN B 1 121 ? 2.928 6.219 -10.805 1 89.69 121 GLN B CA 1
ATOM 2603 C C . GLN B 1 121 ? 2.363 7.512 -10.219 1 89.69 121 GLN B C 1
ATOM 2605 O O . GLN B 1 121 ? 2.902 8.047 -9.25 1 89.69 121 GLN B O 1
ATOM 2610 N N . TRP B 1 122 ? 1.33 8 -10.82 1 91.62 122 TRP B N 1
ATOM 2611 C CA . TRP B 1 122 ? 0.699 9.219 -10.328 1 91.62 122 TRP B CA 1
ATOM 2612 C C . TRP B 1 122 ? -0.82 9.125 -10.414 1 91.62 122 TRP B C 1
ATOM 2614 O O . TRP B 1 122 ? -1.358 8.094 -10.828 1 91.62 122 TRP B O 1
ATOM 2624 N N . LEU B 1 123 ? -1.437 10.141 -9.93 1 90.69 123 LEU B N 1
ATOM 2625 C CA . LEU B 1 123 ? -2.895 10.172 -9.984 1 90.69 123 LEU B CA 1
ATOM 2626 C C . LEU B 1 123 ? -3.381 10.438 -11.406 1 90.69 123 LEU B C 1
ATOM 2628 O O . LEU B 1 123 ? -2.785 11.234 -12.133 1 90.69 123 LEU B O 1
ATOM 2632 N N . GLU B 1 124 ? -4.289 9.625 -11.875 1 81 124 GLU B N 1
ATOM 2633 C CA . GLU B 1 124 ? -4.828 9.828 -13.219 1 81 124 GLU B CA 1
ATOM 2634 C C . GLU B 1 124 ? -5.637 11.125 -13.297 1 81 124 GLU B C 1
ATOM 2636 O O . GLU B 1 124 ? -6.539 11.344 -12.484 1 81 124 GLU B O 1
ATOM 2641 N N . ALA B 1 125 ? -5.227 11.789 -14.344 1 67.31 125 ALA B N 1
ATOM 2642 C CA . ALA B 1 125 ? -5.941 13.047 -14.578 1 67.31 125 ALA B CA 1
ATOM 2643 C C . ALA B 1 125 ? -7.414 12.789 -14.883 1 67.31 125 ALA B C 1
ATOM 2645 O O . ALA B 1 125 ? -7.75 11.859 -15.617 1 67.31 125 ALA B O 1
ATOM 2646 N N . GLY B 1 126 ? -8.32 13.438 -14.227 1 66.25 126 GLY B N 1
ATOM 2647 C CA . GLY B 1 126 ? -9.734 13.352 -14.555 1 66.25 126 GLY B CA 1
ATOM 2648 C C . GLY B 1 126 ? -10.484 12.328 -13.719 1 66.25 126 GLY B C 1
ATOM 2649 O O . GLY B 1 126 ? -11.703 12.398 -13.586 1 66.25 126 GLY B O 1
ATOM 2650 N N . SER B 1 127 ? -9.711 11.391 -13.219 1 69.12 127 SER B N 1
ATOM 2651 C CA . SER B 1 127 ? -10.414 10.359 -12.469 1 69.12 127 SER B CA 1
ATOM 2652 C C . SER B 1 127 ? -10.445 10.688 -10.977 1 69.12 127 SER B C 1
ATOM 2654 O O . SER B 1 127 ? -11.32 10.203 -10.25 1 69.12 127 SER B O 1
ATOM 2656 N N . THR B 1 128 ? -9.57 11.555 -10.609 1 78.44 128 THR B N 1
ATOM 2657 C CA . THR B 1 128 ? -9.5 11.938 -9.203 1 78.44 128 THR B CA 1
ATOM 2658 C C . THR B 1 128 ? -9.695 13.445 -9.047 1 78.44 128 THR B C 1
ATOM 2660 O O . THR B 1 128 ? -8.852 14.227 -9.477 1 78.44 128 THR B O 1
ATOM 2663 N N . GLN B 1 129 ? -10.766 13.844 -8.539 1 86.56 129 GLN B N 1
ATOM 2664 C CA . GLN B 1 129 ? -10.992 15.25 -8.234 1 86.56 129 GLN B CA 1
ATOM 2665 C C . GLN B 1 129 ? -10.328 15.641 -6.914 1 86.56 129 GLN B C 1
ATOM 2667 O O . GLN B 1 129 ? -10.688 15.117 -5.855 1 86.56 129 GLN B O 1
ATOM 2672 N N . LEU B 1 130 ? -9.43 16.609 -7.043 1 94.75 130 LEU B N 1
ATOM 2673 C CA . LEU B 1 130 ? -8.656 16.984 -5.867 1 94.75 130 LEU B CA 1
ATOM 2674 C C . LEU B 1 130 ? -9.203 18.25 -5.227 1 94.75 130 LEU B C 1
ATOM 2676 O O . LEU B 1 130 ? -9.078 18.453 -4.016 1 94.75 130 LEU B O 1
ATOM 2680 N N . ALA B 1 131 ? -9.828 19.062 -6.07 1 95.12 131 ALA B N 1
ATOM 2681 C CA . ALA B 1 131 ? -10.297 20.375 -5.625 1 95.12 131 ALA B CA 1
ATOM 2682 C C . ALA B 1 131 ? -11.391 20.234 -4.57 1 95.12 131 ALA B C 1
ATOM 2684 O O . ALA B 1 131 ? -12.328 19.453 -4.742 1 95.12 131 ALA B O 1
ATOM 2685 N N . GLY B 1 132 ? -11.25 20.922 -3.482 1 95.44 132 GLY B N 1
ATOM 2686 C CA . GLY B 1 132 ? -12.258 20.953 -2.428 1 95.44 132 GLY B CA 1
ATOM 2687 C C . GLY B 1 132 ? -12.18 19.75 -1.495 1 95.44 132 GLY B C 1
ATOM 2688 O O . GLY B 1 132 ? -13.07 19.531 -0.679 1 95.44 132 GLY B O 1
ATOM 2689 N N . LYS B 1 133 ? -11.109 18.984 -1.601 1 95.06 133 LYS B N 1
ATOM 2690 C CA . LYS B 1 133 ? -10.984 17.766 -0.819 1 95.06 133 LYS B CA 1
ATOM 2691 C C . LYS B 1 133 ? -9.906 17.906 0.254 1 95.06 133 LYS B C 1
ATOM 2693 O O . LYS B 1 133 ? -9.094 18.828 0.206 1 95.06 133 LYS B O 1
ATOM 2698 N N . THR B 1 134 ? -10.008 17.031 1.249 1 95.75 134 THR B N 1
ATOM 2699 C CA . THR B 1 134 ? -8.961 16.875 2.25 1 95.75 134 THR B CA 1
ATOM 2700 C C . THR B 1 134 ? -8.062 15.688 1.912 1 95.75 134 THR B C 1
ATOM 2702 O O . THR B 1 134 ? -8.531 14.547 1.853 1 95.75 134 THR B O 1
ATOM 2705 N N . LEU B 1 135 ? -6.777 16.047 1.64 1 97.31 135 LEU B N 1
ATOM 2706 C CA . LEU B 1 135 ? -5.816 15.047 1.186 1 97.31 135 LEU B CA 1
ATOM 2707 C C . LEU B 1 135 ? -4.691 14.875 2.199 1 97.31 135 LEU B C 1
ATOM 2709 O O . LEU B 1 135 ? -4.176 15.859 2.734 1 97.31 135 LEU B O 1
ATOM 2713 N N . LEU B 1 136 ? -4.391 13.656 2.477 1 98.31 136 LEU B N 1
ATOM 2714 C CA . LEU B 1 136 ? -3.285 13.352 3.381 1 98.31 136 LEU B CA 1
ATOM 2715 C C . LEU B 1 136 ? -2.246 12.469 2.691 1 98.31 136 LEU B C 1
ATOM 2717 O O . LEU B 1 136 ? -2.529 11.32 2.355 1 98.31 136 LEU B O 1
ATOM 2721 N N . ILE B 1 137 ? -1.041 13.031 2.449 1 98.69 137 ILE B N 1
ATOM 2722 C CA . ILE B 1 137 ? 0.086 12.242 1.966 1 98.69 137 ILE B CA 1
ATOM 2723 C C . ILE B 1 137 ? 0.606 11.344 3.088 1 98.69 137 ILE B C 1
ATOM 2725 O O . ILE B 1 137 ? 0.749 11.789 4.23 1 98.69 137 ILE B O 1
ATOM 2729 N N . VAL B 1 138 ? 0.848 10.086 2.793 1 98.75 138 VAL B N 1
ATOM 2730 C CA . VAL B 1 138 ? 1.27 9.148 3.826 1 98.75 138 VAL B CA 1
ATOM 2731 C C . VAL B 1 138 ? 2.574 8.469 3.408 1 98.75 138 VAL B C 1
ATOM 2733 O O . VAL B 1 138 ? 2.684 7.957 2.293 1 98.75 138 VAL B O 1
ATOM 2736 N N . ASP B 1 139 ? 3.617 8.539 4.207 1 98.5 139 ASP B N 1
ATOM 2737 C CA . ASP B 1 139 ? 4.895 7.855 4.027 1 98.5 139 ASP B CA 1
ATOM 2738 C C . ASP B 1 139 ? 5.395 7.27 5.348 1 98.5 139 ASP B C 1
ATOM 2740 O O . ASP B 1 139 ? 4.805 7.512 6.402 1 98.5 139 ASP B O 1
ATOM 2744 N N . GLU B 1 140 ? 6.426 6.391 5.289 1 98.31 140 GLU B N 1
ATOM 2745 C CA . GLU B 1 140 ? 6.871 5.746 6.52 1 98.31 140 GLU B CA 1
ATOM 2746 C C . GLU B 1 140 ? 7.879 6.617 7.266 1 98.31 140 GLU B C 1
ATOM 2748 O O . GLU B 1 140 ? 7.926 6.602 8.5 1 98.31 140 GLU B O 1
ATOM 2753 N N . VAL B 1 141 ? 8.719 7.367 6.477 1 98.12 141 VAL B N 1
ATOM 2754 C CA . VAL B 1 141 ? 9.789 8.078 7.168 1 98.12 141 VAL B CA 1
ATOM 2755 C C . VAL B 1 141 ? 10.102 9.375 6.426 1 98.12 141 VAL B C 1
ATOM 2757 O O . VAL B 1 141 ? 10.125 9.406 5.195 1 98.12 141 VAL B O 1
ATOM 2760 N N . ASP B 1 142 ? 10.234 10.5 7.172 1 97.62 142 ASP B N 1
ATOM 2761 C CA . ASP B 1 142 ? 10.828 11.742 6.691 1 97.62 142 ASP B CA 1
ATOM 2762 C C . ASP B 1 142 ? 12.312 11.82 7.059 1 97.62 142 ASP B C 1
ATOM 2764 O O . ASP B 1 142 ? 12.656 12.188 8.18 1 97.62 142 ASP B O 1
ATOM 2768 N N . ASP B 1 143 ? 13.117 11.469 6.082 1 95.38 143 ASP B N 1
ATOM 2769 C CA . ASP B 1 143 ? 14.562 11.516 6.285 1 95.38 143 ASP B CA 1
ATOM 2770 C C . ASP B 1 143 ? 15.148 12.844 5.812 1 95.38 143 ASP B C 1
ATOM 2772 O O . ASP B 1 143 ? 15.234 13.797 6.582 1 95.38 143 ASP B O 1
ATOM 2776 N N . SER B 1 144 ? 15.281 13.008 4.523 1 93.12 144 SER B N 1
ATOM 2777 C CA . SER B 1 144 ? 15.789 14.258 3.965 1 93.12 144 SER B CA 1
ATOM 2778 C C . SER B 1 144 ? 14.656 15.203 3.594 1 93.12 144 SER B C 1
ATOM 2780 O O . SER B 1 144 ? 14.883 16.391 3.326 1 93.12 144 SER B O 1
ATOM 2782 N N . ARG B 1 145 ? 13.414 14.719 3.561 1 96.19 145 ARG B N 1
ATOM 2783 C CA . ARG B 1 145 ? 12.18 15.43 3.229 1 96.19 145 ARG B CA 1
ATOM 2784 C C . ARG B 1 145 ? 12.109 15.734 1.735 1 96.19 145 ARG B C 1
ATOM 2786 O O . ARG B 1 145 ? 11.258 16.5 1.294 1 96.19 145 ARG B O 1
ATOM 2793 N N . GLN B 1 146 ? 12.977 15.203 0.923 1 93.62 146 GLN B N 1
ATOM 2794 C CA . GLN B 1 146 ? 12.961 15.445 -0.516 1 93.62 146 GLN B CA 1
ATOM 2795 C C . GLN B 1 146 ? 11.719 14.828 -1.161 1 93.62 146 GLN B C 1
ATOM 2797 O O . GLN B 1 146 ? 11.047 15.477 -1.962 1 93.62 146 GLN B O 1
ATOM 2802 N N . THR B 1 147 ? 11.422 13.602 -0.738 1 94.25 147 THR B N 1
ATOM 2803 C CA . THR B 1 147 ? 10.289 12.898 -1.324 1 94.25 147 THR B CA 1
ATOM 2804 C C . THR B 1 147 ? 8.977 13.586 -0.956 1 94.25 147 THR B C 1
ATOM 2806 O O . THR B 1 147 ? 8.156 13.875 -1.828 1 94.25 147 THR B O 1
ATOM 2809 N N . LEU B 1 148 ? 8.828 13.984 0.279 1 96.38 148 LEU B N 1
ATOM 2810 C CA . LEU B 1 148 ? 7.59 14.602 0.759 1 96.38 148 LEU B CA 1
ATOM 2811 C C . LEU B 1 148 ? 7.395 15.984 0.142 1 96.38 148 LEU B C 1
ATOM 2813 O O . LEU B 1 148 ? 6.281 16.344 -0.248 1 96.38 148 LEU B O 1
ATOM 2817 N N . ALA B 1 149 ? 8.477 16.672 0.072 1 96.56 149 ALA B N 1
ATOM 2818 C CA . ALA B 1 149 ? 8.406 18.016 -0.496 1 96.56 149 ALA B CA 1
ATOM 2819 C C . ALA B 1 149 ? 8.008 17.969 -1.968 1 96.56 149 ALA B C 1
ATOM 2821 O O . ALA B 1 149 ? 7.18 18.766 -2.418 1 96.56 149 ALA B O 1
ATOM 2822 N N . TYR B 1 150 ? 8.586 17.047 -2.676 1 95.5 150 TYR B N 1
ATOM 2823 C CA . TYR B 1 150 ? 8.242 16.891 -4.082 1 95.5 150 TYR B CA 1
ATOM 2824 C C . TYR B 1 150 ? 6.77 16.516 -4.242 1 95.5 150 TYR B C 1
ATOM 2826 O O . TYR B 1 150 ? 6.055 17.141 -5.039 1 95.5 150 TYR B O 1
ATOM 2834 N N . ALA B 1 151 ? 6.324 15.539 -3.488 1 97.06 151 ALA B N 1
ATOM 2835 C CA . ALA B 1 151 ? 4.938 15.094 -3.562 1 97.06 151 ALA B CA 1
ATOM 2836 C C . ALA B 1 151 ? 3.973 16.234 -3.26 1 97.06 151 ALA B C 1
ATOM 2838 O O . ALA B 1 151 ? 3.002 16.453 -3.99 1 97.06 151 ALA B O 1
ATOM 2839 N N . ALA B 1 152 ? 4.285 16.984 -2.213 1 98.12 152 ALA B N 1
ATOM 2840 C CA . ALA B 1 152 ? 3.42 18.078 -1.801 1 98.12 152 ALA B CA 1
ATOM 2841 C C . ALA B 1 152 ? 3.365 19.156 -2.871 1 98.12 152 ALA B C 1
ATOM 2843 O O . ALA B 1 152 ? 2.285 19.641 -3.219 1 98.12 152 ALA B O 1
ATOM 2844 N N . ARG B 1 153 ? 4.512 19.469 -3.418 1 97.06 153 ARG B N 1
ATOM 2845 C CA . ARG B 1 153 ? 4.578 20.516 -4.441 1 97.06 153 ARG B CA 1
ATOM 2846 C C . ARG B 1 153 ? 3.787 20.109 -5.68 1 97.06 153 ARG B C 1
ATOM 2848 O O . ARG B 1 153 ? 3.006 20.906 -6.207 1 97.06 153 ARG B O 1
ATOM 2855 N N . GLU B 1 154 ? 4.02 18.891 -6.121 1 95.69 154 GLU B N 1
ATOM 2856 C CA . GLU B 1 154 ? 3.352 18.406 -7.328 1 95.69 154 GLU B CA 1
ATOM 2857 C C . GLU B 1 154 ? 1.846 18.297 -7.117 1 95.69 154 GLU B C 1
ATOM 2859 O O . GLU B 1 154 ? 1.062 18.609 -8.016 1 95.69 154 GLU B O 1
ATOM 2864 N N . LEU B 1 155 ? 1.419 17.891 -5.938 1 96.94 155 LEU B N 1
ATOM 2865 C CA . LEU B 1 155 ? -0.006 17.75 -5.652 1 96.94 155 LEU B CA 1
ATOM 2866 C C . LEU B 1 155 ? -0.672 19.125 -5.555 1 96.94 155 LEU B C 1
ATOM 2868 O O . LEU B 1 155 ? -1.811 19.297 -5.996 1 96.94 155 LEU B O 1
ATOM 2872 N N . LEU B 1 156 ? 0.053 20.062 -4.992 1 97.5 156 LEU B N 1
ATOM 2873 C CA . LEU B 1 156 ? -0.484 21.422 -4.938 1 97.5 156 LEU B CA 1
ATOM 2874 C C . LEU B 1 156 ? -0.687 21.984 -6.34 1 97.5 156 LEU B C 1
ATOM 2876 O O . LEU B 1 156 ? -1.668 22.688 -6.598 1 97.5 156 LEU B O 1
ATOM 2880 N N . ALA B 1 157 ? 0.246 21.672 -7.211 1 96.06 157 ALA B N 1
ATOM 2881 C CA . ALA B 1 157 ? 0.101 22.094 -8.602 1 96.06 157 ALA B CA 1
ATOM 2882 C C . ALA B 1 157 ? -1.121 21.453 -9.25 1 96.06 157 ALA B C 1
ATOM 2884 O O . ALA B 1 157 ? -1.876 22.109 -9.961 1 96.06 157 ALA B O 1
ATOM 2885 N N . ASP B 1 158 ? -1.314 20.172 -8.977 1 95.19 158 ASP B N 1
ATOM 2886 C CA . ASP B 1 158 ? -2.477 19.469 -9.508 1 95.19 158 ASP B CA 1
ATOM 2887 C C . ASP B 1 158 ? -3.773 20.047 -8.953 1 95.19 158 ASP B C 1
ATOM 2889 O O . ASP B 1 158 ? -4.758 20.188 -9.68 1 95.19 158 ASP B O 1
ATOM 2893 N N . ILE B 1 159 ? -3.777 20.359 -7.668 1 96.06 159 ILE B N 1
ATOM 2894 C CA . ILE B 1 159 ? -4.934 20.969 -7.008 1 96.06 159 ILE B CA 1
ATOM 2895 C C . ILE B 1 159 ? -5.266 22.297 -7.672 1 96.06 159 ILE B C 1
ATOM 2897 O O . ILE B 1 159 ? -6.426 22.562 -8 1 96.06 159 ILE B O 1
ATOM 2901 N N . ALA B 1 160 ? -4.238 23.094 -7.906 1 95.25 160 ALA B N 1
ATOM 2902 C CA . ALA B 1 160 ? -4.43 24.391 -8.539 1 95.25 160 ALA B CA 1
ATOM 2903 C C . ALA B 1 160 ? -5.023 24.234 -9.938 1 95.25 160 ALA B C 1
ATOM 2905 O O . ALA B 1 160 ? -5.918 25 -10.32 1 95.25 160 ALA B O 1
ATOM 2906 N N . ALA B 1 161 ? -4.543 23.281 -10.648 1 94.38 161 ALA B N 1
ATOM 2907 C CA . ALA B 1 161 ? -5.043 23.031 -11.992 1 94.38 161 ALA B CA 1
ATOM 2908 C C . ALA B 1 161 ? -6.504 22.594 -11.961 1 94.38 161 ALA B C 1
ATOM 2910 O O . ALA B 1 161 ? -7.312 23.047 -12.781 1 94.38 161 ALA B O 1
ATOM 2911 N N . ASP B 1 162 ? -6.816 21.766 -11.008 1 94.25 162 ASP B N 1
ATOM 2912 C CA . ASP B 1 162 ? -8.188 21.281 -10.836 1 94.25 162 ASP B CA 1
ATOM 2913 C C . ASP B 1 162 ? -9.133 22.438 -10.484 1 94.25 162 ASP B C 1
ATOM 2915 O O . ASP B 1 162 ? -10.219 22.547 -11.055 1 94.25 162 ASP B O 1
ATOM 2919 N N . GLU B 1 163 ? -8.688 23.25 -9.633 1 94.62 163 GLU B N 1
ATOM 2920 C CA . GLU B 1 163 ? -9.5 24.375 -9.195 1 94.62 163 GLU B CA 1
ATOM 2921 C C . GLU B 1 163 ? -9.703 25.375 -10.336 1 94.62 163 GLU B C 1
ATOM 2923 O O . GLU B 1 163 ? -10.805 25.906 -10.508 1 94.62 163 GLU B O 1
ATOM 2928 N N . ALA B 1 164 ? -8.711 25.578 -11.07 1 94.69 164 ALA B N 1
ATOM 2929 C CA . ALA B 1 164 ? -8.797 26.469 -12.219 1 94.69 164 ALA B CA 1
ATOM 2930 C C . ALA B 1 164 ? -9.766 25.938 -13.266 1 94.69 164 ALA B C 1
ATOM 2932 O O . ALA B 1 164 ? -10.547 26.688 -13.852 1 94.69 164 ALA B O 1
ATOM 2933 N N . ALA B 1 165 ? -9.68 24.672 -13.445 1 93.19 165 ALA B N 1
ATOM 2934 C CA . ALA B 1 165 ? -10.562 24.047 -14.422 1 93.19 165 ALA B CA 1
ATOM 2935 C C . ALA B 1 165 ? -12.023 24.156 -13.992 1 93.19 165 ALA B C 1
ATOM 2937 O O . ALA B 1 165 ? -12.898 24.422 -14.82 1 93.19 165 ALA B O 1
ATOM 2938 N N . LEU B 1 166 ? -12.258 24 -12.75 1 93.06 166 LEU B N 1
ATOM 2939 C CA . LEU B 1 166 ? -13.617 24.125 -12.219 1 93.06 166 LEU B CA 1
ATOM 2940 C C . LEU B 1 166 ? -14.117 25.547 -12.328 1 93.06 166 LEU B C 1
ATOM 2942 O O . LEU B 1 166 ? -15.273 25.781 -12.703 1 93.06 166 LEU B O 1
ATOM 2946 N N . ALA B 1 167 ? -13.312 26.469 -12.023 1 94.19 167 ALA B N 1
ATOM 2947 C CA . ALA B 1 167 ? -13.672 27.891 -12.133 1 94.19 167 ALA B CA 1
ATOM 2948 C C . ALA B 1 167 ? -14.016 28.25 -13.578 1 94.19 167 ALA B C 1
ATOM 2950 O O . ALA B 1 167 ? -15 28.953 -13.828 1 94.19 167 ALA B O 1
ATOM 2951 N N . ALA B 1 168 ? -13.258 27.719 -14.477 1 95.25 168 ALA B N 1
ATOM 2952 C CA . ALA B 1 168 ? -13.469 27.984 -15.898 1 95.25 168 ALA B CA 1
ATOM 2953 C C . ALA B 1 168 ? -14.781 27.375 -16.375 1 95.25 168 ALA B C 1
ATOM 2955 O O . ALA B 1 168 ? -15.43 27.922 -17.281 1 95.25 168 ALA B O 1
ATOM 2956 N N . ALA B 1 169 ? -15.172 26.375 -15.688 1 94.25 169 ALA B N 1
ATOM 2957 C CA . ALA B 1 169 ? -16.406 25.688 -16.062 1 94.25 169 ALA B CA 1
ATOM 2958 C C . ALA B 1 169 ? -17.609 26.297 -15.336 1 94.25 169 ALA B C 1
ATOM 2960 O O . ALA B 1 169 ? -18.734 25.828 -15.492 1 94.25 169 ALA B O 1
ATOM 2961 N N . GLY B 1 170 ? -17.375 27.281 -14.445 1 93.88 170 GLY B N 1
ATOM 2962 C CA . GLY B 1 170 ? -18.469 27.984 -13.773 1 93.88 170 GLY B CA 1
ATOM 2963 C C . GLY B 1 170 ? -18.891 27.328 -12.469 1 93.88 170 GLY B C 1
ATOM 2964 O O . GLY B 1 170 ? -19.953 27.625 -11.938 1 93.88 170 GLY B O 1
ATOM 2965 N N . THR B 1 171 ? -18.078 26.344 -12.039 1 92.38 171 THR B N 1
ATOM 2966 C CA . THR B 1 171 ? -18.391 25.625 -10.812 1 92.38 171 THR B CA 1
ATOM 2967 C C . THR B 1 171 ? -17.219 25.656 -9.844 1 92.38 171 THR B C 1
ATOM 2969 O O . THR B 1 171 ? -16.641 24.625 -9.508 1 92.38 171 THR B O 1
ATOM 2972 N N . PRO B 1 172 ? -16.984 26.859 -9.406 1 89.81 172 PRO B N 1
ATOM 2973 C CA . PRO B 1 172 ? -15.828 26.984 -8.516 1 89.81 172 PRO B CA 1
ATOM 2974 C C . PRO B 1 172 ? -15.984 26.188 -7.23 1 89.81 172 PRO B C 1
ATOM 2976 O O . PRO B 1 172 ? -17.109 25.891 -6.812 1 89.81 172 PRO B O 1
ATOM 2979 N N . VAL B 1 173 ? -14.805 25.859 -6.625 1 89.31 173 VAL B N 1
ATOM 2980 C CA . VAL B 1 173 ? -14.758 25.031 -5.426 1 89.31 173 VAL B CA 1
ATOM 2981 C C . VAL B 1 173 ? -15.461 25.75 -4.273 1 89.31 173 VAL B C 1
ATOM 2983 O O . VAL B 1 173 ? -15.289 26.953 -4.098 1 89.31 173 VAL B O 1
ATOM 2986 N N . SER B 1 174 ? -16.266 24.969 -3.547 1 89.88 174 SER B N 1
ATOM 2987 C CA . SER B 1 174 ? -17.047 25.562 -2.475 1 89.88 174 SER B CA 1
ATOM 2988 C C . SER B 1 174 ? -16.312 25.516 -1.145 1 89.88 174 SER B C 1
ATOM 2990 O O . SER B 1 174 ? -16.594 26.297 -0.235 1 89.88 174 SER B O 1
ATOM 2992 N N . GLN B 1 175 ? -15.422 24.656 -0.979 1 92.06 175 GLN B N 1
ATOM 2993 C CA . GLN B 1 175 ? -14.641 24.531 0.244 1 92.06 175 GLN B CA 1
ATOM 2994 C C . GLN B 1 175 ? -13.148 24.469 -0.067 1 92.06 175 GLN B C 1
ATOM 2996 O O . GLN B 1 175 ? -12.75 24 -1.139 1 92.06 175 GLN B O 1
ATOM 3001 N N . PRO B 1 176 ? -12.398 24.938 0.839 1 93.69 176 PRO B N 1
ATOM 3002 C CA . PRO B 1 176 ? -10.953 24.922 0.605 1 93.69 176 PRO B CA 1
ATOM 3003 C C . PRO B 1 176 ? -10.375 23.5 0.521 1 93.69 176 PRO B C 1
ATOM 3005 O O . PRO B 1 176 ? -10.844 22.609 1.227 1 93.69 176 PRO B O 1
ATOM 3008 N N . THR B 1 177 ? -9.43 23.359 -0.441 1 96.19 177 THR B N 1
ATOM 3009 C CA . THR B 1 177 ? -8.664 22.109 -0.505 1 96.19 177 THR B CA 1
ATOM 3010 C C . THR B 1 177 ? -7.59 22.078 0.576 1 96.19 177 THR B C 1
ATOM 3012 O O . THR B 1 177 ? -6.898 23.078 0.801 1 96.19 177 THR B O 1
ATOM 3015 N N . ARG B 1 178 ? -7.492 20.969 1.292 1 96.75 178 ARG B N 1
ATOM 3016 C CA . ARG B 1 178 ? -6.488 20.828 2.342 1 96.75 178 ARG B CA 1
ATOM 3017 C C . ARG B 1 178 ? -5.512 19.703 2.018 1 96.75 178 ARG B C 1
ATOM 3019 O O . ARG B 1 178 ? -5.918 18.625 1.569 1 96.75 178 ARG B O 1
ATOM 3026 N N . LEU B 1 179 ? -4.242 20.031 2.158 1 98.25 179 LEU B N 1
ATOM 3027 C CA . LEU B 1 179 ? -3.186 19.047 1.949 1 98.25 179 LEU B CA 1
ATOM 3028 C C . LEU B 1 179 ? -2.289 18.938 3.178 1 98.25 179 LEU B C 1
ATOM 3030 O O . LEU B 1 179 ? -1.849 19.969 3.721 1 98.25 179 LEU B O 1
ATOM 3034 N N . GLY B 1 180 ? -2.135 17.734 3.721 1 98.5 180 GLY B N 1
ATOM 3035 C CA . GLY B 1 180 ? -1.199 17.453 4.797 1 98.5 180 GLY B CA 1
ATOM 3036 C C . GLY B 1 180 ? -0.367 16.203 4.551 1 98.5 180 GLY B C 1
ATOM 3037 O O . GLY B 1 180 ? -0.498 15.555 3.51 1 98.5 180 GLY B O 1
ATOM 3038 N N . CYS B 1 181 ? 0.556 15.945 5.434 1 98.69 181 CYS B N 1
ATOM 3039 C CA . CYS B 1 181 ? 1.382 14.75 5.328 1 98.69 181 CYS B CA 1
ATOM 3040 C C . CYS B 1 181 ? 1.501 14.055 6.68 1 98.69 181 CYS B C 1
ATOM 3042 O O . CYS B 1 181 ? 1.509 14.711 7.723 1 98.69 181 CYS B O 1
ATOM 3044 N N . PHE B 1 182 ? 1.52 12.781 6.645 1 98.88 182 PHE B N 1
ATOM 3045 C CA . PHE B 1 182 ? 1.78 11.953 7.816 1 98.88 182 PHE B CA 1
ATOM 3046 C C . PHE B 1 182 ? 2.953 11.016 7.562 1 98.88 182 PHE B C 1
ATOM 3048 O O . PHE B 1 182 ? 3.045 10.398 6.496 1 98.88 182 PHE B O 1
ATOM 3055 N N . VAL B 1 183 ? 3.842 10.945 8.516 1 98.94 183 VAL B N 1
ATOM 3056 C CA . VAL B 1 183 ? 4.891 9.93 8.5 1 98.94 183 VAL B CA 1
ATOM 3057 C C . VAL B 1 183 ? 4.906 9.18 9.828 1 98.94 183 VAL B C 1
ATOM 3059 O O . VAL B 1 183 ? 4.609 9.758 10.875 1 98.94 183 VAL B O 1
ATOM 3062 N N . ILE B 1 184 ? 5.254 7.871 9.781 1 98.88 184 ILE B N 1
ATOM 3063 C CA . ILE B 1 184 ? 5.414 7.121 11.023 1 98.88 184 ILE B CA 1
ATOM 3064 C C . ILE B 1 184 ? 6.562 7.715 11.836 1 98.88 184 ILE B C 1
ATOM 3066 O O . ILE B 1 184 ? 6.406 8 13.023 1 98.88 184 ILE B O 1
ATOM 3070 N N . HIS B 1 185 ? 7.691 7.938 11.117 1 98.81 185 HIS B N 1
ATOM 3071 C CA . HIS B 1 185 ? 8.883 8.414 11.805 1 98.81 185 HIS B CA 1
ATOM 3072 C C . HIS B 1 185 ? 9.445 9.664 11.141 1 98.81 185 HIS B C 1
ATOM 3074 O O . HIS B 1 185 ? 9.516 9.734 9.906 1 98.81 185 HIS B O 1
ATOM 3080 N N . ASN B 1 186 ? 9.805 10.664 11.891 1 98.62 186 ASN B N 1
ATOM 3081 C CA . ASN B 1 186 ? 10.609 11.797 11.453 1 98.62 186 ASN B CA 1
ATOM 3082 C C . ASN B 1 186 ? 12.023 11.734 12.039 1 98.62 186 ASN B C 1
ATOM 3084 O O . ASN B 1 186 ? 12.188 11.672 13.258 1 98.62 186 ASN B O 1
ATOM 3088 N N . LYS B 1 187 ? 12.984 11.648 11.125 1 97.19 187 LYS B N 1
ATOM 3089 C CA . LYS B 1 187 ? 14.359 11.719 11.609 1 97.19 187 LYS B CA 1
ATOM 3090 C C . LYS B 1 187 ? 14.742 13.148 11.992 1 97.19 187 LYS B C 1
ATOM 3092 O O . LYS B 1 187 ? 14.562 14.078 11.203 1 97.19 187 LYS B O 1
ATOM 3097 N N . ALA B 1 188 ? 15.234 13.266 13.25 1 96.88 188 ALA B N 1
ATOM 3098 C CA . ALA B 1 188 ? 15.602 14.57 13.773 1 96.88 188 ALA B CA 1
ATOM 3099 C C . ALA B 1 188 ? 16.938 15.039 13.203 1 96.88 188 ALA B C 1
ATOM 3101 O O . ALA B 1 188 ? 17.953 15.039 13.898 1 96.88 188 ALA B O 1
ATOM 3102 N N . ARG B 1 189 ? 16.891 15.469 12.008 1 95.62 189 ARG B N 1
ATOM 3103 C CA . ARG B 1 189 ? 18.062 16 11.312 1 95.62 189 ARG B CA 1
ATOM 3104 C C . ARG B 1 189 ? 17.672 17.156 10.391 1 95.62 189 ARG B C 1
ATOM 3106 O O . ARG B 1 189 ? 16.484 17.359 10.102 1 95.62 189 ARG B O 1
ATOM 3113 N N . GLU B 1 190 ? 18.656 17.859 10.062 1 96.62 190 GLU B N 1
ATOM 3114 C CA . GLU B 1 190 ? 18.422 18.938 9.102 1 96.62 190 GLU B CA 1
ATOM 3115 C C . GLU B 1 190 ? 17.859 18.391 7.789 1 96.62 190 GLU B C 1
ATOM 3117 O O . GLU B 1 190 ? 18.344 17.391 7.27 1 96.62 190 GLU B O 1
ATOM 3122 N N . LYS B 1 191 ? 16.844 19.109 7.297 1 96.5 191 LYS B N 1
ATOM 3123 C CA . LYS B 1 191 ? 16.172 18.656 6.082 1 96.5 191 LYS B CA 1
ATOM 3124 C C . LYS B 1 191 ? 16.766 19.344 4.848 1 96.5 191 LYS B C 1
ATOM 3126 O O . LYS B 1 191 ? 17.156 20.5 4.906 1 96.5 191 LYS B O 1
ATOM 3131 N N . VAL B 1 192 ? 16.766 18.547 3.764 1 92.5 192 VAL B N 1
ATOM 3132 C CA . VAL B 1 192 ? 17.297 19.031 2.49 1 92.5 192 VAL B CA 1
ATOM 3133 C C . VAL B 1 192 ? 16.234 19.875 1.779 1 92.5 192 VAL B C 1
ATOM 3135 O O . VAL B 1 192 ? 16.578 20.781 1.019 1 92.5 192 VAL B O 1
ATOM 3138 N N . ALA B 1 193 ? 14.992 19.562 2.037 1 94.94 193 ALA B N 1
ATOM 3139 C CA . ALA B 1 193 ? 13.875 20.266 1.404 1 94.94 193 ALA B CA 1
ATOM 3140 C C . ALA B 1 193 ? 12.875 20.75 2.445 1 94.94 193 ALA B C 1
ATOM 3142 O O . ALA B 1 193 ? 12.914 20.328 3.602 1 94.94 193 ALA B O 1
ATOM 3143 N N . GLN B 1 194 ? 12.039 21.672 1.981 1 96.81 194 GLN B N 1
ATOM 3144 C CA . GLN B 1 194 ? 11 22.234 2.85 1 96.81 194 GLN B CA 1
ATOM 3145 C C . GLN B 1 194 ? 9.609 21.953 2.291 1 96.81 194 GLN B C 1
ATOM 3147 O O . GLN B 1 194 ? 9.398 22.016 1.08 1 96.81 194 GLN B O 1
ATOM 3152 N N . LEU B 1 195 ? 8.734 21.656 3.184 1 98 195 LEU B N 1
ATOM 3153 C CA . LEU B 1 195 ? 7.348 21.531 2.752 1 98 195 LEU B CA 1
ATOM 3154 C C . LEU B 1 195 ? 6.781 22.875 2.334 1 98 195 LEU B C 1
ATOM 3156 O O . LEU B 1 195 ? 7.102 23.906 2.941 1 98 195 LEU B O 1
ATOM 3160 N N . PRO B 1 196 ? 5.934 22.875 1.305 1 97.81 196 PRO B N 1
ATOM 3161 C CA . PRO B 1 196 ? 5.277 24.141 0.921 1 97.81 196 PRO B CA 1
ATOM 3162 C C . PRO B 1 196 ? 4.469 24.75 2.061 1 97.81 196 PRO B C 1
ATOM 3164 O O . PRO B 1 196 ? 4.016 24.031 2.959 1 97.81 196 PRO B O 1
ATOM 3167 N N . GLU B 1 197 ? 4.281 26.078 1.951 1 96.06 197 GLU B N 1
ATOM 3168 C CA . GLU B 1 197 ? 3.5 26.781 2.953 1 96.06 197 GLU B CA 1
ATOM 3169 C C . GLU B 1 197 ? 2.086 26.219 3.057 1 96.06 197 GLU B C 1
ATOM 3171 O O . GLU B 1 197 ? 1.451 25.938 2.041 1 96.06 197 GLU B O 1
ATOM 3176 N N . GLY B 1 198 ? 1.649 26.016 4.281 1 95.69 198 GLY B N 1
ATOM 3177 C CA . GLY B 1 198 ? 0.282 25.578 4.492 1 95.69 198 GLY B CA 1
ATOM 3178 C C . GLY B 1 198 ? 0.16 24.062 4.617 1 95.69 198 GLY B C 1
ATOM 3179 O O . GLY B 1 198 ? -0.872 23.562 5.059 1 95.69 198 GLY B O 1
ATOM 3180 N N . VAL B 1 199 ? 1.199 23.312 4.195 1 98.06 199 VAL B N 1
ATOM 3181 C CA . VAL B 1 199 ? 1.167 21.859 4.301 1 98.06 199 VAL B CA 1
ATOM 3182 C C . VAL B 1 199 ? 1.699 21.438 5.668 1 98.06 199 VAL B C 1
ATOM 3184 O O . VAL B 1 199 ? 2.885 21.609 5.961 1 98.06 199 VAL B O 1
ATOM 3187 N N . GLN B 1 200 ? 0.815 20.844 6.477 1 97.31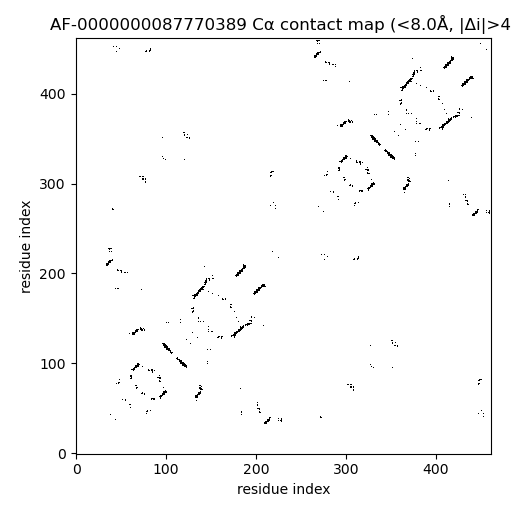 200 GLN B N 1
ATOM 3188 C CA . GLN B 1 200 ? 1.188 20.391 7.809 1 97.31 200 GLN B CA 1
ATOM 3189 C C . GLN B 1 200 ? 1.753 18.969 7.77 1 97.31 200 GLN B C 1
ATOM 3191 O O . GLN B 1 200 ? 1.296 18.141 6.984 1 97.31 200 GLN B O 1
ATOM 3196 N N . GLN B 1 201 ? 2.682 18.797 8.594 1 98.5 201 GLN B N 1
ATOM 3197 C CA . GLN B 1 201 ? 3.178 17.438 8.789 1 98.5 201 GLN B CA 1
ATOM 3198 C C . GLN B 1 201 ? 2.787 16.906 10.164 1 98.5 201 GLN B C 1
ATOM 3200 O O . GLN B 1 201 ? 2.988 17.578 11.18 1 98.5 201 GLN B O 1
ATOM 3205 N N . ILE B 1 202 ? 2.189 15.805 10.188 1 98.75 202 ILE B N 1
ATOM 3206 C CA . ILE B 1 202 ? 1.892 15.07 11.406 1 98.75 202 ILE B CA 1
ATOM 3207 C C . ILE B 1 202 ? 2.84 13.883 11.539 1 98.75 202 ILE B C 1
ATOM 3209 O O . ILE B 1 202 ? 3.02 13.117 10.586 1 98.75 202 ILE B O 1
ATOM 3213 N N . VAL B 1 203 ? 3.451 13.773 12.688 1 98.75 203 VAL B N 1
ATOM 3214 C CA . VAL B 1 203 ? 4.508 12.789 12.898 1 98.75 203 VAL B CA 1
ATOM 3215 C C . VAL B 1 203 ? 4.07 11.781 13.961 1 98.75 203 VAL B C 1
ATOM 3217 O O . VAL B 1 203 ? 3.566 12.164 15.016 1 98.75 203 VAL B O 1
ATOM 3220 N N . GLY B 1 204 ? 4.219 10.484 13.633 1 98.81 204 GLY B N 1
ATOM 3221 C CA . GLY B 1 204 ? 3.975 9.469 14.648 1 98.81 204 GLY B CA 1
ATOM 3222 C C . GLY B 1 204 ? 4.973 9.516 15.789 1 98.81 204 GLY B C 1
ATOM 3223 O O . GLY B 1 204 ? 4.59 9.695 16.938 1 98.81 204 GLY B O 1
ATOM 3224 N N . GLN B 1 205 ? 6.262 9.453 15.414 1 98.69 205 GLN B N 1
ATOM 3225 C CA . GLN B 1 205 ? 7.328 9.398 16.406 1 98.69 205 GLN B CA 1
ATOM 3226 C C . GLN B 1 205 ? 8.602 10.055 15.883 1 98.69 205 GLN B C 1
ATOM 3228 O O . GLN B 1 205 ? 9 9.82 14.734 1 98.69 205 GLN B O 1
ATOM 3233 N N . GLU B 1 206 ? 9.156 10.906 16.734 1 98.31 206 GLU B N 1
ATOM 3234 C CA . GLU B 1 206 ? 10.484 11.43 16.438 1 98.31 206 GLU B CA 1
ATOM 3235 C C . GLU B 1 206 ? 11.562 10.383 16.703 1 98.31 206 GLU B C 1
ATOM 3237 O O . GLU B 1 206 ? 11.516 9.672 17.703 1 98.31 206 GLU B O 1
ATOM 3242 N N . VAL B 1 207 ? 12.508 10.219 15.688 1 97.44 207 VAL B N 1
ATOM 3243 C CA . VAL B 1 207 ? 13.633 9.312 15.891 1 97.44 207 VAL B CA 1
ATOM 3244 C C . VAL B 1 207 ? 14.953 10.062 15.672 1 97.44 207 VAL B C 1
ATOM 3246 O O . VAL B 1 207 ? 14.961 11.141 15.078 1 97.44 207 VAL B O 1
ATOM 3249 N N . GLU B 1 208 ? 16.047 9.5 16.172 1 95.69 208 GLU B N 1
ATOM 3250 C CA . GLU B 1 208 ? 17.359 10.133 16.047 1 95.69 208 GLU B CA 1
ATOM 3251 C C . GLU B 1 208 ? 17.75 10.328 14.586 1 95.69 208 GLU B C 1
ATOM 3253 O O . GLU B 1 208 ? 17.484 9.469 13.75 1 95.69 208 GLU B O 1
ATOM 3258 N N . GLY B 1 209 ? 18.438 11.422 14.359 1 94.25 209 GLY B N 1
ATOM 3259 C CA . GLY B 1 209 ? 18.734 11.828 13 1 94.25 209 GLY B CA 1
ATOM 3260 C C . GLY B 1 209 ? 19.641 10.852 12.273 1 94.25 209 GLY B C 1
ATOM 3261 O O . GLY B 1 209 ? 19.547 10.68 11.055 1 94.25 209 GLY B O 1
ATOM 3262 N N . ASP B 1 210 ? 20.469 10.18 13.016 1 91.56 210 ASP B N 1
ATOM 3263 C CA . ASP B 1 210 ? 21.453 9.297 12.383 1 91.56 210 ASP B CA 1
ATOM 3264 C C . ASP B 1 210 ? 21.047 7.832 12.547 1 91.56 210 ASP B C 1
ATOM 3266 O O . ASP B 1 210 ? 21.812 6.934 12.172 1 91.56 210 ASP B O 1
ATOM 3270 N N . ALA B 1 211 ? 19.906 7.648 13.008 1 91.5 211 ALA B N 1
ATOM 3271 C CA . ALA B 1 211 ? 19.469 6.273 13.211 1 91.5 211 ALA B CA 1
ATOM 3272 C C . ALA B 1 211 ? 19.25 5.559 11.883 1 91.5 211 ALA B C 1
ATOM 3274 O O . ALA B 1 211 ? 18.75 6.152 10.93 1 91.5 211 ALA B O 1
ATOM 3275 N N . TRP B 1 212 ? 19.703 4.305 11.883 1 94.31 212 TRP B N 1
ATOM 3276 C CA . TRP B 1 212 ? 19.281 3.414 10.812 1 94.31 212 TRP B CA 1
ATOM 3277 C C . TRP B 1 212 ? 18.031 2.637 11.211 1 94.31 212 TRP B C 1
ATOM 3279 O O . TRP B 1 212 ? 18.125 1.648 11.945 1 94.31 212 TRP B O 1
ATOM 3289 N N . VAL B 1 213 ? 16.938 3.117 10.719 1 96.25 213 VAL B N 1
ATOM 3290 C CA . VAL B 1 213 ? 15.672 2.531 11.117 1 96.25 213 VAL B CA 1
ATOM 3291 C C . VAL B 1 213 ? 15.445 1.222 10.359 1 96.25 213 VAL B C 1
ATOM 3293 O O . VAL B 1 213 ? 15.453 1.198 9.133 1 96.25 213 VAL B O 1
ATOM 3296 N N . CYS B 1 214 ? 15.297 0.119 11.078 1 97.56 214 CYS B N 1
ATOM 3297 C CA . CYS B 1 214 ? 14.992 -1.196 10.531 1 97.56 214 CYS B CA 1
ATOM 3298 C C . CYS B 1 214 ? 13.516 -1.532 10.703 1 97.56 214 CYS B C 1
ATOM 3300 O O . CYS B 1 214 ? 13.062 -1.789 11.82 1 97.56 214 CYS B O 1
ATOM 3302 N N . TYR B 1 215 ? 12.828 -1.543 9.586 1 98.12 215 TYR B N 1
ATOM 3303 C CA . TYR B 1 215 ? 11.391 -1.817 9.609 1 98.12 215 TYR B CA 1
ATOM 3304 C C . TYR B 1 215 ? 11.125 -3.312 9.492 1 98.12 215 TYR B C 1
ATOM 3306 O O . TYR B 1 215 ? 11.867 -4.035 8.828 1 98.12 215 TYR B O 1
ATOM 3314 N N . PRO B 1 216 ? 10.016 -3.766 10.07 1 98.62 216 PRO B N 1
ATOM 3315 C CA . PRO B 1 216 ? 9.742 -5.203 10.094 1 98.62 216 PRO B CA 1
ATOM 3316 C C . PRO B 1 216 ? 9.406 -5.77 8.719 1 98.62 216 PRO B C 1
ATOM 3318 O O . PRO B 1 216 ? 9.602 -6.961 8.469 1 98.62 216 PRO B O 1
ATOM 3321 N N . TRP B 1 217 ? 8.93 -4.945 7.762 1 97.88 217 TRP B N 1
ATOM 3322 C CA . TRP B 1 217 ? 8.547 -5.453 6.445 1 97.88 217 TRP B CA 1
ATOM 3323 C C . TRP B 1 217 ? 9.789 -5.789 5.621 1 97.88 217 TRP B C 1
ATOM 3325 O O . TRP B 1 217 ? 9.68 -6.395 4.551 1 97.88 217 TRP B O 1
ATOM 3335 N N . ASP B 1 218 ? 10.969 -5.477 6.117 1 95.94 218 ASP B N 1
ATOM 3336 C CA . ASP B 1 218 ? 12.203 -5.812 5.426 1 95.94 218 ASP B CA 1
ATOM 3337 C C . ASP B 1 218 ? 12.828 -7.086 5.996 1 95.94 218 ASP B C 1
ATOM 3339 O O . ASP B 1 218 ? 13.836 -7.574 5.484 1 95.94 218 ASP B O 1
ATOM 3343 N N . ALA B 1 219 ? 12.219 -7.625 7 1 97.25 219 ALA B N 1
ATOM 3344 C CA . ALA B 1 219 ? 12.844 -8.711 7.754 1 97.25 219 ALA B CA 1
ATOM 3345 C C . ALA B 1 219 ? 12.672 -10.047 7.031 1 97.25 219 ALA B C 1
ATOM 3347 O O . ALA B 1 219 ? 11.547 -10.477 6.766 1 97.25 219 ALA B O 1
ATOM 3348 N N . GLU B 1 220 ? 13.75 -10.719 6.777 1 95.31 220 GLU B N 1
ATOM 3349 C CA . GLU B 1 220 ? 13.695 -12.086 6.258 1 95.31 220 GLU B CA 1
ATOM 3350 C C . GLU B 1 220 ? 13.266 -13.07 7.336 1 95.31 220 GLU B C 1
ATOM 3352 O O . GLU B 1 220 ? 12.609 -14.07 7.043 1 95.31 220 GLU B O 1
ATOM 3357 N N . ASP B 1 221 ? 13.68 -12.781 8.469 1 97.5 221 ASP B N 1
ATOM 3358 C CA . ASP B 1 221 ? 13.32 -13.523 9.672 1 97.5 221 ASP B CA 1
ATOM 3359 C C . ASP B 1 221 ? 12.75 -12.602 10.742 1 97.5 221 ASP B C 1
ATOM 3361 O O . ASP B 1 221 ? 13.5 -11.93 11.453 1 97.5 221 ASP B O 1
ATOM 3365 N N . ILE B 1 222 ? 11.398 -12.711 10.883 1 98.38 222 ILE B N 1
ATOM 3366 C CA . ILE B 1 222 ? 10.727 -11.734 11.734 1 98.38 222 ILE B CA 1
ATOM 3367 C C . ILE B 1 222 ? 11.055 -12.016 13.203 1 98.38 222 ILE B C 1
ATOM 3369 O O . ILE B 1 222 ? 11.102 -11.102 14.023 1 98.38 222 ILE B O 1
ATOM 3373 N N . ASP B 1 223 ? 11.328 -13.273 13.578 1 98.12 223 ASP B N 1
ATOM 3374 C CA . ASP B 1 223 ? 11.703 -13.594 14.953 1 98.12 223 ASP B CA 1
ATOM 3375 C C . ASP B 1 223 ? 13.078 -13.008 15.297 1 98.12 223 ASP B C 1
ATOM 3377 O O . ASP B 1 223 ? 13.266 -12.445 16.375 1 98.12 223 ASP B O 1
ATOM 3381 N N . GLU B 1 224 ? 14 -13.148 14.445 1 98.19 224 GLU B N 1
ATOM 3382 C CA . GLU B 1 224 ? 15.32 -12.547 14.633 1 98.19 224 GLU B CA 1
ATOM 3383 C C . GLU B 1 224 ? 15.227 -11.031 14.703 1 98.19 224 GLU B C 1
ATOM 3385 O O . GLU B 1 224 ? 15.867 -10.398 15.547 1 98.19 224 GLU B O 1
ATOM 3390 N N . HIS B 1 225 ? 14.43 -10.461 13.812 1 98.31 225 HIS B N 1
ATOM 3391 C CA . HIS B 1 225 ? 14.203 -9.023 13.805 1 98.31 225 HIS B CA 1
ATOM 3392 C C . HIS B 1 225 ? 13.695 -8.539 15.156 1 98.31 225 HIS B C 1
ATOM 3394 O O . HIS B 1 225 ? 14.188 -7.543 15.688 1 98.31 225 HIS B O 1
ATOM 3400 N N . ASN B 1 226 ? 12.727 -9.266 15.664 1 98.25 226 ASN B N 1
ATOM 3401 C CA . ASN B 1 226 ? 12.141 -8.906 16.953 1 98.25 226 ASN B CA 1
ATOM 3402 C C . ASN B 1 226 ? 13.164 -9.031 18.078 1 98.25 226 ASN B C 1
ATOM 3404 O O . ASN B 1 226 ? 13.172 -8.219 19.016 1 98.25 226 ASN B O 1
ATOM 3408 N N . GLU B 1 227 ? 14 -10.008 18.031 1 98 227 GLU B N 1
ATOM 3409 C CA . GLU B 1 227 ? 15.039 -10.195 19.047 1 98 227 GLU B CA 1
ATOM 3410 C C . GLU B 1 227 ? 16.031 -9.039 19.031 1 98 227 GLU B C 1
ATOM 3412 O O . GLU B 1 227 ? 16.422 -8.531 20.078 1 98 227 GLU B O 1
ATOM 3417 N N . LEU B 1 228 ? 16.406 -8.586 17.891 1 96.25 228 LEU B N 1
ATOM 3418 C CA . LEU B 1 228 ? 17.328 -7.469 17.734 1 96.25 228 LEU B CA 1
ATOM 3419 C C . LEU B 1 228 ? 16.703 -6.18 18.266 1 96.25 228 LEU B C 1
ATOM 3421 O O . LEU B 1 228 ? 17.406 -5.328 18.812 1 96.25 228 LEU B O 1
ATOM 3425 N N . GLY B 1 229 ? 15.406 -6.074 18.125 1 94.44 229 GLY B N 1
ATOM 3426 C CA . GLY B 1 229 ? 14.719 -4.883 18.594 1 94.44 229 GLY B CA 1
ATOM 3427 C C . GLY B 1 229 ? 14.602 -4.82 20.109 1 94.44 229 GLY B C 1
ATOM 3428 O O . GLY B 1 229 ? 14.398 -3.744 20.672 1 94.44 229 GLY B O 1
ATOM 3429 N N . ARG B 1 230 ? 14.742 -5.98 20.734 1 90.94 230 ARG B N 1
ATOM 3430 C CA . ARG B 1 230 ? 14.633 -6.047 22.188 1 90.94 230 ARG B CA 1
ATOM 3431 C C . ARG B 1 230 ? 15.977 -5.75 22.844 1 90.94 230 ARG B C 1
ATOM 3433 O O . ARG B 1 230 ? 16.031 -5.477 24.047 1 90.94 230 ARG B O 1
ATOM 3440 N N . GLN B 1 231 ? 17.062 -5.836 22.125 1 81.94 231 GLN B N 1
ATOM 3441 C CA . GLN B 1 231 ? 18.391 -5.574 22.656 1 81.94 231 GLN B CA 1
ATOM 3442 C C . GLN B 1 231 ? 18.688 -4.078 22.719 1 81.94 231 GLN B C 1
ATOM 3444 O O . GLN B 1 231 ? 19.344 -3.605 23.641 1 81.94 231 GLN B O 1
#

pLDDT: mean 81.75, std 24.14, range [25.73, 98.94]